Protein AF-A0AAW5UR00-F1 (afdb_monomer_lite)

Secondary structure (DSSP, 8-state):
----HHHHHHHHHHPPPEE-TT-TTS--EEEEGGGSSS-HHHHHHHHHHHHHHPEEEEETTEEEEEEEETTEEEE--S--TTT--EEEEEE-TTTTS---S---S---S-TTS-TT---EEEEEEHHHHHTS-EE--SSS-EE--EEE--TTSPP----HHHHHHHHHHHHHHHHTT-S-EEEEEEEEEE-SSTTEEEEEE-HHHHHHHHHHHHHTT----GGGGSPPPS-HHHHHHHHHHHHHHHHHHPPPP--SSHHHHHHHHHHHHHHHHHHHHHHHTEEEEEEEES-HHHHHHHHHHHHTTSSPPPHHHHHHHHHHHTTTTS-HHHHHHHHHHHHTS-HHHHHHIIIIIIHHHHHHHTT-------TTTGGGGT-B-TT--SHHHHHHHHHHHHHHHHHTSSHHHHH-PPPPP---TTSPPBTTHHHHHHHHHHHHHHHHHH---SSS-SSS-S-HHHHHHHHHSSSSHHHHHHHHHHHHHHHHHHHHHS-SS---HHHHHHHHHHHHHHHHHHHHHHHT-SS--HHHHHHHHTT--TTSTT-S-HHHHHTT-SSHHHHHHHHHHH--PPPTTT--SSGGGTSS-GGGTT-B-TTS-BS-THHHHHHTT--

Foldseek 3Di:
DDDPLVLVVVQVVQWDWAWDPPDPPATKTKDFCVGTRDDNVSLLSNQVCQQPPFDWDDDPPDTWGWDDDDQKTKTFPDDPSVPTTMIMIDGHPPVVPPPDDDDDDDDPDDPDPDPAFDKQKAKAALQCVFVQVWTHRVDDIDHLNAEAEALLDDAQQDALVNLVVVLVVLLVCLVVVPQADEPEAWFWACEPPRRYTYTPDDVNVNLSLVLLLVLLPDPPGNNVVHDDPDDPSNVPRSVRNSVSSNVVLPAQDPDDDPVSVVSRVVSNVSSVSSNCCNNPRYMHTYIYGNDPVVSLVVVLVVCVVDVHDQLVSNQSSLLQVLAPPPDSVVSNVLSVLVVVQDPVLLNCCVFLALQCLLQLLVLHQRDGDDPVPSVQLQFAGPPDDDPLSCVLVVLLVVLCVCQVDCNCVPVVPDRADSDASNDTAYGYPRSSVVSSLLSVLLVLLLDQDQPGHQQRHVPLLSVLCVPAVVDDQLSVQLVSQLSNLLSNLCRQANGSDRRDPVSNVLSVLVSLLSNLLSCLLSFQDQHDDSVSSSCQCNVVDVPRQSRHSSSNLSSPDNHSVVSSVVSVVRHAADDPVRGPYPPVVVQDDPVQLCPDDPVNRHSDSCVSCVVVVRD

Organism: NCBI:txid165179

Structure (mmCIF, N/CA/C/O backbone):
data_AF-A0AAW5UR00-F1
#
_entry.id   AF-A0AAW5UR00-F1
#
loop_
_atom_site.group_PDB
_atom_site.id
_atom_site.type_symbol
_atom_site.label_atom_id
_atom_site.label_alt_id
_atom_site.label_comp_id
_atom_site.label_asym_id
_atom_site.label_entity_id
_atom_site.label_seq_id
_atom_site.pdbx_PDB_ins_code
_atom_site.Cartn_x
_atom_site.Cartn_y
_atom_site.Cartn_z
_atom_site.occupancy
_atom_site.B_iso_or_equiv
_atom_site.auth_seq_id
_atom_site.auth_comp_id
_atom_site.auth_asym_id
_atom_site.auth_atom_id
_atom_site.pdbx_PDB_model_num
ATOM 1 N N . MET A 1 1 ? -38.682 12.380 3.810 1.00 34.84 1 MET A N 1
ATOM 2 C CA . MET A 1 1 ? -39.506 13.074 2.795 1.00 34.84 1 MET A CA 1
ATOM 3 C C . MET A 1 1 ? -39.604 12.131 1.611 1.00 34.84 1 MET A C 1
ATOM 5 O O . MET A 1 1 ? -38.595 11.931 0.955 1.00 34.84 1 MET A O 1
ATOM 9 N N . ASN A 1 2 ? -40.748 11.473 1.412 1.00 45.25 2 ASN A N 1
ATOM 10 C CA . ASN A 1 2 ? -40.927 10.515 0.317 1.00 45.25 2 ASN A CA 1
ATOM 11 C C . ASN A 1 2 ? -41.415 11.253 -0.928 1.00 45.25 2 ASN A C 1
ATOM 13 O O . ASN A 1 2 ? -42.506 11.818 -0.900 1.00 45.25 2 ASN A O 1
ATOM 17 N N . TYR A 1 3 ? -40.635 11.236 -2.004 1.00 59.75 3 TYR A N 1
ATOM 18 C CA . TYR A 1 3 ? -41.155 11.546 -3.333 1.00 59.75 3 TYR A CA 1
ATOM 19 C C . TYR A 1 3 ? -41.894 10.312 -3.880 1.00 59.75 3 TYR A C 1
ATOM 21 O O . TYR A 1 3 ? -41.638 9.190 -3.442 1.00 59.75 3 TYR A O 1
ATOM 29 N N . ASP A 1 4 ? -42.845 10.497 -4.801 1.00 76.88 4 ASP A N 1
ATOM 30 C CA . ASP A 1 4 ? -43.625 9.389 -5.379 1.00 76.88 4 ASP A CA 1
ATOM 31 C C . ASP A 1 4 ? -42.787 8.626 -6.424 1.00 76.88 4 ASP A C 1
ATOM 33 O O . ASP A 1 4 ? -42.955 8.751 -7.642 1.00 76.88 4 ASP A O 1
ATOM 37 N N . GLU A 1 5 ? -41.814 7.863 -5.925 1.00 76.62 5 GLU A N 1
ATOM 38 C CA . GLU A 1 5 ? -40.887 7.064 -6.722 1.00 76.62 5 GLU A CA 1
ATOM 39 C C . GLU A 1 5 ? -41.625 6.004 -7.553 1.00 76.62 5 GLU A C 1
ATOM 41 O O . GLU A 1 5 ? -41.270 5.750 -8.705 1.00 76.62 5 GLU A O 1
ATOM 46 N N . VAL A 1 6 ? -42.713 5.445 -7.014 1.00 78.88 6 VAL A N 1
ATOM 47 C CA . VAL A 1 6 ? -43.578 4.482 -7.712 1.00 78.88 6 VAL A CA 1
ATOM 48 C C . VAL A 1 6 ? -44.183 5.115 -8.966 1.00 78.88 6 VAL A C 1
ATOM 50 O O . VAL A 1 6 ? -44.181 4.501 -10.041 1.00 78.88 6 VAL A O 1
ATOM 53 N N . LYS A 1 7 ? -44.661 6.361 -8.869 1.00 85.44 7 LYS A N 1
ATOM 54 C CA . LYS A 1 7 ? -45.145 7.113 -10.028 1.00 85.44 7 LYS A CA 1
ATOM 55 C C . LYS A 1 7 ? -44.020 7.397 -11.018 1.00 85.44 7 LYS A C 1
ATOM 57 O O . LYS A 1 7 ? -44.217 7.142 -12.203 1.00 85.44 7 LYS A O 1
ATOM 62 N N . LEU A 1 8 ? -42.837 7.835 -10.581 1.00 87.81 8 LEU A N 1
ATOM 63 C CA . LEU A 1 8 ? -41.707 8.096 -11.488 1.00 87.81 8 LEU A CA 1
ATOM 64 C C . LEU A 1 8 ? -41.235 6.846 -12.236 1.00 87.81 8 LEU A C 1
ATOM 66 O O . LEU A 1 8 ? -41.067 6.907 -13.452 1.00 87.81 8 LEU A O 1
ATOM 70 N N . ARG A 1 9 ? -41.101 5.701 -11.556 1.00 86.94 9 ARG A N 1
ATOM 71 C CA . ARG A 1 9 ? -40.770 4.409 -12.186 1.00 86.94 9 ARG A CA 1
ATOM 72 C C . ARG A 1 9 ? -41.798 4.032 -13.254 1.00 86.94 9 ARG A C 1
ATOM 74 O O . ARG A 1 9 ? -41.433 3.627 -14.359 1.00 86.94 9 ARG A O 1
ATOM 81 N N . ARG A 1 10 ? -43.090 4.253 -12.977 1.00 88.50 10 ARG A N 1
ATOM 82 C CA . ARG A 1 10 ? -44.171 4.061 -13.958 1.00 88.50 10 ARG A CA 1
ATOM 83 C C . ARG A 1 10 ? -44.026 4.994 -15.166 1.00 88.50 10 ARG A C 1
ATOM 85 O O . ARG A 1 10 ? -44.209 4.536 -16.291 1.00 88.50 10 ARG A O 1
ATOM 92 N N . LEU A 1 11 ? -43.693 6.273 -14.964 1.00 91.38 11 LEU A N 1
ATOM 93 C CA . LEU A 1 11 ? -43.477 7.230 -16.060 1.00 91.38 11 LEU A CA 1
ATOM 94 C C . LEU A 1 11 ? -42.249 6.861 -16.904 1.00 91.38 11 LEU A C 1
ATOM 96 O O . LEU A 1 11 ? -42.327 6.853 -18.132 1.00 91.38 11 LEU A O 1
ATOM 100 N N . ILE A 1 12 ? -41.139 6.485 -16.265 1.00 92.31 12 ILE A N 1
ATOM 101 C CA . ILE A 1 12 ? -39.919 6.024 -16.943 1.00 92.31 12 ILE A CA 1
ATOM 102 C C . ILE A 1 12 ? -40.226 4.811 -17.829 1.00 92.31 12 ILE A C 1
ATOM 104 O O . ILE A 1 12 ? -39.796 4.783 -18.982 1.00 92.31 12 ILE A O 1
ATOM 108 N N . GLY A 1 13 ? -41.012 3.852 -17.327 1.00 87.56 13 GLY A N 1
ATOM 109 C CA . GLY A 1 13 ? -41.417 2.657 -18.074 1.00 87.56 13 GLY A CA 1
ATOM 110 C C . GLY A 1 13 ? -42.291 2.937 -19.303 1.00 87.56 13 GLY A C 1
ATOM 111 O O . GLY A 1 13 ? -42.265 2.159 -20.253 1.00 87.56 13 GLY A O 1
ATOM 112 N N . LYS A 1 14 ? -43.027 4.058 -19.334 1.00 89.88 14 LYS A N 1
ATOM 113 C CA . LYS A 1 14 ? -43.781 4.495 -20.527 1.00 89.88 14 LYS A CA 1
ATOM 114 C C . LYS A 1 14 ? -42.872 5.059 -21.624 1.00 89.88 14 LYS A C 1
ATOM 116 O O . LYS A 1 14 ? -43.267 5.111 -22.787 1.00 89.88 14 LYS A O 1
ATOM 121 N N . CYS A 1 15 ? -41.683 5.537 -21.267 1.00 91.38 15 CYS A N 1
ATOM 122 C CA . CYS A 1 15 ? -40.836 6.316 -22.159 1.00 91.38 15 CYS A CA 1
ATOM 123 C C . CYS A 1 15 ? -39.994 5.437 -23.092 1.00 91.38 15 CYS A C 1
ATOM 125 O O . CYS A 1 15 ? -39.283 4.536 -22.653 1.00 91.38 15 CYS A O 1
ATOM 127 N N . GLN A 1 16 ? -40.001 5.773 -24.384 1.00 91.19 16 GLN A N 1
ATOM 128 C CA . GLN A 1 16 ? -39.025 5.279 -25.357 1.00 91.19 16 GLN A CA 1
ATOM 129 C C . GLN A 1 16 ? -37.875 6.282 -25.456 1.00 91.19 16 GLN A C 1
ATOM 131 O O . GLN A 1 16 ? -38.088 7.448 -25.791 1.00 91.19 16 GLN A O 1
ATOM 136 N N . TRP A 1 17 ? -36.664 5.836 -25.138 1.00 93.31 17 TRP A N 1
ATOM 137 C CA . TRP A 1 17 ? -35.498 6.703 -24.999 1.00 93.31 17 TRP A CA 1
ATOM 138 C C . TRP A 1 17 ? -34.679 6.736 -26.284 1.00 93.31 17 TRP A C 1
ATOM 140 O O . TRP A 1 17 ? -34.424 5.706 -26.904 1.00 93.31 17 TRP A O 1
ATOM 150 N N . THR A 1 18 ? -34.275 7.935 -26.700 1.00 90.06 18 THR A N 1
ATOM 151 C CA . THR A 1 18 ? -33.493 8.138 -27.924 1.00 90.06 18 THR A CA 1
ATOM 152 C C . THR A 1 18 ? -32.030 8.357 -27.573 1.00 90.06 18 THR A C 1
ATOM 154 O O . THR A 1 18 ? -31.710 9.295 -26.850 1.00 90.06 18 THR A O 1
ATOM 157 N N . PHE A 1 19 ? -31.129 7.528 -28.102 1.00 89.38 19 PHE A N 1
ATOM 158 C CA . PHE A 1 19 ? -29.689 7.700 -27.906 1.00 89.38 19 PHE A CA 1
ATOM 159 C C . PHE A 1 19 ? -29.168 8.971 -28.599 1.00 89.38 19 PHE A C 1
ATOM 161 O O . PHE A 1 19 ? -29.404 9.186 -29.794 1.00 89.38 19 PHE A O 1
ATOM 168 N N . ALA A 1 20 ? -28.431 9.809 -27.866 1.00 82.06 20 ALA A N 1
ATOM 169 C CA . ALA A 1 20 ? -27.879 11.058 -28.378 1.00 82.06 20 ALA A CA 1
ATOM 170 C C . ALA A 1 20 ? -26.615 10.816 -29.222 1.00 82.06 20 ALA A C 1
ATOM 172 O O . ALA A 1 20 ? -25.571 10.414 -28.716 1.00 82.06 20 ALA A O 1
ATOM 173 N N . LYS A 1 21 ? -26.678 11.120 -30.526 1.00 72.44 21 LYS A N 1
ATOM 174 C CA . LYS A 1 21 ? -25.533 10.989 -31.457 1.00 72.44 21 LYS A CA 1
ATOM 175 C C . LYS A 1 21 ? -24.544 12.163 -31.407 1.00 72.44 21 LYS A C 1
ATOM 177 O O . LYS A 1 21 ? -23.492 12.104 -32.031 1.00 72.44 21 LYS A O 1
ATOM 182 N N . THR A 1 22 ? -24.896 13.242 -30.714 1.00 58.22 22 THR A N 1
ATOM 183 C CA . THR A 1 22 ? -24.203 14.539 -30.769 1.00 58.22 22 THR A CA 1
ATOM 184 C C . THR A 1 22 ? -23.056 14.685 -29.765 1.00 58.22 22 THR A C 1
ATOM 186 O O . THR A 1 22 ? -22.278 15.625 -29.897 1.00 58.22 22 THR A O 1
ATOM 189 N N . MET A 1 23 ? -22.900 13.767 -28.800 1.00 60.62 23 MET A N 1
ATOM 190 C CA . MET A 1 23 ? -21.796 13.780 -27.824 1.00 60.62 23 MET A CA 1
ATOM 191 C C . MET A 1 23 ? -21.201 12.376 -27.600 1.00 60.62 23 MET A C 1
ATOM 193 O O . MET A 1 23 ? -21.616 11.674 -26.679 1.00 60.62 23 MET A O 1
ATOM 197 N N . PRO A 1 24 ? -20.194 11.958 -28.394 1.00 58.97 24 PRO A N 1
ATOM 198 C CA . PRO A 1 24 ? -19.574 10.631 -28.273 1.00 58.97 24 PRO A CA 1
ATOM 199 C C . PRO A 1 24 ? -18.878 10.390 -26.926 1.00 58.97 24 PRO A C 1
ATOM 201 O O . PRO A 1 24 ? -18.775 9.257 -26.472 1.00 58.97 24 PRO A O 1
ATOM 204 N N . THR A 1 25 ? -18.400 11.458 -26.284 1.00 61.41 25 THR A N 1
ATOM 205 C CA . THR A 1 25 ? -17.653 11.420 -25.017 1.00 61.41 25 THR A CA 1
ATOM 206 C C . THR A 1 25 ? -18.547 11.382 -23.774 1.00 61.41 25 THR A C 1
ATOM 208 O O . THR A 1 25 ? -18.037 11.206 -22.672 1.00 61.41 25 THR A O 1
ATOM 211 N N . CYS A 1 26 ? -19.867 11.532 -23.925 1.00 67.69 26 CYS A N 1
ATOM 212 C CA . CYS A 1 26 ? -20.838 11.391 -22.842 1.00 67.69 26 CYS A CA 1
ATOM 213 C C . CYS A 1 26 ? -22.083 10.661 -23.372 1.00 67.69 26 CYS A C 1
ATOM 215 O O . CYS A 1 26 ? -23.067 11.312 -23.738 1.00 67.69 26 CYS A O 1
ATOM 217 N N . PRO A 1 27 ? -22.038 9.321 -23.485 1.00 78.50 27 PRO A N 1
ATOM 218 C CA . PRO A 1 27 ? -23.152 8.547 -24.015 1.00 78.50 27 PRO A CA 1
ATOM 219 C C . PRO A 1 27 ? -24.373 8.686 -23.099 1.00 78.50 27 PRO A C 1
ATOM 221 O O . PRO A 1 27 ? -24.345 8.291 -21.934 1.00 78.50 27 PRO A O 1
ATOM 224 N N . HIS A 1 28 ? -25.449 9.257 -23.634 1.00 89.38 28 HIS A N 1
ATOM 225 C CA . HIS A 1 28 ? -26.708 9.464 -22.926 1.00 89.38 28 HIS A CA 1
ATOM 226 C C . HIS A 1 28 ? -27.899 9.288 -23.871 1.00 89.38 28 HIS A C 1
ATOM 228 O O . HIS A 1 28 ? -27.764 9.289 -25.097 1.00 89.38 28 HIS A O 1
ATOM 234 N N . GLU A 1 29 ? -29.078 9.127 -23.287 1.00 93.69 29 GLU A N 1
ATOM 235 C CA . GLU A 1 29 ? -30.351 9.023 -23.986 1.00 93.69 29 GLU A CA 1
ATOM 236 C C . GLU A 1 29 ? -31.286 10.143 -23.528 1.00 93.69 29 GLU A C 1
ATOM 238 O O . GLU A 1 29 ? -31.097 10.716 -22.459 1.00 93.69 29 GLU A O 1
ATOM 243 N N . TYR A 1 30 ? -32.309 10.464 -24.312 1.00 94.19 30 TYR A N 1
ATOM 244 C CA . TYR A 1 30 ? -33.248 11.525 -23.965 1.00 94.19 30 TYR A CA 1
ATOM 245 C C . TYR A 1 30 ? -34.670 11.256 -24.458 1.00 94.19 30 TYR A C 1
ATOM 247 O O . TYR A 1 30 ? -34.900 10.450 -25.365 1.00 94.19 30 TYR A O 1
ATOM 255 N N . ILE A 1 31 ? -35.616 11.982 -23.866 1.00 95.56 31 ILE A N 1
ATOM 256 C CA . ILE A 1 31 ? -36.993 12.133 -24.342 1.00 95.56 31 ILE A CA 1
ATOM 257 C C . ILE A 1 31 ? -37.305 13.608 -24.589 1.00 95.56 31 ILE A C 1
ATOM 259 O O . ILE A 1 31 ? -36.739 14.489 -23.942 1.00 95.56 31 ILE A O 1
ATOM 263 N N . VAL A 1 32 ? -38.221 13.879 -25.519 1.00 93.44 32 VAL A N 1
ATOM 264 C CA . VAL A 1 32 ? -38.661 15.239 -25.866 1.00 93.44 32 VAL A CA 1
ATOM 265 C C . VAL A 1 32 ? -40.126 15.402 -25.477 1.00 93.44 32 VAL A C 1
ATOM 267 O O . VAL A 1 32 ? -40.945 14.578 -25.877 1.00 93.44 32 VAL A O 1
ATOM 270 N N . ARG A 1 33 ? -40.456 16.476 -24.752 1.00 92.56 33 ARG A N 1
ATOM 271 C CA . ARG A 1 33 ? -41.775 16.762 -24.154 1.00 92.56 33 ARG A CA 1
ATOM 272 C C . ARG A 1 33 ? -42.952 16.475 -25.089 1.00 92.56 33 ARG A C 1
ATOM 274 O O . ARG A 1 33 ? -43.820 15.686 -24.751 1.00 92.56 33 ARG A O 1
ATOM 281 N N . ASN A 1 34 ? -42.896 16.981 -26.322 1.00 89.06 34 ASN A N 1
ATOM 282 C CA . ASN A 1 34 ? -43.981 16.837 -27.307 1.00 89.06 34 ASN A CA 1
ATOM 283 C C . ASN A 1 34 ? -43.860 15.594 -28.214 1.00 89.06 34 ASN A C 1
ATOM 285 O O . ASN A 1 34 ? -44.558 15.499 -29.222 1.00 89.06 34 ASN A O 1
ATOM 289 N N . LYS A 1 35 ? -42.925 14.679 -27.932 1.00 87.88 35 LYS A N 1
ATOM 290 C CA . LYS A 1 35 ? -42.672 13.461 -28.731 1.00 87.88 35 LYS A CA 1
ATOM 291 C C . LYS A 1 35 ? -42.507 12.203 -27.873 1.00 87.88 35 LYS A C 1
ATOM 293 O O . LYS A 1 35 ? -42.064 11.176 -28.381 1.00 87.88 35 LYS A O 1
ATOM 298 N N . CYS A 1 36 ? -42.800 12.289 -26.581 1.00 90.12 36 CYS A N 1
ATOM 299 C CA . CYS A 1 36 ? -42.719 11.169 -25.653 1.00 90.12 36 CYS A CA 1
ATOM 300 C C . CYS A 1 36 ? -44.121 10.666 -25.290 1.00 90.12 36 CYS A C 1
ATOM 302 O O . CYS A 1 36 ? -45.123 11.274 -25.650 1.00 90.12 36 CYS A O 1
ATOM 304 N N . ALA A 1 37 ? -44.187 9.532 -24.594 1.00 90.12 37 ALA A N 1
ATOM 305 C CA . ALA A 1 37 ? -45.448 8.913 -24.188 1.00 90.12 37 ALA A CA 1
ATOM 306 C C . ALA A 1 37 ? -46.071 9.540 -22.923 1.00 90.12 37 ALA A C 1
ATOM 308 O O . ALA A 1 37 ? -47.095 9.050 -22.449 1.00 90.12 37 ALA A O 1
ATOM 309 N N . LEU A 1 38 ? -45.434 10.565 -22.349 1.00 92.94 38 LEU A N 1
ATOM 310 C CA . LEU A 1 38 ? -45.921 11.264 -21.161 1.00 92.94 38 LEU A CA 1
ATOM 311 C C . LEU A 1 38 ? -46.904 12.364 -21.565 1.00 92.94 38 LEU A C 1
ATOM 313 O O . LEU A 1 38 ? -46.681 13.050 -22.564 1.00 92.94 38 LEU A O 1
ATOM 317 N N . SER A 1 39 ? -47.956 12.571 -20.770 1.00 94.25 39 SER A N 1
ATOM 318 C CA . SER A 1 39 ? -48.732 13.813 -20.858 1.00 94.25 39 SER A CA 1
ATOM 319 C C . SER A 1 39 ? -47.874 15.017 -20.446 1.00 94.25 39 SER A C 1
ATOM 321 O O . SER A 1 39 ? -46.831 14.861 -19.804 1.00 94.25 39 SER A O 1
ATOM 323 N N . ASP A 1 40 ? -48.313 16.232 -20.779 1.00 91.62 40 ASP A N 1
ATOM 324 C CA . ASP A 1 40 ? -47.591 17.447 -20.381 1.00 91.62 40 ASP A CA 1
ATOM 325 C C . ASP A 1 40 ? -47.437 17.545 -18.853 1.00 91.62 40 ASP A C 1
ATOM 327 O O . ASP A 1 40 ? -46.352 17.817 -18.342 1.00 91.62 40 ASP A O 1
ATOM 331 N N . GLU A 1 41 ? -48.499 17.203 -18.122 1.00 91.94 41 GLU A N 1
ATOM 332 C CA . GLU A 1 41 ? -48.522 17.148 -16.658 1.00 91.94 41 GLU A CA 1
ATOM 333 C C . GLU A 1 41 ? -47.552 16.093 -16.101 1.00 91.94 41 GLU A C 1
ATOM 335 O O . GLU A 1 41 ? -46.847 16.346 -15.124 1.00 91.94 41 GLU A O 1
ATOM 340 N N . GLU A 1 42 ? -47.474 14.913 -16.726 1.00 93.94 42 GLU A N 1
ATOM 341 C CA . GLU A 1 42 ? -46.541 13.849 -16.337 1.00 93.94 42 GLU A CA 1
ATOM 342 C C . GLU A 1 42 ? -45.082 14.243 -16.607 1.00 93.94 42 GLU A C 1
ATOM 344 O O . GLU A 1 42 ? -44.201 13.974 -15.786 1.00 93.94 42 GLU A O 1
ATOM 349 N N . PHE A 1 43 ? -44.817 14.910 -17.733 1.00 94.81 43 PHE A N 1
ATOM 350 C CA . PHE A 1 43 ? -43.489 15.415 -18.066 1.00 94.81 43 PHE A CA 1
ATOM 351 C C . PHE A 1 43 ? -43.051 16.503 -17.079 1.00 94.81 43 PHE A C 1
ATOM 353 O O . PHE A 1 43 ? -41.942 16.445 -16.545 1.00 94.81 43 PHE A O 1
ATOM 360 N N . VAL A 1 44 ? -43.934 17.462 -16.784 1.00 92.19 44 VAL A N 1
ATOM 361 C CA . VAL A 1 44 ? -43.691 18.527 -15.800 1.00 92.19 44 VAL A CA 1
ATOM 362 C C . VAL A 1 44 ? -43.437 17.943 -14.414 1.00 92.19 44 VAL A C 1
ATOM 364 O O . VAL A 1 44 ? -42.471 18.341 -13.765 1.00 92.19 44 VAL A O 1
ATOM 367 N N . PHE A 1 45 ? -44.227 16.954 -13.990 1.00 93.06 45 PHE A N 1
ATOM 368 C CA . PHE A 1 45 ? -44.014 16.255 -12.724 1.00 93.06 45 PHE A CA 1
ATOM 369 C C . PHE A 1 45 ? -42.623 15.605 -12.650 1.00 93.06 45 PHE A C 1
ATOM 371 O O . PHE A 1 45 ? -41.950 15.687 -11.620 1.00 93.06 45 PHE A O 1
ATOM 378 N N . PHE A 1 46 ? -42.149 15.003 -13.745 1.00 92.88 46 PHE A N 1
ATOM 379 C CA . PHE A 1 46 ? -40.810 14.415 -13.800 1.00 92.88 46 PHE A CA 1
ATOM 380 C C . PHE A 1 46 ? -39.716 15.497 -13.697 1.00 92.88 46 PHE A C 1
ATOM 382 O O . PHE A 1 46 ? -38.782 15.360 -12.907 1.00 92.88 46 PHE A O 1
ATOM 389 N N . VAL A 1 47 ? -39.851 16.619 -14.412 1.00 92.88 47 VAL A N 1
ATOM 390 C CA . VAL A 1 47 ? -38.911 17.753 -14.308 1.00 92.88 47 VAL A CA 1
ATOM 391 C C . VAL A 1 47 ? -38.900 18.355 -12.897 1.00 92.88 47 VAL A C 1
ATOM 393 O O . VAL A 1 47 ? -37.830 18.659 -12.371 1.00 92.88 47 VAL A O 1
ATOM 396 N N . GLN A 1 48 ? -40.064 18.519 -12.266 1.00 90.88 48 GLN A N 1
ATOM 397 C CA . GLN A 1 48 ? -40.184 19.021 -10.893 1.00 90.88 48 GLN A CA 1
ATOM 398 C C . GLN A 1 48 ? -39.507 18.084 -9.895 1.00 90.88 48 GLN A C 1
ATOM 400 O O . GLN A 1 48 ? -38.695 18.537 -9.093 1.00 90.88 48 GLN A O 1
ATOM 405 N N . SER A 1 49 ? -39.748 16.778 -10.025 1.00 88.88 49 SER A N 1
ATOM 406 C CA . SER A 1 49 ? -39.125 15.767 -9.167 1.00 88.88 49 SER A CA 1
ATOM 407 C C . SER A 1 49 ? -37.598 15.798 -9.261 1.00 88.88 49 SER A C 1
ATOM 409 O O . SER A 1 49 ? -36.913 15.658 -8.253 1.00 88.88 49 SER A O 1
ATOM 411 N N . GLN A 1 50 ? -37.044 16.046 -10.455 1.00 89.00 50 GLN A N 1
ATOM 412 C CA . GLN A 1 50 ? -35.600 16.233 -10.610 1.00 89.00 50 GLN A CA 1
ATOM 413 C C . GLN A 1 50 ? -35.095 17.463 -9.859 1.00 89.00 50 GLN A C 1
ATOM 415 O O . GLN A 1 50 ? -34.053 17.386 -9.228 1.00 89.00 50 GLN A O 1
ATOM 420 N N . ARG A 1 51 ? -35.806 18.594 -9.908 1.00 86.50 51 ARG A N 1
ATOM 421 C CA . ARG A 1 51 ? -35.364 19.832 -9.242 1.00 86.50 51 ARG A CA 1
ATOM 422 C C . ARG A 1 51 ? -35.470 19.769 -7.727 1.00 86.50 51 ARG A C 1
ATOM 424 O O . ARG A 1 51 ? -34.634 20.358 -7.053 1.00 86.50 51 ARG A O 1
ATOM 431 N N . GLU A 1 52 ? -36.497 19.102 -7.220 1.00 84.75 52 GLU A N 1
ATOM 432 C CA . GLU A 1 52 ? -36.787 19.039 -5.790 1.00 84.75 52 GLU A CA 1
ATOM 433 C C . GLU A 1 52 ? -35.977 17.948 -5.080 1.00 84.75 52 GLU A C 1
ATOM 435 O O . GLU A 1 52 ? -35.489 18.171 -3.975 1.00 84.75 52 GLU A O 1
ATOM 440 N N . PHE A 1 53 ? -35.781 16.795 -5.730 1.00 84.50 53 PHE A N 1
ATOM 441 C CA . PHE A 1 53 ? -35.160 15.614 -5.113 1.00 84.50 53 PHE A CA 1
ATOM 442 C C . PHE A 1 53 ? -33.836 15.196 -5.760 1.00 84.50 53 PHE A C 1
ATOM 444 O O . PHE A 1 53 ? -33.194 14.253 -5.301 1.00 84.50 53 PHE A O 1
ATOM 451 N N . GLY A 1 54 ? -33.412 15.865 -6.833 1.00 84.19 54 GLY A N 1
ATOM 452 C CA . GLY A 1 54 ? -32.148 15.565 -7.494 1.00 84.19 54 GLY A CA 1
ATOM 453 C C . GLY A 1 54 ? -30.939 16.030 -6.686 1.00 84.19 54 GLY A C 1
ATOM 454 O O . GLY A 1 54 ? -30.928 17.106 -6.088 1.00 84.19 54 GLY A O 1
ATOM 455 N N . VAL A 1 55 ? -29.876 15.231 -6.720 1.00 85.44 55 VAL A N 1
ATOM 456 C CA . VAL A 1 55 ? -28.588 15.569 -6.112 1.00 85.44 55 VAL A CA 1
ATOM 457 C C . VAL A 1 55 ? -27.862 16.556 -7.033 1.00 85.44 55 VAL A C 1
ATOM 459 O O . VAL A 1 55 ? -27.686 16.256 -8.218 1.00 85.44 55 VAL A O 1
ATOM 462 N N . PRO A 1 56 ? -27.432 17.736 -6.551 1.00 84.12 56 PRO A N 1
ATOM 463 C CA . PRO A 1 56 ? -26.710 18.692 -7.381 1.00 84.12 56 PRO A CA 1
ATOM 464 C C . PRO A 1 56 ? -25.349 18.120 -7.790 1.00 84.12 56 PRO A C 1
ATOM 466 O O . PRO A 1 56 ? -24.523 17.797 -6.938 1.00 84.12 56 PRO A O 1
ATOM 469 N N . GLN A 1 57 ? -25.096 18.027 -9.096 1.00 84.81 57 GLN A N 1
ATOM 470 C CA . GLN A 1 57 ? -23.797 17.625 -9.638 1.00 84.81 57 GLN A CA 1
ATOM 471 C C . GLN A 1 57 ? -23.252 18.680 -10.595 1.00 84.81 57 GLN A C 1
ATOM 473 O O . GLN A 1 57 ? -23.994 19.297 -11.369 1.00 84.81 57 GLN A O 1
ATOM 478 N N . GLN A 1 58 ? -21.931 18.856 -10.555 1.00 78.50 58 GLN A N 1
ATOM 479 C CA . GLN A 1 58 ? -21.233 19.817 -11.394 1.00 78.50 58 GLN A CA 1
ATOM 480 C C . GLN A 1 58 ? -21.064 19.275 -12.814 1.00 78.50 58 GLN A C 1
ATOM 482 O O . GLN A 1 58 ? -20.385 18.276 -13.048 1.00 78.50 58 GLN A O 1
ATOM 487 N N . TRP A 1 59 ? -21.641 19.985 -13.777 1.00 73.62 59 TRP A N 1
ATOM 488 C CA . TRP A 1 59 ? -21.410 19.797 -15.200 1.00 73.62 59 TRP A CA 1
ATOM 489 C C . TRP A 1 59 ? -20.741 21.048 -15.778 1.00 73.62 59 TRP A C 1
ATOM 491 O O . TRP A 1 59 ? -21.364 22.097 -15.975 1.00 73.62 59 TRP A O 1
ATOM 501 N N . TRP A 1 60 ? -19.441 20.939 -16.061 1.00 74.00 60 TRP A N 1
ATOM 502 C CA . TRP A 1 60 ? -18.604 22.058 -16.506 1.00 74.00 60 TRP A CA 1
ATOM 503 C C . TRP A 1 60 ? -18.593 23.197 -15.462 1.00 74.00 60 TRP A C 1
ATOM 505 O O . TRP A 1 60 ? -18.065 23.017 -14.364 1.00 74.00 60 TRP A O 1
ATOM 515 N N . LYS A 1 61 ? -19.190 24.358 -15.759 1.00 75.50 61 LYS A N 1
ATOM 516 C CA . LYS A 1 61 ? -19.312 25.497 -14.827 1.00 75.50 61 LYS A CA 1
ATOM 517 C C . LYS A 1 61 ? -20.690 25.619 -14.158 1.00 75.50 61 LYS A C 1
ATOM 519 O O . LYS A 1 61 ? -20.922 26.595 -13.454 1.00 75.50 61 LYS A O 1
ATOM 524 N N . TYR A 1 62 ? -21.604 24.682 -14.412 1.00 76.12 62 TYR A N 1
ATOM 525 C CA . TYR A 1 62 ? -22.987 24.722 -13.932 1.00 76.12 62 TYR A CA 1
ATOM 526 C C . TYR A 1 62 ? -23.279 23.543 -13.005 1.00 76.12 62 TYR A C 1
ATOM 528 O O . TYR A 1 62 ? -22.704 22.473 -13.174 1.00 76.12 62 TYR A O 1
ATOM 536 N N . ASN A 1 63 ? -24.195 23.727 -12.055 1.00 80.69 63 ASN A N 1
ATOM 537 C CA . ASN A 1 63 ? -24.712 22.648 -11.219 1.00 80.69 63 ASN A CA 1
ATOM 538 C C . ASN A 1 63 ? -26.140 22.333 -11.654 1.00 80.69 63 ASN A C 1
ATOM 540 O O . ASN A 1 63 ? -26.996 23.217 -11.620 1.00 80.69 63 ASN A O 1
ATOM 544 N N . PHE A 1 64 ? -26.385 21.086 -12.049 1.00 85.62 64 PHE A N 1
ATOM 545 C CA . PHE A 1 64 ? -27.728 20.603 -12.360 1.00 85.62 64 PHE A CA 1
ATOM 546 C C . PHE A 1 64 ? -28.132 19.541 -11.340 1.00 85.62 64 PHE A C 1
ATOM 548 O O . PHE A 1 64 ? -27.270 18.787 -10.884 1.00 85.62 64 PHE A O 1
ATOM 555 N N . PRO A 1 65 ? -29.412 19.476 -10.953 1.00 87.44 65 PRO A N 1
ATOM 556 C CA . PRO A 1 65 ? -29.892 18.417 -10.087 1.00 87.44 65 PRO A CA 1
ATOM 557 C C . PRO A 1 65 ? -30.087 17.133 -10.908 1.00 87.44 65 PRO A C 1
ATOM 559 O O . PRO A 1 65 ? -30.776 17.135 -11.931 1.00 87.44 65 PRO A O 1
ATOM 562 N N . TYR A 1 66 ? -29.450 16.046 -10.469 1.00 90.94 66 TYR A N 1
ATOM 563 C CA . TYR A 1 66 ? -29.556 14.720 -11.075 1.00 90.94 66 TYR A CA 1
ATOM 564 C C . TYR A 1 66 ? -30.414 13.825 -10.191 1.00 90.94 66 TYR A C 1
ATOM 566 O O . TYR A 1 66 ? -30.114 13.623 -9.016 1.00 90.94 66 TYR A O 1
ATOM 574 N N . LEU A 1 67 ? -31.477 13.272 -10.760 1.00 90.31 67 LEU A N 1
ATOM 575 C CA . LEU A 1 67 ? -32.317 12.295 -10.079 1.00 90.31 67 LEU A CA 1
ATOM 576 C C . LEU A 1 67 ? -31.810 10.887 -10.381 1.00 90.31 67 LEU A C 1
ATOM 578 O O . LEU A 1 67 ? -31.527 10.587 -11.538 1.00 90.31 67 LEU A O 1
ATOM 582 N N . HIS A 1 68 ? -31.704 10.029 -9.371 1.00 89.06 68 HIS A N 1
ATOM 583 C CA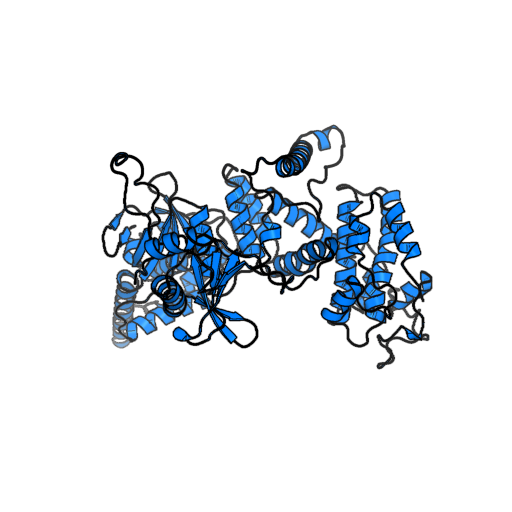 . HIS A 1 68 ? -31.137 8.685 -9.503 1.00 89.06 68 HIS A CA 1
ATOM 584 C C . HIS A 1 68 ? -32.217 7.636 -9.252 1.00 89.06 68 HIS A C 1
ATOM 586 O O . HIS A 1 68 ? -32.737 7.557 -8.145 1.00 89.06 68 HIS A O 1
ATOM 592 N N . ILE A 1 69 ? -32.574 6.858 -10.279 1.00 85.69 69 ILE A N 1
ATOM 593 C CA . ILE A 1 69 ? -33.613 5.817 -10.195 1.00 85.69 69 ILE A CA 1
ATOM 594 C C . ILE A 1 69 ? -33.176 4.611 -11.034 1.00 85.69 69 ILE A C 1
ATOM 596 O O . ILE A 1 69 ? -32.829 4.763 -12.207 1.00 85.69 69 ILE A O 1
ATOM 600 N N . ASP A 1 70 ? -33.206 3.415 -10.438 1.00 84.44 70 ASP A N 1
ATOM 601 C CA . ASP A 1 70 ? -32.963 2.122 -11.102 1.00 84.44 70 ASP A CA 1
ATOM 602 C C . ASP A 1 70 ? -31.660 2.050 -11.924 1.00 84.44 70 ASP A C 1
ATOM 604 O O . ASP A 1 70 ? -31.625 1.535 -13.041 1.00 84.44 70 ASP A O 1
ATOM 608 N N . GLY A 1 71 ? -30.563 2.583 -11.376 1.00 83.56 71 GLY A N 1
ATOM 609 C CA . GLY A 1 71 ? -29.245 2.543 -12.021 1.00 83.56 71 GLY A CA 1
ATOM 610 C C . GLY A 1 71 ? -29.055 3.545 -13.164 1.00 83.56 71 GLY A C 1
ATOM 611 O O . GLY A 1 71 ? -28.079 3.455 -13.911 1.00 83.56 71 GLY A O 1
ATOM 612 N N . TYR A 1 72 ? -29.967 4.508 -13.299 1.00 90.56 72 TYR A N 1
ATOM 613 C CA . TYR A 1 72 ? -29.870 5.620 -14.237 1.00 90.56 72 TYR A CA 1
ATOM 614 C C . TYR A 1 72 ? -29.912 6.956 -13.500 1.00 90.56 72 TYR A C 1
ATOM 616 O O . TYR A 1 72 ? -30.665 7.133 -12.541 1.00 90.56 72 TYR A O 1
ATOM 624 N N . LYS A 1 73 ? -29.141 7.920 -14.005 1.00 91.81 73 LYS A N 1
ATOM 625 C CA . LYS A 1 73 ? -29.219 9.326 -13.603 1.00 91.81 73 LYS A CA 1
ATOM 626 C C . LYS A 1 73 ? -29.992 10.119 -14.650 1.00 91.81 73 LYS A C 1
ATOM 628 O O . LYS A 1 73 ? -29.734 9.946 -15.840 1.00 91.81 73 LYS A O 1
ATOM 633 N N . TYR A 1 74 ? -30.898 10.988 -14.212 1.00 93.31 74 TYR A N 1
ATOM 634 C CA . TYR A 1 74 ? -31.801 11.788 -15.043 1.00 93.31 74 TYR A CA 1
ATOM 635 C C . TYR A 1 74 ? -31.591 13.279 -14.787 1.00 93.31 74 TYR A C 1
ATOM 637 O O . TYR A 1 74 ? -31.489 13.684 -13.631 1.00 93.31 74 TYR A O 1
ATOM 645 N N . TRP A 1 75 ? -31.551 14.103 -15.837 1.00 92.69 75 TRP A N 1
ATOM 646 C CA . TRP A 1 75 ? -31.338 15.549 -15.689 1.00 92.69 75 TRP A CA 1
ATOM 647 C C . TRP A 1 75 ? -31.954 16.386 -16.815 1.00 92.69 75 TRP A C 1
ATOM 649 O O . TRP A 1 75 ? -32.268 15.897 -17.904 1.00 92.69 75 TRP A O 1
ATOM 659 N N . THR A 1 76 ? -32.044 17.692 -16.563 1.00 92.50 76 THR A N 1
ATOM 660 C CA . THR A 1 76 ? -32.420 18.741 -17.526 1.00 92.50 76 THR A CA 1
ATOM 661 C C . THR A 1 76 ? -31.322 19.812 -17.579 1.00 92.50 76 THR A C 1
ATOM 663 O O . THR A 1 76 ? -30.478 19.883 -16.690 1.00 92.50 76 THR A O 1
ATOM 666 N N . MET A 1 77 ? -31.306 20.657 -18.616 1.00 83.00 77 MET A N 1
ATOM 667 C CA . MET A 1 77 ? -30.246 21.666 -18.830 1.00 83.00 77 MET A CA 1
ATOM 668 C C . MET A 1 77 ? -30.522 23.029 -18.156 1.00 83.00 77 MET A C 1
ATOM 670 O O . MET A 1 77 ? -29.968 24.044 -18.571 1.00 83.00 77 MET A O 1
ATOM 674 N N . GLY A 1 78 ? -31.360 23.058 -17.110 1.00 76.81 78 GLY A N 1
ATOM 675 C CA . GLY A 1 78 ? -31.553 24.226 -16.233 1.00 76.81 78 GLY A CA 1
ATOM 676 C C . GLY A 1 78 ? -32.426 25.370 -16.759 1.00 76.81 78 GLY A C 1
ATOM 677 O O . GLY A 1 78 ? -32.322 26.476 -16.237 1.00 76.81 78 GLY A O 1
ATOM 678 N N . ASP A 1 79 ? -33.283 25.128 -17.754 1.00 83.44 79 ASP A N 1
ATOM 679 C CA . ASP A 1 79 ? -34.302 26.102 -18.192 1.00 83.44 79 ASP A CA 1
ATOM 680 C C . ASP A 1 79 ? -35.422 26.263 -17.134 1.00 83.44 79 ASP A C 1
ATOM 682 O O . ASP A 1 79 ? -35.401 25.595 -16.099 1.00 83.44 79 ASP A O 1
ATOM 686 N N . THR A 1 80 ? -36.437 27.105 -17.337 1.00 87.06 80 THR A N 1
ATOM 687 C CA . THR A 1 80 ? -37.636 27.095 -16.470 1.00 87.06 80 THR A CA 1
ATOM 688 C C . THR A 1 80 ? -38.448 25.810 -16.680 1.00 87.06 80 THR A C 1
ATOM 690 O O . THR A 1 80 ? -38.235 25.085 -17.656 1.00 87.06 80 THR A O 1
ATOM 693 N N . ILE A 1 81 ? -39.342 25.454 -15.751 1.00 86.00 81 ILE A N 1
ATOM 694 C CA . ILE A 1 81 ? -40.154 24.226 -15.882 1.00 86.00 81 ILE A CA 1
ATOM 695 C C . ILE A 1 81 ? -41.009 24.306 -17.154 1.00 86.00 81 ILE A C 1
ATOM 697 O O . ILE A 1 81 ? -41.103 23.338 -17.906 1.00 86.00 81 ILE A O 1
ATOM 701 N N . GLU A 1 82 ? -41.552 25.488 -17.435 1.00 82.00 82 GLU A N 1
ATOM 702 C CA . GLU A 1 82 ? -42.406 25.779 -18.585 1.00 82.00 82 GLU A CA 1
ATOM 703 C C . GLU A 1 82 ? -41.650 25.599 -19.905 1.00 82.00 82 GLU A C 1
ATOM 705 O O . GLU A 1 82 ? -42.208 25.044 -20.849 1.00 82.00 82 GLU A O 1
ATOM 710 N N . ASN A 1 83 ? -40.371 25.983 -19.945 1.00 87.44 83 ASN A N 1
ATOM 711 C CA . ASN A 1 83 ? -39.538 25.945 -21.149 1.00 87.44 83 ASN A CA 1
ATOM 712 C C . ASN A 1 83 ? -38.712 24.658 -21.294 1.00 87.44 83 ASN A C 1
ATOM 714 O O . ASN A 1 83 ? -38.131 24.398 -22.348 1.00 87.44 83 ASN A O 1
ATOM 718 N N . THR A 1 84 ? -38.665 23.812 -20.261 1.00 92.44 84 THR A N 1
ATOM 719 C CA . THR A 1 84 ? -37.936 22.542 -20.330 1.00 92.44 84 THR A CA 1
ATOM 720 C C . THR A 1 84 ? -38.603 21.617 -21.349 1.00 92.44 84 THR A C 1
ATOM 722 O O . THR A 1 84 ? -39.761 21.224 -21.197 1.00 92.44 84 THR A O 1
ATOM 725 N N . THR A 1 85 ? -37.856 21.247 -22.392 1.00 91.81 85 THR A N 1
ATOM 726 C CA . THR A 1 85 ? -38.340 20.409 -23.504 1.00 91.81 85 THR A CA 1
ATOM 727 C C . THR A 1 85 ? -37.705 19.023 -23.556 1.00 91.81 85 THR A C 1
ATOM 729 O O . THR A 1 85 ? -38.223 18.157 -24.261 1.00 91.81 85 THR A O 1
ATOM 732 N N . ILE A 1 86 ? -36.606 18.793 -22.830 1.00 92.94 86 ILE A N 1
ATOM 733 C CA . ILE A 1 86 ? -35.824 17.553 -22.883 1.00 92.94 86 ILE A CA 1
ATOM 734 C C . ILE A 1 86 ? -35.513 17.064 -21.470 1.00 92.94 86 ILE A C 1
ATOM 736 O O . ILE A 1 86 ? -35.031 17.839 -20.646 1.00 92.94 86 ILE A O 1
ATOM 740 N N . ILE A 1 87 ? -35.730 15.769 -21.234 1.00 94.75 87 ILE A N 1
ATOM 741 C CA . ILE A 1 87 ? -35.181 15.037 -20.087 1.00 94.75 87 ILE A CA 1
ATOM 742 C C . ILE A 1 87 ? -34.133 14.066 -20.620 1.00 94.75 87 ILE A C 1
ATOM 744 O O . ILE A 1 87 ? -34.424 13.263 -21.508 1.00 94.75 87 ILE A O 1
ATOM 748 N N . ASN A 1 88 ? -32.928 14.139 -20.067 1.00 93.69 88 ASN A N 1
ATOM 749 C CA . ASN A 1 88 ? -31.820 13.252 -20.392 1.00 93.69 88 ASN A CA 1
ATOM 750 C C . ASN A 1 88 ? -31.699 12.143 -19.348 1.00 93.69 88 ASN A C 1
ATOM 752 O O . ASN A 1 88 ? -32.085 12.336 -18.194 1.00 93.69 88 ASN A O 1
ATOM 756 N N . ARG A 1 89 ? -31.114 11.011 -19.743 1.00 93.06 89 ARG A N 1
ATOM 757 C CA . ARG A 1 89 ? -30.662 9.954 -18.845 1.00 93.06 89 ARG A CA 1
ATOM 758 C C . ARG A 1 89 ? -29.344 9.335 -19.294 1.00 93.06 89 ARG A C 1
ATOM 760 O O . ARG A 1 89 ? -29.058 9.259 -20.484 1.00 93.06 89 ARG A O 1
ATOM 767 N N . ALA A 1 90 ? -28.583 8.800 -18.353 1.00 91.38 90 ALA A N 1
ATOM 768 C CA . ALA A 1 90 ? -27.419 7.961 -18.623 1.00 91.38 90 ALA A CA 1
ATOM 769 C C . ALA A 1 90 ? -27.327 6.869 -17.559 1.00 91.38 90 ALA A C 1
ATOM 771 O O . ALA A 1 90 ? -27.889 7.026 -16.472 1.00 91.38 90 ALA A O 1
ATOM 772 N N . LYS A 1 91 ? -26.620 5.775 -17.863 1.00 88.31 91 LYS A N 1
ATOM 773 C CA . LYS A 1 91 ? -26.293 4.784 -16.834 1.00 88.31 91 LYS A CA 1
ATOM 774 C C . LYS A 1 91 ? -25.483 5.461 -15.736 1.00 88.31 91 LYS A C 1
ATOM 776 O O . LYS A 1 91 ? -24.624 6.302 -16.007 1.00 88.31 91 LYS A O 1
ATOM 781 N N . ASP A 1 92 ? -25.826 5.134 -14.504 1.00 81.00 92 ASP A N 1
ATOM 782 C CA . ASP A 1 92 ? -25.157 5.661 -13.334 1.00 81.00 92 ASP A CA 1
ATOM 783 C C . ASP A 1 92 ? -24.105 4.658 -12.860 1.00 81.00 92 ASP A C 1
ATOM 785 O O . ASP A 1 92 ? -24.422 3.644 -12.232 1.00 81.00 92 ASP A O 1
ATOM 789 N N . ASP A 1 93 ? -22.842 4.942 -13.178 1.00 62.78 93 ASP A N 1
ATOM 790 C CA . ASP A 1 93 ? -21.693 4.108 -12.802 1.00 62.78 93 ASP A CA 1
ATOM 791 C C . ASP A 1 93 ? -21.481 4.059 -11.270 1.00 62.78 93 ASP A C 1
ATOM 793 O O . ASP A 1 93 ? -20.741 3.212 -10.773 1.00 62.78 93 ASP A O 1
ATOM 797 N N . ASN A 1 94 ? -22.187 4.914 -10.513 1.00 53.25 94 ASN A N 1
ATOM 798 C CA . ASN A 1 94 ? -22.189 4.978 -9.047 1.00 53.25 94 ASN A CA 1
ATOM 799 C C . ASN A 1 94 ? -23.415 4.306 -8.388 1.00 53.25 94 ASN A C 1
ATOM 801 O O . ASN A 1 94 ? -23.650 4.482 -7.191 1.00 53.25 94 ASN A O 1
ATOM 805 N N . SER A 1 95 ? -24.195 3.515 -9.129 1.00 42.81 95 SER A N 1
ATOM 806 C CA . SER A 1 95 ? -25.485 2.947 -8.687 1.00 42.81 95 SER A CA 1
ATOM 807 C C . SER A 1 95 ? -25.444 1.914 -7.541 1.00 42.81 95 SER A C 1
ATOM 809 O O . SER A 1 95 ? -26.460 1.293 -7.243 1.00 42.81 95 SER A O 1
ATOM 811 N N . GLN A 1 96 ? -24.326 1.770 -6.824 1.00 36.03 96 GLN A N 1
ATOM 812 C CA . GLN A 1 96 ? -24.276 1.029 -5.553 1.00 36.03 96 GLN A CA 1
ATOM 813 C C . GLN A 1 96 ? -24.557 1.896 -4.310 1.00 36.03 96 GLN A C 1
ATOM 815 O O . GLN A 1 96 ? -24.499 1.386 -3.196 1.00 36.03 96 GLN A O 1
ATOM 820 N N . ILE A 1 97 ? -24.866 3.190 -4.468 1.00 35.88 97 ILE A N 1
ATOM 821 C CA . ILE A 1 97 ? -24.947 4.133 -3.334 1.00 35.88 97 ILE A CA 1
ATOM 822 C C . ILE A 1 97 ? -26.386 4.436 -2.856 1.00 35.88 97 ILE A C 1
ATOM 824 O O . ILE A 1 97 ? -26.557 4.974 -1.766 1.00 35.88 97 ILE A O 1
ATOM 828 N N . HIS A 1 98 ? -27.442 3.998 -3.551 1.00 31.92 98 HIS A N 1
ATOM 829 C CA . HIS A 1 98 ? -28.825 4.160 -3.065 1.00 31.92 98 HIS A CA 1
ATOM 830 C C . HIS A 1 98 ? -29.651 2.873 -3.185 1.00 31.92 98 HIS A C 1
ATOM 832 O O . HIS A 1 98 ? -30.563 2.763 -3.995 1.00 31.92 98 HIS A O 1
ATOM 838 N N . ILE A 1 99 ? -29.329 1.897 -2.333 1.00 27.80 99 ILE A N 1
ATOM 839 C CA . ILE A 1 99 ? -30.278 0.873 -1.869 1.00 27.80 99 ILE A CA 1
ATOM 840 C C . ILE A 1 99 ? -30.264 0.926 -0.342 1.00 27.80 99 ILE A C 1
ATOM 842 O O . ILE A 1 99 ? -29.769 0.035 0.337 1.00 27.80 99 ILE A O 1
ATOM 846 N N . VAL A 1 100 ? -30.744 2.031 0.213 1.00 28.72 100 VAL A N 1
ATOM 847 C CA . VAL A 1 100 ? -31.188 2.074 1.603 1.00 28.72 100 VAL A CA 1
ATOM 848 C C . VAL A 1 100 ? -32.484 2.863 1.569 1.00 28.72 100 VAL A C 1
ATOM 850 O O . VAL A 1 100 ? -32.507 3.973 1.052 1.00 28.72 100 VAL A O 1
ATOM 853 N N . GLU A 1 101 ? -33.527 2.250 2.115 1.00 32.12 101 GLU A N 1
ATOM 854 C CA . GLU A 1 101 ? -34.911 2.721 2.225 1.00 32.12 101 GLU A CA 1
ATOM 855 C C . GLU A 1 101 ? -35.861 2.241 1.113 1.00 32.12 101 GLU A C 1
ATOM 857 O O . GLU A 1 101 ? -35.716 2.545 -0.062 1.00 32.12 101 GLU A O 1
ATOM 862 N N . GLN A 1 102 ? -36.887 1.511 1.571 1.00 28.23 102 GLN A N 1
ATOM 863 C CA . GLN A 1 102 ? -38.058 0.976 0.860 1.00 28.23 102 GLN A CA 1
ATOM 864 C C . GLN A 1 102 ? -37.955 -0.437 0.269 1.00 28.23 102 GLN A C 1
ATOM 866 O O . GLN A 1 102 ? -38.163 -0.681 -0.914 1.00 28.23 102 GLN A O 1
ATOM 871 N N . GLN A 1 103 ? -37.820 -1.415 1.166 1.00 27.28 103 GLN A N 1
ATOM 872 C CA . GLN A 1 103 ? -38.620 -2.635 1.055 1.00 27.28 103 GLN A CA 1
ATOM 873 C C . GLN A 1 103 ? -39.599 -2.692 2.228 1.00 27.28 103 GLN A C 1
ATOM 875 O O . GLN A 1 103 ? -39.232 -2.973 3.365 1.00 27.28 103 GLN A O 1
ATOM 880 N N . SER A 1 104 ? -40.857 -2.363 1.963 1.00 27.59 104 SER A N 1
ATOM 881 C CA . SER A 1 104 ? -42.009 -2.912 2.680 1.00 27.59 104 SER A CA 1
ATOM 882 C C . SER A 1 104 ? -43.262 -2.561 1.893 1.00 27.59 104 SER A C 1
ATOM 884 O O . SER A 1 104 ? -43.674 -1.408 1.860 1.00 27.59 104 SER A O 1
ATOM 886 N N . VAL A 1 105 ? -43.815 -3.563 1.211 1.00 30.38 105 VAL A N 1
ATOM 887 C CA . VAL A 1 105 ? -45.230 -3.973 1.211 1.00 30.38 105 VAL A CA 1
ATOM 888 C C . VAL A 1 105 ? -45.393 -5.014 0.092 1.00 30.38 105 VAL A C 1
ATOM 890 O O . VAL A 1 105 ? -44.861 -4.841 -0.997 1.00 30.38 105 VAL A O 1
ATOM 893 N N . GLU A 1 106 ? -46.119 -6.088 0.421 1.00 27.33 106 GLU A N 1
ATOM 894 C CA . GLU A 1 106 ? -46.473 -7.274 -0.383 1.00 27.33 106 GLU A CA 1
ATOM 895 C C . GLU A 1 106 ? -45.473 -8.442 -0.388 1.00 27.33 106 GLU A C 1
ATOM 897 O O . GLU A 1 106 ? -44.719 -8.655 -1.328 1.00 27.33 106 GLU A O 1
ATOM 902 N N . GLN A 1 107 ? -45.559 -9.292 0.643 1.00 28.61 107 GLN A N 1
ATOM 903 C CA . GLN A 1 107 ? -46.195 -10.614 0.506 1.00 28.61 107 GLN A CA 1
ATOM 904 C C . GLN A 1 107 ? -46.273 -11.311 1.875 1.00 28.61 107 GLN A C 1
ATOM 906 O O . GLN A 1 107 ? -45.286 -11.780 2.437 1.00 28.61 107 GLN A O 1
ATOM 911 N N . GLN A 1 108 ? -47.491 -11.364 2.415 1.00 33.44 108 GLN A N 1
ATOM 912 C CA . GLN A 1 108 ? -47.862 -12.242 3.519 1.00 33.44 108 GLN A CA 1
ATOM 913 C C . GLN A 1 108 ? -47.733 -13.695 3.052 1.00 33.44 108 GLN A C 1
ATOM 915 O O . GLN A 1 108 ? -48.593 -14.143 2.304 1.00 33.44 108 GLN A O 1
ATOM 920 N N . SER A 1 109 ? -46.671 -14.394 3.477 1.00 30.12 109 SER A N 1
ATOM 921 C CA . SER A 1 109 ? -46.655 -15.844 3.776 1.00 30.12 109 SER A CA 1
ATOM 922 C C . SER A 1 109 ? -45.235 -16.435 3.905 1.00 30.12 109 SER A C 1
ATOM 924 O O . SER A 1 109 ? -44.987 -17.504 3.363 1.00 30.12 109 SER A O 1
ATOM 926 N N . VAL A 1 110 ? -44.279 -15.791 4.595 1.00 29.12 110 VAL A N 1
ATOM 927 C CA . VAL A 1 110 ? -43.000 -16.432 5.010 1.00 29.12 110 VAL A CA 1
ATOM 928 C C . VAL A 1 110 ? -42.479 -15.785 6.310 1.00 29.12 110 VAL A C 1
ATOM 930 O O . VAL A 1 110 ? -41.374 -15.263 6.381 1.00 29.12 110 VAL A O 1
ATOM 933 N N . GLU A 1 111 ? -43.299 -15.738 7.359 1.00 27.88 111 GLU A N 1
ATOM 934 C CA . GLU A 1 111 ? -43.046 -14.876 8.530 1.00 27.88 111 GLU A CA 1
ATOM 935 C C . GLU A 1 111 ? -42.309 -15.549 9.707 1.00 27.88 111 GLU A C 1
ATOM 937 O O . GLU A 1 111 ? -42.317 -15.023 10.813 1.00 27.88 111 GLU A O 1
ATOM 942 N N . GLN A 1 112 ? -41.641 -16.695 9.518 1.00 28.11 112 GLN A N 1
ATOM 943 C CA . GLN A 1 112 ? -40.953 -17.375 10.637 1.00 28.11 112 GLN A CA 1
ATOM 944 C C . GLN A 1 112 ? -39.458 -17.667 10.448 1.00 28.11 112 GLN A C 1
ATOM 946 O O . GLN A 1 112 ? -38.860 -18.278 11.329 1.00 28.11 112 GLN A O 1
ATOM 951 N N . GLN A 1 113 ? -38.805 -17.193 9.375 1.00 27.70 113 GLN A N 1
ATOM 952 C CA . GLN A 1 113 ? -37.377 -17.508 9.175 1.00 27.70 113 GLN A CA 1
ATOM 953 C C . GLN A 1 113 ? -36.451 -16.360 8.732 1.00 27.70 113 GLN A C 1
ATOM 955 O O . GLN A 1 113 ? -35.242 -16.569 8.721 1.00 27.70 113 GLN A O 1
ATOM 960 N N . SER A 1 114 ? -36.943 -15.144 8.447 1.00 29.89 114 SER A N 1
ATOM 961 C CA . SER A 1 114 ? -36.103 -14.044 7.914 1.00 29.89 114 SER A CA 1
ATOM 962 C C . SER A 1 114 ? -35.707 -12.947 8.919 1.00 29.89 114 SER A C 1
ATOM 964 O O . SER A 1 114 ? -35.229 -11.888 8.519 1.00 29.89 114 SER A O 1
ATOM 966 N N . GLN A 1 115 ? -35.887 -13.151 10.225 1.00 32.31 115 GLN A N 1
ATOM 967 C CA . GLN A 1 115 ? -35.666 -12.094 11.228 1.00 32.31 115 GLN A CA 1
ATOM 968 C C . GLN A 1 115 ? -34.199 -11.941 11.689 1.00 32.31 115 GLN A C 1
ATOM 970 O O . GLN A 1 115 ? -33.927 -11.155 12.593 1.00 32.31 115 GLN A O 1
ATOM 975 N N . LYS A 1 116 ? -33.249 -12.689 11.106 1.00 39.50 116 LYS A N 1
ATOM 976 C CA . LYS A 1 116 ? -31.865 -12.802 11.614 1.00 39.50 116 LYS A CA 1
ATOM 977 C C . LYS A 1 116 ? -30.810 -11.918 10.938 1.00 39.50 116 LYS A C 1
ATOM 979 O O . LYS A 1 116 ? -29.746 -11.764 11.525 1.00 39.50 116 LYS A O 1
ATOM 984 N N . ASP A 1 117 ? -31.109 -11.293 9.801 1.00 47.09 117 ASP A N 1
ATOM 985 C CA . ASP A 1 117 ? -30.123 -10.531 9.014 1.00 47.09 117 ASP A CA 1
ATOM 986 C C . ASP A 1 117 ? -30.535 -9.067 8.846 1.00 47.09 117 ASP A C 1
ATOM 988 O O . ASP A 1 117 ? -30.841 -8.603 7.749 1.00 47.09 117 ASP A O 1
ATOM 992 N N . LYS A 1 118 ? -30.599 -8.327 9.958 1.00 58.69 118 LYS A N 1
ATOM 993 C CA . LYS A 1 118 ? -30.904 -6.893 9.933 1.00 58.69 118 LYS A CA 1
ATOM 994 C C . LYS A 1 118 ? -29.749 -6.088 10.520 1.00 58.69 118 LYS A C 1
ATOM 996 O O . LYS A 1 118 ? -29.415 -6.237 11.696 1.00 58.69 118 LYS A O 1
ATOM 1001 N N . LEU A 1 119 ? -29.187 -5.202 9.699 1.00 68.50 119 LEU A N 1
ATOM 1002 C CA . LEU A 1 119 ? -28.326 -4.111 10.143 1.00 68.50 119 LEU A CA 1
ATOM 1003 C C . LEU A 1 119 ? -29.020 -3.354 11.283 1.00 68.50 119 LEU A C 1
ATOM 1005 O O . LEU A 1 119 ? -30.151 -2.886 11.137 1.00 68.50 119 LEU A O 1
ATOM 1009 N N . THR A 1 120 ? -28.343 -3.235 12.419 1.00 81.50 120 THR A N 1
ATOM 1010 C CA . THR A 1 120 ? -28.849 -2.536 13.600 1.00 81.50 120 THR A CA 1
ATOM 1011 C C . THR A 1 120 ? -27.986 -1.311 13.867 1.00 81.50 120 THR A C 1
ATOM 1013 O O . THR A 1 120 ? -26.788 -1.428 14.119 1.00 81.50 120 THR A O 1
ATOM 1016 N N . LEU A 1 121 ? -28.597 -0.130 13.798 1.00 83.75 121 LEU A N 1
ATOM 1017 C CA . LEU A 1 121 ? -27.981 1.139 14.175 1.00 83.75 121 LEU A CA 1
ATOM 1018 C C . LEU A 1 121 ? -28.501 1.543 15.553 1.00 83.75 121 LEU A C 1
ATOM 1020 O O . LEU A 1 121 ? -29.711 1.629 15.731 1.00 83.75 121 LEU A O 1
ATOM 1024 N N . SER A 1 122 ? -27.588 1.827 16.478 1.00 87.38 122 SER A N 1
ATOM 1025 C CA . SER A 1 122 ? -27.883 2.070 17.892 1.00 87.38 122 SER A CA 1
ATOM 1026 C C . SER A 1 122 ? -27.048 3.212 18.465 1.00 87.38 122 SER A C 1
ATOM 1028 O O . SER A 1 122 ? -26.014 3.578 17.903 1.00 87.38 122 SER A O 1
ATOM 1030 N N . ILE A 1 123 ? -27.444 3.750 19.622 1.00 89.44 123 ILE A N 1
ATOM 1031 C CA . ILE A 1 123 ? -26.622 4.680 20.410 1.00 89.44 123 ILE A CA 1
ATOM 1032 C C . ILE A 1 123 ? -26.437 4.104 21.807 1.00 89.44 123 ILE A C 1
ATOM 1034 O O . ILE A 1 123 ? -27.395 3.999 22.558 1.00 89.44 123 ILE A O 1
ATOM 1038 N N . THR A 1 124 ? -25.204 3.788 22.191 1.00 92.88 124 THR A N 1
ATOM 1039 C CA . THR A 1 124 ? -24.925 3.230 23.520 1.00 92.88 124 THR A CA 1
ATOM 1040 C C . THR A 1 124 ? -23.990 4.117 24.317 1.00 92.88 124 THR A C 1
ATOM 1042 O O . THR A 1 124 ? -23.106 4.761 23.748 1.00 92.88 124 THR A O 1
ATOM 1045 N N . THR A 1 125 ? -24.144 4.118 25.638 1.00 95.06 125 THR A N 1
ATOM 1046 C CA . THR A 1 125 ? -23.170 4.750 26.530 1.00 95.06 125 THR A CA 1
ATOM 1047 C C . THR A 1 125 ? -21.942 3.856 26.709 1.00 95.06 125 THR A C 1
ATOM 1049 O O . THR A 1 125 ? -22.002 2.635 26.520 1.00 95.06 125 THR A O 1
ATOM 1052 N N . ILE A 1 126 ? -20.807 4.449 27.087 1.00 96.19 126 ILE A N 1
ATOM 1053 C CA . ILE A 1 126 ? -19.593 3.688 27.410 1.00 96.19 126 ILE A CA 1
ATOM 1054 C C . ILE A 1 126 ? -19.836 2.744 28.598 1.00 96.19 126 ILE A C 1
ATOM 1056 O O . ILE A 1 126 ? -19.346 1.614 28.575 1.00 96.19 126 ILE A O 1
ATOM 1060 N N . GLY A 1 127 ? -20.615 3.161 29.601 1.00 95.00 127 GLY A N 1
ATOM 1061 C CA . GLY A 1 127 ? -20.987 2.316 30.737 1.00 95.00 127 GLY A CA 1
ATOM 1062 C C . GLY A 1 127 ? -21.856 1.126 30.326 1.00 95.00 127 GLY A C 1
ATOM 1063 O O . GLY A 1 127 ? -21.572 -0.002 30.731 1.00 95.00 127 GLY A O 1
ATOM 1064 N N . ASP A 1 128 ? -22.862 1.346 29.473 1.00 94.25 128 ASP A N 1
ATOM 1065 C CA . ASP A 1 128 ? -23.705 0.263 28.948 1.00 94.25 128 ASP A CA 1
ATOM 1066 C C . ASP A 1 128 ? -22.869 -0.777 28.207 1.00 94.25 128 ASP A C 1
ATOM 1068 O O . ASP A 1 128 ? -23.013 -1.974 28.449 1.00 94.25 128 ASP A O 1
ATOM 1072 N N . LEU A 1 129 ? -21.947 -0.316 27.360 1.00 94.81 129 LEU A N 1
ATOM 1073 C CA . LEU A 1 129 ? -21.133 -1.181 26.518 1.00 94.81 129 LEU A CA 1
ATOM 1074 C C . LEU A 1 129 ? -20.062 -1.947 27.308 1.00 94.81 129 LEU A C 1
ATOM 1076 O O . LEU A 1 129 ? -19.952 -3.163 27.170 1.00 94.81 129 LEU A O 1
ATOM 1080 N N . LEU A 1 130 ? -19.247 -1.249 28.106 1.00 95.44 130 LEU A N 1
ATOM 1081 C CA . LEU A 1 130 ? -18.046 -1.824 28.729 1.00 95.44 130 LEU A CA 1
ATOM 1082 C C . LEU A 1 130 ? -18.281 -2.421 30.118 1.00 95.44 130 LEU A C 1
ATOM 1084 O O . LEU A 1 130 ? -17.551 -3.338 30.496 1.00 95.44 130 LEU A O 1
ATOM 1088 N N . LEU A 1 131 ? -19.251 -1.902 30.878 1.00 94.69 131 LEU A N 1
ATOM 1089 C CA . LEU A 1 131 ? -19.533 -2.360 32.244 1.00 94.69 131 LEU A CA 1
ATOM 1090 C C . LEU A 1 131 ? -20.752 -3.280 32.294 1.00 94.69 131 LEU A C 1
ATOM 1092 O O . LEU A 1 131 ? -20.736 -4.274 33.012 1.00 94.69 131 LEU A O 1
ATOM 1096 N N . ARG A 1 132 ? -21.805 -2.962 31.530 1.00 93.00 132 ARG A N 1
ATOM 1097 C CA . ARG A 1 132 ? -23.066 -3.723 31.539 1.00 93.00 132 ARG A CA 1
ATOM 1098 C C . ARG A 1 132 ? -23.192 -4.730 30.394 1.00 93.00 132 ARG A C 1
ATOM 1100 O O . ARG A 1 132 ? -24.086 -5.565 30.451 1.00 93.00 132 ARG A O 1
ATOM 1107 N N . GLN A 1 133 ? -22.299 -4.693 29.399 1.00 92.19 133 GLN A N 1
ATOM 1108 C CA . GLN A 1 133 ? -22.333 -5.564 28.212 1.00 92.19 133 GLN A CA 1
ATOM 1109 C C . GLN A 1 133 ? -23.670 -5.481 27.462 1.00 92.19 133 GLN A C 1
ATOM 1111 O O . GLN A 1 133 ? -24.279 -6.485 27.085 1.00 92.19 133 GLN A O 1
ATOM 1116 N N . THR A 1 134 ? -24.140 -4.254 27.263 1.00 90.94 134 THR A N 1
ATOM 1117 C CA . THR A 1 134 ? -25.404 -3.944 26.597 1.00 90.94 134 THR A CA 1
ATOM 1118 C C . THR A 1 134 ? -25.208 -2.880 25.523 1.00 90.94 134 THR A C 1
ATOM 1120 O O . THR A 1 134 ? -24.335 -2.020 25.637 1.00 90.94 134 THR A O 1
ATOM 1123 N N . ILE A 1 135 ? -26.030 -2.927 24.475 1.00 89.00 135 ILE A N 1
ATOM 1124 C CA . ILE A 1 135 ? -26.179 -1.829 23.514 1.00 89.00 135 ILE A CA 1
ATOM 1125 C C . ILE A 1 135 ? -27.598 -1.286 23.653 1.00 89.00 135 ILE A C 1
ATOM 1127 O O . ILE A 1 135 ? -28.575 -1.993 23.389 1.00 89.00 135 ILE A O 1
ATOM 1131 N N . SER A 1 136 ? -27.701 -0.027 24.070 1.00 78.31 136 SER A N 1
ATOM 1132 C CA . SER A 1 136 ? -28.979 0.649 24.295 1.00 78.31 136 SER A CA 1
ATOM 1133 C C . SER A 1 136 ? -29.602 1.109 22.965 1.00 78.31 136 SER A C 1
ATOM 1135 O O . SER A 1 136 ? -29.063 1.941 22.249 1.00 78.31 136 SER A O 1
ATOM 1137 N N . ASN A 1 137 ? -30.730 0.505 22.590 1.00 63.84 137 ASN A N 1
ATOM 1138 C CA . ASN A 1 137 ? -31.500 0.713 21.353 1.00 63.84 137 ASN A CA 1
ATOM 1139 C C . ASN A 1 137 ? -32.179 2.073 21.132 1.00 63.84 137 ASN A C 1
ATOM 1141 O O . ASN A 1 137 ? -33.106 2.096 20.337 1.00 63.84 137 ASN A O 1
ATOM 1145 N N . GLY A 1 138 ? -31.967 3.116 21.948 1.00 56.00 138 GLY A N 1
ATOM 1146 C CA . GLY A 1 138 ? -32.994 4.175 22.096 1.00 56.00 138 GLY A CA 1
ATOM 1147 C C . GLY A 1 138 ? -34.440 3.619 22.238 1.00 56.00 138 GLY A C 1
ATOM 1148 O O . GLY A 1 138 ? -35.399 4.296 21.878 1.00 56.00 138 GLY A O 1
ATOM 1149 N N . GLY A 1 139 ? -34.567 2.358 22.686 1.00 60.19 139 GLY A N 1
ATOM 1150 C CA . GLY A 1 139 ? -35.507 1.320 22.226 1.00 60.19 139 GLY A CA 1
ATOM 1151 C C . GLY A 1 139 ? -35.039 -0.064 22.736 1.00 60.19 139 GLY A C 1
ATOM 1152 O O . GLY A 1 139 ? -34.387 -0.112 23.777 1.00 60.19 139 GLY A O 1
ATOM 1153 N N . GLU A 1 140 ? -35.316 -1.185 22.047 1.00 61.75 140 GLU A N 1
ATOM 1154 C CA . GLU A 1 140 ? -34.948 -2.540 22.535 1.00 61.75 140 GLU A CA 1
ATOM 1155 C C . GLU A 1 140 ? -33.439 -2.707 22.821 1.00 61.75 140 GLU A C 1
ATOM 1157 O O . GLU A 1 140 ? -32.584 -2.368 21.999 1.00 61.75 140 GLU A O 1
ATOM 1162 N N . HIS A 1 141 ? -33.117 -3.252 23.999 1.00 76.06 141 HIS A N 1
ATOM 1163 C CA . HIS A 1 141 ? -31.744 -3.472 24.455 1.00 76.06 141 HIS A CA 1
ATOM 1164 C C . HIS A 1 141 ? -31.167 -4.771 23.890 1.00 76.06 141 HIS A C 1
ATOM 1166 O O . HIS A 1 141 ? -31.747 -5.846 24.057 1.00 76.06 141 HIS A O 1
ATOM 1172 N N . ILE A 1 142 ? -29.971 -4.691 23.305 1.00 84.75 142 ILE A N 1
ATOM 1173 C CA . ILE A 1 142 ? -29.172 -5.885 23.020 1.00 84.75 142 ILE A CA 1
ATOM 1174 C C . ILE A 1 142 ? -28.379 -6.200 24.286 1.00 84.75 142 ILE A C 1
ATOM 1176 O O . ILE A 1 142 ? -27.508 -5.424 24.675 1.00 84.75 142 ILE A O 1
ATOM 1180 N N . ASN A 1 143 ? -28.686 -7.329 24.921 1.00 86.25 143 ASN A N 1
ATOM 1181 C CA . ASN A 1 143 ? -27.985 -7.815 26.109 1.00 86.25 143 ASN A CA 1
ATOM 1182 C C . ASN A 1 143 ? -26.917 -8.852 25.736 1.00 86.25 143 ASN A C 1
ATOM 1184 O O . ASN A 1 143 ? -26.995 -9.466 24.672 1.00 86.25 143 ASN A O 1
ATOM 1188 N N . GLY A 1 144 ? -25.947 -9.072 26.628 1.00 84.06 144 GLY A N 1
ATOM 1189 C CA . GLY A 1 144 ? -24.920 -10.103 26.443 1.00 84.06 144 GLY A CA 1
ATOM 1190 C C . GLY A 1 144 ? -23.914 -9.765 25.341 1.00 84.06 144 GLY A C 1
ATOM 1191 O O . GLY A 1 144 ? -23.460 -10.643 24.614 1.00 84.06 144 GLY A O 1
ATOM 1192 N N . VAL A 1 145 ? -23.586 -8.484 25.177 1.00 88.44 145 VAL A N 1
ATOM 1193 C CA . VAL A 1 145 ? -22.638 -8.010 24.164 1.00 88.44 145 VAL A CA 1
ATOM 1194 C C . VAL A 1 145 ? -21.212 -8.298 24.627 1.00 88.44 145 VAL A C 1
ATOM 1196 O O . VAL A 1 145 ? -20.596 -7.488 25.322 1.00 88.44 145 VAL A O 1
ATOM 1199 N N . ASN A 1 146 ? -20.666 -9.452 24.239 1.00 90.69 146 ASN A N 1
ATOM 1200 C CA . ASN A 1 146 ? -19.259 -9.767 24.468 1.00 90.69 146 ASN A CA 1
ATOM 1201 C C . ASN A 1 146 ? -18.408 -9.257 23.299 1.00 90.69 146 ASN A C 1
ATOM 1203 O O . ASN A 1 146 ? -18.439 -9.811 22.200 1.00 90.69 146 ASN A O 1
ATOM 1207 N N . LEU A 1 147 ? -17.657 -8.183 23.530 1.00 93.44 147 LEU A N 1
ATOM 1208 C CA . LEU A 1 147 ? -16.767 -7.612 22.523 1.00 93.44 147 LEU A CA 1
ATOM 1209 C C . LEU A 1 147 ? -15.520 -8.486 22.332 1.00 93.44 147 LEU A C 1
ATOM 1211 O O . LEU A 1 147 ? -14.768 -8.709 23.283 1.00 93.44 147 LEU A O 1
ATOM 1215 N N . SER A 1 148 ? -15.253 -8.900 21.097 1.00 91.00 148 SER A N 1
ATOM 1216 C CA . SER A 1 148 ? -14.045 -9.625 20.701 1.00 91.00 148 SER A CA 1
ATOM 1217 C C . SER A 1 148 ? -13.125 -8.735 19.869 1.00 91.00 148 SER A C 1
ATOM 1219 O O . SER A 1 148 ? -13.571 -7.837 19.147 1.00 91.00 148 SER A O 1
ATOM 1221 N N . ILE A 1 149 ? -11.814 -8.968 19.994 1.00 89.88 149 ILE A N 1
ATOM 1222 C CA . ILE A 1 149 ? -10.786 -8.299 19.188 1.00 89.88 149 ILE A CA 1
ATOM 1223 C C . ILE A 1 149 ? -10.315 -9.279 18.111 1.00 89.88 149 ILE A C 1
ATOM 1225 O O . ILE A 1 149 ? -9.544 -10.189 18.417 1.00 89.88 149 ILE A O 1
ATOM 1229 N N . PRO A 1 150 ? -10.733 -9.100 16.850 1.00 82.81 150 PRO A N 1
ATOM 1230 C CA . PRO A 1 150 ? -10.327 -9.998 15.783 1.00 82.81 150 PRO A CA 1
ATOM 1231 C C . PRO A 1 150 ? -8.846 -9.846 15.454 1.00 82.81 150 PRO A C 1
ATOM 1233 O O . PRO A 1 150 ? -8.291 -8.745 15.494 1.00 82.81 150 PRO A O 1
ATOM 1236 N N . ILE A 1 151 ? -8.219 -10.937 15.021 1.00 75.12 151 ILE A N 1
ATOM 1237 C CA . ILE A 1 151 ? -6.783 -10.973 14.710 1.00 75.12 151 ILE A CA 1
ATOM 1238 C C . ILE A 1 151 ? -6.373 -10.043 13.559 1.00 75.12 151 ILE A C 1
ATOM 1240 O O . ILE A 1 151 ? -5.214 -9.648 13.445 1.00 75.12 151 ILE A O 1
ATOM 1244 N N . TYR A 1 152 ? -7.332 -9.665 12.709 1.00 72.56 152 TYR A N 1
ATOM 1245 C CA . TYR A 1 152 ? -7.109 -8.738 11.605 1.00 72.56 152 TYR A CA 1
ATOM 1246 C C . TYR A 1 152 ? -6.995 -7.273 12.039 1.00 72.56 152 TYR A C 1
ATOM 1248 O O . TYR A 1 152 ? -6.563 -6.432 11.244 1.00 72.56 152 TYR A O 1
ATOM 1256 N N . GLN A 1 153 ? -7.380 -6.942 13.274 1.00 79.88 153 GLN A N 1
ATOM 1257 C CA . GLN A 1 153 ? -7.278 -5.580 13.775 1.00 79.88 153 GLN A CA 1
ATOM 1258 C C . GLN A 1 153 ? -5.823 -5.131 13.881 1.00 79.88 153 GLN A C 1
ATOM 1260 O O . GLN A 1 153 ? -4.917 -5.901 14.185 1.00 79.88 153 GLN A O 1
ATOM 1265 N N . ARG A 1 154 ? -5.583 -3.841 13.639 1.00 79.75 154 ARG A N 1
ATOM 1266 C CA . ARG A 1 154 ? -4.247 -3.256 13.816 1.00 79.75 154 ARG A CA 1
ATOM 1267 C C . ARG A 1 154 ? -3.874 -3.174 15.306 1.00 79.75 154 ARG A C 1
ATOM 1269 O O . ARG A 1 154 ? -4.773 -3.021 16.138 1.00 79.75 154 ARG A O 1
ATOM 1276 N N . PRO A 1 155 ? -2.571 -3.145 15.654 1.00 86.69 155 PRO A N 1
ATOM 1277 C CA . PRO A 1 155 ? -2.146 -2.943 17.036 1.00 86.69 155 PRO A CA 1
ATOM 1278 C C . PRO A 1 155 ? -2.679 -1.623 17.605 1.00 86.69 155 PRO A C 1
ATOM 1280 O O . PRO A 1 155 ? -2.984 -0.684 16.865 1.00 86.69 155 PRO A O 1
ATOM 1283 N N . TYR A 1 156 ? -2.717 -1.493 18.926 1.00 92.19 156 TYR A N 1
ATOM 1284 C CA . TYR A 1 156 ? -2.999 -0.243 19.618 1.00 92.19 156 TYR A CA 1
ATOM 1285 C C . TYR A 1 156 ? -1.878 0.784 19.366 1.00 92.19 156 TYR A C 1
ATOM 1287 O O . TYR A 1 156 ? -0.786 0.708 19.931 1.00 92.19 156 TYR A O 1
ATOM 1295 N N . LYS A 1 157 ? -2.129 1.741 18.463 1.00 90.62 157 LYS A N 1
ATOM 1296 C CA . LYS A 1 157 ? -1.166 2.763 18.013 1.00 90.62 157 LYS A CA 1
ATOM 1297 C C . LYS A 1 157 ? -1.371 4.118 18.688 1.00 90.62 157 LYS A C 1
ATOM 1299 O O . LYS A 1 157 ? -0.511 4.985 18.538 1.00 90.62 157 LYS A O 1
ATOM 1304 N N . TRP A 1 158 ? -2.491 4.335 19.384 1.00 94.50 158 TRP A N 1
ATOM 1305 C CA . TRP A 1 158 ? -2.706 5.583 20.117 1.00 94.50 158 TRP A CA 1
ATOM 1306 C C . TRP A 1 158 ? -1.601 5.789 21.148 1.00 94.50 158 TRP A C 1
ATOM 1308 O O . TRP A 1 158 ? -1.291 4.912 21.949 1.00 94.50 158 TRP A O 1
ATOM 1318 N N . THR A 1 159 ? -1.003 6.973 21.117 1.00 95.88 159 THR A N 1
ATOM 1319 C CA . THR A 1 159 ? 0.034 7.383 22.067 1.00 95.88 159 THR A CA 1
ATOM 1320 C C . THR A 1 159 ? -0.595 8.058 23.281 1.00 95.88 159 THR A C 1
ATOM 1322 O O . THR A 1 159 ? -1.772 8.425 23.250 1.00 95.88 159 THR A O 1
ATOM 1325 N N . ALA A 1 160 ? 0.204 8.323 24.318 1.00 96.00 160 ALA A N 1
ATOM 1326 C CA . ALA A 1 160 ? -0.259 9.068 25.486 1.00 96.00 160 ALA A CA 1
ATOM 1327 C C . ALA A 1 160 ? -0.856 10.427 25.088 1.00 96.00 160 ALA A C 1
ATOM 1329 O O . ALA A 1 160 ? -1.860 10.832 25.651 1.00 96.00 160 ALA A O 1
ATOM 1330 N N . ARG A 1 161 ? -0.323 11.088 24.049 1.00 96.00 161 ARG A N 1
ATOM 1331 C CA . ARG A 1 161 ? -0.903 12.331 23.519 1.00 96.00 161 ARG A CA 1
ATOM 1332 C C . ARG A 1 161 ? -2.350 12.144 23.057 1.00 96.00 161 ARG A C 1
ATOM 1334 O O . ARG A 1 161 ? -3.177 12.996 23.337 1.00 96.00 161 ARG A O 1
ATOM 1341 N N . ASN A 1 162 ? -2.657 11.045 22.365 1.00 96.44 162 ASN A N 1
ATOM 1342 C CA . ASN A 1 162 ? -4.018 10.759 21.904 1.00 96.44 162 ASN A CA 1
ATOM 1343 C C . ASN A 1 162 ? -4.955 10.449 23.075 1.00 96.44 162 ASN A C 1
ATOM 1345 O O . ASN A 1 162 ? -6.064 10.967 23.116 1.00 96.44 162 ASN A O 1
ATOM 1349 N N . ALA A 1 163 ? -4.496 9.633 24.029 1.00 97.19 163 ALA A N 1
ATOM 1350 C CA . ALA A 1 163 ? -5.287 9.273 25.203 1.00 97.19 163 ALA A CA 1
ATOM 1351 C C . ALA A 1 163 ? -5.585 10.486 26.100 1.00 97.19 163 ALA A C 1
ATOM 1353 O O . ALA A 1 163 ? -6.701 10.632 26.586 1.00 97.19 163 ALA A O 1
ATOM 1354 N N . ILE A 1 164 ? -4.599 11.366 26.290 1.00 97.12 164 ILE A N 1
ATOM 1355 C CA . ILE A 1 164 ? -4.747 12.593 27.078 1.00 97.12 164 ILE A CA 1
ATOM 1356 C C . ILE A 1 164 ? -5.644 13.596 26.359 1.00 97.12 164 ILE A C 1
ATOM 1358 O O . ILE A 1 164 ? -6.509 14.162 27.007 1.00 97.12 164 ILE A O 1
ATOM 1362 N N . GLN A 1 165 ? -5.512 13.748 25.036 1.00 96.69 165 GLN A N 1
ATOM 1363 C CA . GLN A 1 165 ? -6.431 14.587 24.265 1.00 96.69 165 GLN A CA 1
ATOM 1364 C C . GLN A 1 165 ? -7.883 14.126 24.439 1.00 96.69 165 GLN A C 1
ATOM 1366 O O . GLN A 1 165 ? -8.734 14.942 24.752 1.00 96.69 165 GLN A O 1
ATOM 1371 N N . LEU A 1 166 ? -8.155 12.818 24.317 1.00 96.62 166 LEU A N 1
ATOM 1372 C CA . LEU A 1 166 ? -9.502 12.285 24.546 1.00 96.62 166 LEU A CA 1
ATOM 1373 C C . LEU A 1 166 ? -10.005 12.606 25.963 1.00 96.62 166 LEU A C 1
ATOM 1375 O O . LEU A 1 166 ? -11.160 12.979 26.131 1.00 96.62 166 LEU A O 1
ATOM 1379 N N . LEU A 1 167 ? -9.154 12.450 26.981 1.00 97.31 167 LEU A N 1
ATOM 1380 C CA . LEU A 1 167 ? -9.509 12.789 28.359 1.00 97.31 167 LEU A CA 1
ATOM 1381 C C . LEU A 1 167 ? -9.822 14.285 28.516 1.00 97.31 167 LEU A C 1
ATOM 1383 O O . LEU A 1 167 ? -10.795 14.631 29.180 1.00 97.31 167 LEU A O 1
ATOM 1387 N N . ASP A 1 168 ? -9.016 15.156 27.913 1.00 96.56 168 ASP A N 1
ATOM 1388 C CA . ASP A 1 168 ? -9.208 16.604 27.970 1.00 96.56 168 ASP A CA 1
ATOM 1389 C C . ASP A 1 168 ? -10.523 17.010 27.286 1.00 96.56 168 ASP A C 1
ATOM 1391 O O . ASP A 1 168 ? -11.295 17.760 27.881 1.00 96.56 168 ASP A O 1
ATOM 1395 N N . ASP A 1 169 ? -10.838 16.428 26.124 1.00 96.19 169 ASP A N 1
ATOM 1396 C CA . ASP A 1 169 ? -12.097 16.675 25.409 1.00 96.19 169 ASP A CA 1
ATOM 1397 C C . ASP A 1 169 ? -13.324 16.237 26.245 1.00 96.19 169 ASP A C 1
ATOM 1399 O O . ASP A 1 169 ? -14.358 16.908 26.259 1.00 96.19 169 ASP A O 1
ATOM 1403 N N . ILE A 1 170 ? -13.218 15.120 26.982 1.00 96.69 170 ILE A N 1
ATOM 1404 C CA . ILE A 1 170 ? -14.276 14.644 27.893 1.00 96.69 170 ILE A CA 1
ATOM 1405 C C . ILE A 1 170 ? -14.445 15.602 29.077 1.00 96.69 170 ILE A C 1
ATOM 1407 O O . ILE A 1 170 ? -15.572 15.926 29.452 1.00 96.69 170 ILE A O 1
ATOM 1411 N N . ILE A 1 171 ? -13.339 16.051 29.678 1.00 95.50 171 ILE A N 1
ATOM 1412 C CA . ILE A 1 171 ? -13.367 16.997 30.801 1.00 95.50 171 ILE A CA 1
ATOM 1413 C C . ILE A 1 171 ? -13.973 18.331 30.358 1.00 95.50 171 ILE A C 1
ATOM 1415 O O . ILE A 1 171 ? -14.781 18.903 31.088 1.00 95.50 171 ILE A O 1
ATOM 1419 N N . GLU A 1 172 ? -13.620 18.817 29.169 1.00 95.75 172 GLU A N 1
ATOM 1420 C CA . GLU A 1 172 ? -14.203 20.021 28.580 1.00 95.75 172 GLU A CA 1
ATOM 1421 C C . GLU A 1 172 ? -15.715 19.856 28.393 1.00 95.75 172 GLU A C 1
ATOM 1423 O O . GLU A 1 172 ? -16.484 20.655 28.926 1.00 95.75 172 GLU A O 1
ATOM 1428 N N . ALA A 1 173 ? -16.158 18.765 27.760 1.00 94.94 173 ALA A N 1
ATOM 1429 C CA . ALA A 1 173 ? -17.581 18.485 27.571 1.00 94.94 173 ALA A CA 1
ATOM 1430 C C . ALA A 1 173 ? -18.358 18.386 28.898 1.00 94.94 173 ALA A C 1
ATOM 1432 O O . ALA A 1 173 ? -19.483 18.882 29.002 1.00 94.94 173 ALA A O 1
ATOM 1433 N N . MET A 1 174 ? -17.752 17.778 29.922 1.00 95.00 174 MET A N 1
ATOM 1434 C CA . MET A 1 174 ? -18.314 17.700 31.270 1.00 95.00 174 MET A CA 1
ATOM 1435 C C . MET A 1 174 ? -18.432 19.086 31.918 1.00 95.00 174 MET A C 1
ATOM 1437 O O . MET A 1 174 ? -19.449 19.388 32.542 1.00 95.00 174 MET A O 1
ATOM 1441 N N . ASN A 1 175 ? -17.412 19.935 31.783 1.00 93.31 175 ASN A N 1
ATOM 1442 C CA . ASN A 1 175 ? -17.396 21.278 32.367 1.00 93.31 175 ASN A CA 1
ATOM 1443 C C . ASN A 1 175 ? -18.364 22.238 31.662 1.00 93.31 175 ASN A C 1
ATOM 1445 O O . ASN A 1 175 ? -18.938 23.111 32.311 1.00 93.31 175 ASN A O 1
ATOM 1449 N N . GLU A 1 176 ? -18.597 22.037 30.367 1.00 93.62 176 GLU A N 1
ATOM 1450 C CA . GLU A 1 176 ? -19.636 22.723 29.592 1.00 93.62 176 GLU A CA 1
ATOM 1451 C C . GLU A 1 176 ? -21.059 22.231 29.918 1.00 93.62 176 GLU A C 1
ATOM 1453 O O . GLU A 1 176 ? -22.027 22.767 29.384 1.00 93.62 176 GLU A O 1
ATOM 1458 N N . ASN A 1 177 ? -21.207 21.233 30.800 1.00 89.00 177 ASN A N 1
ATOM 1459 C CA . ASN A 1 177 ? -22.476 20.582 31.141 1.00 89.00 177 ASN A CA 1
ATOM 1460 C C . ASN A 1 177 ? -23.235 20.057 29.910 1.00 89.00 177 ASN A C 1
ATOM 1462 O O . ASN A 1 177 ? -24.464 20.128 29.855 1.00 89.00 177 ASN A O 1
ATOM 1466 N N . LYS A 1 178 ? -22.516 19.520 28.915 1.00 88.19 178 LYS A N 1
ATOM 1467 C CA . LYS A 1 178 ? -23.152 18.870 27.762 1.00 88.19 178 LYS A CA 1
ATOM 1468 C C . LYS A 1 178 ? -24.000 17.686 28.229 1.00 88.19 178 LYS A C 1
ATOM 1470 O O . LYS A 1 178 ? -23.540 16.858 29.014 1.00 88.19 178 LYS A O 1
ATOM 1475 N N . GLU A 1 179 ? -25.227 17.584 27.716 1.00 86.94 179 GLU A N 1
ATOM 1476 C CA . GLU A 1 179 ? -26.131 16.474 28.049 1.00 86.94 179 GLU A CA 1
ATOM 1477 C C . GLU A 1 179 ? -25.593 15.122 27.573 1.00 86.94 179 GLU A C 1
ATOM 1479 O O . GLU A 1 179 ? -25.783 14.115 28.250 1.00 86.94 179 GLU A O 1
ATOM 1484 N N . SER A 1 180 ? -24.893 15.094 26.440 1.00 89.50 180 SER A N 1
ATOM 1485 C CA . SER A 1 180 ? -24.140 13.931 25.985 1.00 89.50 180 SER A CA 1
ATOM 1486 C C . SER A 1 180 ? -22.918 14.353 25.172 1.00 89.50 180 SER A C 1
ATOM 1488 O O . SER A 1 180 ? -22.872 15.425 24.562 1.00 89.50 180 SER A O 1
ATOM 1490 N N . TYR A 1 181 ? -21.894 13.503 25.183 1.00 93.25 181 TYR A N 1
ATOM 1491 C CA . TYR A 1 181 ? -20.668 13.674 24.416 1.00 93.25 181 TYR A CA 1
ATOM 1492 C C . TYR A 1 181 ? -20.488 12.486 23.472 1.00 93.25 181 TYR A C 1
ATOM 1494 O O . TYR A 1 181 ? -20.196 11.364 23.891 1.00 93.25 181 TYR A O 1
ATOM 1502 N N . ARG A 1 182 ? -20.684 12.726 22.173 1.00 92.06 182 ARG A N 1
ATOM 1503 C CA . ARG A 1 182 ? -20.574 11.691 21.144 1.00 92.06 182 ARG A CA 1
ATOM 1504 C C . ARG A 1 182 ? -19.107 11.441 20.799 1.00 92.06 182 ARG A C 1
ATOM 1506 O O . ARG A 1 182 ? -18.483 12.235 20.105 1.00 92.06 182 ARG A O 1
ATOM 1513 N N . VAL A 1 183 ? -18.583 10.292 21.217 1.00 90.38 183 VAL A N 1
ATOM 1514 C CA . VAL A 1 183 ? -17.165 9.909 21.049 1.00 90.38 183 VAL A CA 1
ATOM 1515 C C . VAL A 1 183 ? -16.890 9.194 19.708 1.00 90.38 183 VAL A C 1
ATOM 1517 O O . VAL A 1 183 ? -15.767 8.782 19.394 1.00 90.38 183 VAL A O 1
ATOM 1520 N N . GLY A 1 184 ? -17.935 9.062 18.884 1.00 89.69 184 GLY A N 1
ATOM 1521 C CA . GLY A 1 184 ? -17.918 8.639 17.481 1.00 89.69 184 GLY A CA 1
ATOM 1522 C C . GLY A 1 184 ? -18.615 7.296 17.240 1.00 89.69 184 GLY A C 1
ATOM 1523 O O . GLY A 1 184 ? -19.535 6.944 17.972 1.00 89.69 184 GLY A O 1
ATOM 1524 N N . THR A 1 185 ? -18.217 6.569 16.190 1.00 90.69 185 THR A N 1
ATOM 1525 C CA . THR A 1 185 ? -18.841 5.286 15.803 1.00 90.69 185 THR A CA 1
ATOM 1526 C C . THR A 1 185 ? -18.044 4.058 16.255 1.00 90.69 185 THR A C 1
ATOM 1528 O O . THR A 1 185 ? -16.817 4.087 16.229 1.00 90.69 185 THR A O 1
ATOM 1531 N N . LEU A 1 186 ? -18.732 2.973 16.592 1.00 93.12 186 LEU A N 1
ATOM 1532 C CA . LEU A 1 186 ? -18.233 1.613 16.778 1.00 93.12 186 LEU A CA 1
ATOM 1533 C C . LEU A 1 186 ? -18.928 0.710 15.750 1.00 93.12 186 LEU A C 1
ATOM 1535 O O . LEU A 1 186 ? -20.154 0.707 15.671 1.00 93.12 186 LEU A O 1
ATOM 1539 N N . ILE A 1 187 ? -18.163 -0.048 14.967 1.00 91.88 187 ILE A N 1
ATOM 1540 C CA . ILE A 1 187 ? -18.722 -1.004 14.000 1.00 91.88 187 ILE A CA 1
ATOM 1541 C C . ILE A 1 187 ? -18.440 -2.409 14.515 1.00 91.88 187 ILE A C 1
ATOM 1543 O O . ILE A 1 187 ? -17.282 -2.744 14.779 1.00 91.88 187 ILE A O 1
ATOM 1547 N N . LEU A 1 188 ? -19.492 -3.211 14.654 1.00 91.94 188 LEU A N 1
ATOM 1548 C CA . LEU A 1 188 ? -19.461 -4.568 15.178 1.00 91.94 188 LEU A CA 1
ATOM 1549 C C . LEU A 1 188 ? -20.003 -5.551 14.144 1.00 91.94 188 LEU A C 1
ATOM 1551 O O . LEU A 1 188 ? -21.058 -5.338 13.546 1.00 91.94 188 LEU A O 1
ATOM 1555 N N . HIS A 1 189 ? -19.296 -6.661 13.992 1.00 89.00 189 HIS A N 1
ATOM 1556 C CA . HIS A 1 189 ? -19.783 -7.835 13.291 1.00 89.00 189 HIS A CA 1
ATOM 1557 C C . HIS A 1 189 ? -20.241 -8.869 14.321 1.00 89.00 189 HIS A C 1
ATOM 1559 O O . HIS A 1 189 ? -19.473 -9.269 15.196 1.00 89.00 189 HIS A O 1
ATOM 1565 N N . ARG A 1 190 ? -21.502 -9.293 14.245 1.00 87.56 190 ARG A N 1
ATOM 1566 C CA . ARG A 1 190 ? -22.038 -10.340 15.113 1.00 87.56 190 ARG A CA 1
ATOM 1567 C C . ARG A 1 190 ? -21.691 -11.698 14.511 1.00 87.56 190 ARG A C 1
ATOM 1569 O O . ARG A 1 190 ? -22.267 -12.084 13.497 1.00 87.56 190 ARG A O 1
ATOM 1576 N N . ALA A 1 191 ? -20.771 -12.421 15.147 1.00 70.81 191 ALA A N 1
ATOM 1577 C CA . ALA A 1 191 ? -20.401 -13.761 14.709 1.00 70.81 191 ALA A CA 1
ATOM 1578 C C . ALA A 1 191 ? -21.602 -14.723 14.794 1.00 70.81 191 ALA A C 1
ATOM 1580 O O . ALA A 1 191 ? -22.557 -14.507 15.541 1.00 70.81 191 ALA A O 1
ATOM 1581 N N . SER A 1 192 ? -21.565 -15.816 14.025 1.00 64.12 192 SER A N 1
ATOM 1582 C CA . SER A 1 192 ? -22.665 -16.794 13.985 1.00 64.12 192 SER A CA 1
ATOM 1583 C C . SER A 1 192 ? -22.913 -17.488 15.336 1.00 64.12 192 SER A C 1
ATOM 1585 O O . SER A 1 192 ? -24.013 -17.989 15.576 1.00 64.12 192 SER A O 1
ATOM 1587 N N . SER A 1 193 ? -21.919 -17.501 16.233 1.00 58.94 193 SER A N 1
ATOM 1588 C CA . SER A 1 193 ? -22.102 -17.806 17.653 1.00 58.94 193 SER A CA 1
ATOM 1589 C C . SER A 1 193 ? -22.775 -16.609 18.335 1.00 58.94 193 SER A C 1
ATOM 1591 O O . SER A 1 193 ? -22.252 -15.500 18.316 1.00 58.94 193 SER A O 1
ATOM 1593 N N . GLN A 1 194 ? -23.958 -16.823 18.920 1.00 59.75 194 GLN A N 1
ATOM 1594 C CA . GLN A 1 194 ? -24.915 -15.759 19.272 1.00 59.75 194 GLN A CA 1
ATOM 1595 C C . GLN A 1 194 ? -24.412 -14.658 20.229 1.00 59.75 194 GLN A C 1
ATOM 1597 O O . GLN A 1 194 ? -25.094 -13.631 20.325 1.00 59.75 194 GLN A O 1
ATOM 1602 N N . ASP A 1 195 ? -23.234 -14.822 20.836 1.00 71.81 195 ASP A N 1
ATOM 1603 C CA . ASP A 1 195 ? -22.750 -14.011 21.953 1.00 71.81 195 ASP A CA 1
ATOM 1604 C C . ASP A 1 195 ? -21.470 -13.204 21.663 1.00 71.81 195 ASP A C 1
ATOM 1606 O O . ASP A 1 195 ? -21.060 -12.438 22.526 1.00 71.81 195 ASP A O 1
ATOM 1610 N N . SER A 1 196 ? -20.826 -13.333 20.492 1.00 85.00 196 SER A N 1
ATOM 1611 C CA . SER A 1 196 ? -19.557 -12.631 20.195 1.00 85.00 196 SER A CA 1
ATOM 1612 C C . SER A 1 196 ? -19.721 -11.514 19.165 1.00 85.00 196 SER A C 1
ATOM 1614 O O . SER A 1 196 ? -20.274 -11.720 18.082 1.00 85.00 196 SER A O 1
ATOM 1616 N N . TYR A 1 197 ? -19.193 -10.335 19.495 1.00 91.25 197 TYR A N 1
ATOM 1617 C CA . TYR A 1 197 ? -19.244 -9.129 18.672 1.00 91.25 197 TYR A CA 1
ATOM 1618 C C . TYR A 1 197 ? -17.834 -8.668 18.314 1.00 91.25 197 TYR A C 1
ATOM 1620 O O . TYR A 1 197 ? -17.155 -7.998 19.096 1.00 91.25 197 TYR A O 1
ATOM 1628 N N . ASP A 1 198 ? -17.422 -9.003 17.099 1.00 90.44 198 ASP A N 1
ATOM 1629 C CA . ASP A 1 198 ? -16.123 -8.659 16.544 1.00 90.44 198 ASP A CA 1
ATOM 1630 C C . ASP A 1 198 ? -16.044 -7.165 16.245 1.00 90.44 198 ASP A C 1
ATOM 1632 O O . ASP A 1 198 ? -16.805 -6.628 15.436 1.00 90.44 198 ASP A O 1
ATOM 1636 N N . ILE A 1 199 ? -15.086 -6.479 16.868 1.00 91.81 199 ILE A N 1
ATOM 1637 C CA . ILE A 1 199 ? -14.838 -5.067 16.580 1.00 91.81 199 ILE A CA 1
ATOM 1638 C C . ILE A 1 199 ? -14.227 -4.941 15.179 1.00 91.81 199 ILE A C 1
ATOM 1640 O O . ILE A 1 199 ? -13.105 -5.390 14.931 1.00 91.81 199 ILE A O 1
ATOM 1644 N N . VAL A 1 200 ? -14.943 -4.277 14.270 1.00 87.38 200 VAL A N 1
ATOM 1645 C CA . VAL A 1 200 ? -14.488 -3.945 12.908 1.00 87.38 200 VAL A CA 1
ATOM 1646 C C . VAL A 1 200 ? -13.893 -2.536 12.861 1.00 87.38 200 VAL A C 1
ATOM 1648 O O . VAL A 1 200 ? -12.840 -2.338 12.257 1.00 87.38 200 VAL A O 1
ATOM 1651 N N . ASP A 1 201 ? -14.484 -1.578 13.578 1.00 88.62 201 ASP A N 1
ATOM 1652 C CA . ASP A 1 201 ? -13.924 -0.233 13.761 1.00 88.62 201 ASP A CA 1
ATOM 1653 C C . ASP A 1 201 ? -14.095 0.274 15.191 1.00 88.62 201 ASP A C 1
ATOM 1655 O O . ASP A 1 201 ? -15.043 -0.089 15.873 1.00 88.62 201 ASP A O 1
ATOM 1659 N N . GLY A 1 202 ? -13.209 1.168 15.632 1.00 91.50 202 GLY A N 1
ATOM 1660 C CA . GLY A 1 202 ? -13.306 1.825 16.938 1.00 91.50 202 GLY A CA 1
ATOM 1661 C C . GLY A 1 202 ? -12.417 1.224 18.026 1.00 91.50 202 GLY A C 1
ATOM 1662 O O . GLY A 1 202 ? -12.332 1.800 19.110 1.00 91.50 202 GLY A O 1
ATOM 1663 N N . LEU A 1 203 ? -11.663 0.157 17.731 1.00 92.62 203 LEU A N 1
ATOM 1664 C CA . LEU A 1 203 ? -10.828 -0.569 18.700 1.00 92.62 203 LEU A CA 1
ATOM 1665 C C . LEU A 1 203 ? -9.936 0.340 19.566 1.00 92.62 203 LEU A C 1
ATOM 1667 O O . LEU A 1 203 ? -9.882 0.187 20.782 1.00 92.62 203 LEU A O 1
ATOM 1671 N N . GLN A 1 204 ? -9.259 1.320 18.957 1.00 93.00 204 GLN A N 1
ATOM 1672 C CA . GLN A 1 204 ? -8.353 2.232 19.674 1.00 93.00 204 GLN A CA 1
ATOM 1673 C C . GLN A 1 204 ? -9.089 3.033 20.764 1.00 93.00 204 GLN A C 1
ATOM 1675 O O . GLN A 1 204 ? -8.570 3.214 21.864 1.00 93.00 204 GLN A O 1
ATOM 1680 N N . ARG A 1 205 ? -10.320 3.478 20.476 1.00 94.56 205 ARG A N 1
ATOM 1681 C CA . ARG A 1 205 ? -11.164 4.210 21.429 1.00 94.56 205 ARG A CA 1
ATOM 1682 C C . ARG A 1 205 ? -11.635 3.288 22.544 1.00 94.56 205 ARG A C 1
ATOM 1684 O O . ARG A 1 205 ? -11.476 3.642 23.704 1.00 94.56 205 ARG A O 1
ATOM 1691 N N . ILE A 1 206 ? -12.127 2.096 22.205 1.00 96.62 206 ILE A N 1
ATOM 1692 C CA . ILE A 1 206 ? -12.624 1.120 23.187 1.00 96.62 206 ILE A CA 1
ATOM 1693 C C . ILE A 1 206 ? -11.523 0.698 24.169 1.00 96.62 206 ILE A C 1
ATOM 1695 O O . ILE A 1 206 ? -11.756 0.692 25.379 1.00 96.62 206 ILE A O 1
ATOM 1699 N N . ILE A 1 207 ? -10.302 0.442 23.683 1.00 96.62 207 ILE A N 1
ATOM 1700 C CA . ILE A 1 207 ? -9.140 0.189 24.551 1.00 96.62 207 ILE A CA 1
ATOM 1701 C C . ILE A 1 207 ? -8.896 1.396 25.467 1.00 96.62 207 ILE A C 1
ATOM 1703 O O . ILE A 1 207 ? -8.775 1.230 26.676 1.00 96.62 207 ILE A O 1
ATOM 1707 N N . THR A 1 208 ? -8.866 2.616 24.925 1.00 97.56 208 THR A N 1
ATOM 1708 C CA . THR A 1 208 ? -8.581 3.828 25.714 1.00 97.56 208 THR A CA 1
ATOM 1709 C C . THR A 1 208 ? -9.633 4.092 26.792 1.00 97.56 208 THR A C 1
ATOM 1711 O O . THR A 1 208 ? -9.264 4.367 27.931 1.00 97.56 208 THR A O 1
ATOM 1714 N N . PHE A 1 209 ? -10.923 3.953 26.473 1.00 97.88 209 PHE A N 1
ATOM 1715 C CA . PHE A 1 209 ? -12.012 4.071 27.448 1.00 97.88 209 PHE A CA 1
ATOM 1716 C C . PHE A 1 209 ? -11.923 3.001 28.532 1.00 97.88 209 PHE A C 1
ATOM 1718 O O . PHE A 1 209 ? -12.091 3.312 29.707 1.00 97.88 209 PHE A O 1
ATOM 1725 N N . SER A 1 210 ? -11.583 1.765 28.161 1.00 97.56 210 SER A N 1
ATOM 1726 C CA . SER A 1 210 ? -11.385 0.680 29.126 1.00 97.56 210 SER A CA 1
ATOM 1727 C C . SER A 1 210 ? -10.225 0.978 30.086 1.00 97.56 210 SER A C 1
ATOM 1729 O O . SER A 1 210 ? -10.337 0.743 31.286 1.00 97.56 210 SER A O 1
ATOM 1731 N N . LEU A 1 211 ? -9.120 1.547 29.584 1.00 97.44 211 LEU A N 1
ATOM 1732 C CA . LEU A 1 211 ? -7.994 1.985 30.419 1.00 97.44 211 LEU A CA 1
ATOM 1733 C C . LEU A 1 211 ? -8.360 3.169 31.322 1.00 97.44 211 LEU A C 1
ATOM 1735 O O . LEU A 1 211 ? -7.929 3.192 32.472 1.00 97.44 211 LEU A O 1
ATOM 1739 N N . LEU A 1 212 ? -9.149 4.128 30.826 1.00 97.75 212 LEU A N 1
ATOM 1740 C CA . LEU A 1 212 ? -9.628 5.271 31.607 1.00 97.75 212 LEU A CA 1
ATOM 1741 C C . LEU A 1 212 ? -10.559 4.826 32.740 1.00 97.75 212 LEU A C 1
ATOM 1743 O O . LEU A 1 212 ? -10.331 5.201 33.885 1.00 97.75 212 LEU A O 1
ATOM 1747 N N . LEU A 1 213 ? -11.556 3.988 32.445 1.00 97.38 213 LEU A N 1
ATOM 1748 C CA . LEU A 1 213 ? -12.459 3.423 33.452 1.00 97.38 213 LEU A CA 1
ATOM 1749 C C . LEU A 1 213 ? -11.692 2.622 34.508 1.00 97.38 213 LEU A C 1
ATOM 1751 O O . LEU A 1 213 ? -11.946 2.777 35.701 1.00 97.38 213 LEU A O 1
ATOM 1755 N N . LYS A 1 214 ? -10.700 1.826 34.088 1.00 96.38 214 LYS A N 1
ATOM 1756 C CA . LYS A 1 214 ? -9.814 1.124 35.022 1.00 96.38 214 LYS A CA 1
ATOM 1757 C C . LYS A 1 214 ? -9.059 2.086 35.927 1.00 96.38 214 LYS A C 1
ATOM 1759 O O . LYS A 1 214 ? -9.020 1.881 37.135 1.00 96.38 214 LYS A O 1
ATOM 1764 N N . ALA A 1 215 ? -8.490 3.144 35.359 1.00 95.62 215 ALA A N 1
ATOM 1765 C CA . ALA A 1 215 ? -7.765 4.145 36.129 1.00 95.62 215 ALA A CA 1
ATOM 1766 C C . ALA A 1 215 ? -8.702 4.905 37.102 1.00 95.62 215 ALA A C 1
ATOM 1768 O O . ALA A 1 215 ? -8.275 5.288 38.189 1.00 95.62 215 ALA A O 1
ATOM 1769 N N . LEU A 1 216 ? -9.984 5.075 36.752 1.00 95.12 216 LEU A N 1
ATOM 1770 C CA . LEU A 1 216 ? -11.029 5.638 37.621 1.00 95.12 216 LEU A CA 1
ATOM 1771 C C . LEU A 1 216 ? -11.518 4.662 38.710 1.00 95.12 216 LEU A C 1
ATOM 1773 O O . LEU A 1 216 ? -12.281 5.063 39.583 1.00 95.12 216 LEU A O 1
ATOM 1777 N N . GLY A 1 217 ? -11.051 3.408 38.709 1.00 92.56 217 GLY A N 1
ATOM 1778 C CA . GLY A 1 217 ? -11.339 2.416 39.749 1.00 92.56 217 GLY A CA 1
ATOM 1779 C C . GLY A 1 217 ? -12.291 1.291 39.336 1.00 92.56 217 GLY A C 1
ATOM 1780 O O . GLY A 1 217 ? -12.662 0.478 40.183 1.00 92.56 217 GLY A O 1
ATOM 1781 N N . LYS A 1 218 ? -12.684 1.193 38.058 1.00 94.00 218 LYS A N 1
ATOM 1782 C CA . LYS A 1 218 ? -13.504 0.079 37.549 1.00 94.00 218 LYS A CA 1
ATOM 1783 C C . LYS A 1 218 ? -12.629 -1.120 37.199 1.00 94.00 218 LYS A C 1
ATOM 1785 O O . LYS A 1 218 ? -11.957 -1.136 36.171 1.00 94.00 218 LYS A O 1
ATOM 1790 N N . ASN A 1 219 ? -12.647 -2.140 38.050 1.00 85.88 219 ASN A N 1
ATOM 1791 C CA . ASN A 1 219 ? -11.796 -3.319 37.874 1.00 85.88 219 ASN A CA 1
ATOM 1792 C C . ASN A 1 219 ? -12.449 -4.425 37.028 1.00 85.88 219 ASN A C 1
ATOM 1794 O O . ASN A 1 219 ? -11.739 -5.170 36.353 1.00 85.88 219 ASN A O 1
ATOM 1798 N N . ASP A 1 220 ? -13.781 -4.482 36.990 1.00 88.62 220 ASP A N 1
ATOM 1799 C CA . ASP A 1 220 ? -14.549 -5.573 36.374 1.00 88.62 220 ASP A CA 1
ATOM 1800 C C . ASP A 1 220 ? -14.925 -5.288 34.909 1.00 88.62 220 ASP A C 1
ATOM 1802 O O . ASP A 1 220 ? -16.081 -5.380 34.505 1.00 88.62 220 ASP A O 1
ATOM 1806 N N . ILE A 1 221 ? -13.940 -4.917 34.087 1.00 93.94 221 ILE A N 1
ATOM 1807 C CA . ILE A 1 221 ? -14.145 -4.658 32.652 1.00 93.94 221 ILE A CA 1
ATOM 1808 C C . ILE A 1 221 ? -13.764 -5.913 31.861 1.00 93.94 221 ILE A C 1
ATOM 1810 O O . ILE A 1 221 ? -12.582 -6.163 31.616 1.00 93.94 221 ILE A O 1
ATOM 1814 N N . ALA A 1 222 ? -14.757 -6.691 31.421 1.00 92.31 222 ALA A N 1
ATOM 1815 C CA . ALA A 1 222 ? -14.534 -7.958 30.711 1.00 92.31 222 ALA A CA 1
ATOM 1816 C C . ALA A 1 222 ? -13.679 -7.801 29.440 1.00 92.31 222 ALA A C 1
ATOM 1818 O O . ALA A 1 222 ? -12.826 -8.640 29.157 1.00 92.31 222 ALA A O 1
ATOM 1819 N N . PHE A 1 223 ? -13.843 -6.690 28.713 1.00 94.19 223 PHE A N 1
ATOM 1820 C CA . PHE A 1 223 ? -13.068 -6.402 27.503 1.00 94.19 223 PHE A CA 1
ATOM 1821 C C . PHE A 1 223 ? -11.549 -6.353 27.752 1.00 94.19 223 PHE A C 1
ATOM 1823 O O . PHE A 1 223 ? -10.773 -6.708 26.871 1.00 94.19 223 PHE A O 1
ATOM 1830 N N . LEU A 1 224 ? -11.098 -5.986 28.961 1.00 92.31 224 LEU A N 1
ATOM 1831 C CA . LEU A 1 224 ? -9.669 -5.971 29.302 1.00 92.31 224 LEU A CA 1
ATOM 1832 C C . LEU A 1 224 ? -9.043 -7.372 29.408 1.00 92.31 224 LEU A C 1
ATOM 1834 O O . LEU A 1 224 ? -7.820 -7.471 29.467 1.00 92.31 224 LEU A O 1
ATOM 1838 N N . GLN A 1 225 ? -9.854 -8.435 29.430 1.00 90.94 225 GLN A N 1
ATOM 1839 C CA . GLN A 1 225 ? -9.386 -9.826 29.405 1.00 90.94 225 GLN A CA 1
ATOM 1840 C C . GLN A 1 225 ? -9.157 -10.350 27.978 1.00 90.94 225 GLN A C 1
ATOM 1842 O O . GLN A 1 225 ? -8.589 -11.430 27.805 1.00 90.94 225 GLN A O 1
ATOM 1847 N N . GLN A 1 226 ? -9.588 -9.605 26.953 1.00 90.81 226 GLN A N 1
ATOM 1848 C CA . GLN A 1 226 ? -9.359 -9.967 25.557 1.00 90.81 226 GLN A CA 1
ATOM 1849 C C . GLN A 1 226 ? -7.859 -10.001 25.259 1.00 90.81 226 GLN A C 1
ATOM 1851 O O . GLN A 1 226 ? -7.103 -9.094 25.621 1.00 90.81 226 GLN A O 1
ATOM 1856 N N . LYS A 1 227 ? -7.420 -11.056 24.572 1.00 85.69 227 LYS A N 1
ATOM 1857 C CA . LYS A 1 227 ? -6.023 -11.184 24.164 1.00 85.69 227 LYS A CA 1
ATOM 1858 C C . LYS A 1 227 ? -5.773 -10.318 22.940 1.00 85.69 227 LYS A C 1
ATOM 1860 O O . LYS A 1 227 ? -6.470 -10.411 21.937 1.00 85.69 227 LYS A O 1
ATOM 1865 N N . LEU A 1 228 ? -4.726 -9.512 23.021 1.00 84.62 228 LEU A N 1
ATOM 1866 C CA . LEU A 1 228 ? -4.119 -8.891 21.856 1.00 84.62 228 LEU A CA 1
ATOM 1867 C C . LEU A 1 228 ? -2.975 -9.779 21.385 1.00 84.62 228 LEU A C 1
ATOM 1869 O O . LEU A 1 228 ? -2.235 -10.319 22.209 1.00 84.62 228 LEU A O 1
ATOM 1873 N N . TYR A 1 229 ? -2.809 -9.907 20.072 1.00 79.31 229 TYR A N 1
ATOM 1874 C CA . TYR A 1 229 ? -1.636 -10.583 19.534 1.00 79.31 229 TYR A CA 1
ATOM 1875 C C . TYR A 1 229 ? -0.358 -9.829 19.919 1.00 79.31 229 TYR A C 1
ATOM 1877 O O . TYR A 1 229 ? -0.357 -8.603 20.123 1.00 79.31 229 TYR A O 1
ATOM 1885 N N . ASP A 1 230 ? 0.735 -10.580 20.017 1.00 78.75 230 ASP A N 1
ATOM 1886 C CA . ASP A 1 230 ? 2.010 -10.045 20.472 1.00 78.75 230 ASP A CA 1
ATOM 1887 C C . ASP A 1 230 ? 2.558 -9.003 19.485 1.00 78.75 230 ASP A C 1
ATOM 1889 O O . ASP A 1 230 ? 2.762 -9.275 18.295 1.00 78.75 230 ASP A O 1
ATOM 1893 N N . ASN A 1 231 ? 2.738 -7.780 19.984 1.00 85.25 231 ASN A N 1
ATOM 1894 C CA . ASN A 1 231 ? 3.198 -6.636 19.216 1.00 85.25 231 ASN A CA 1
ATOM 1895 C C . ASN A 1 231 ? 3.793 -5.566 20.142 1.00 85.25 231 ASN A C 1
ATOM 1897 O O . ASN A 1 231 ? 3.172 -5.171 21.132 1.00 85.25 231 ASN A O 1
ATOM 1901 N N . GLU A 1 232 ? 4.949 -5.014 19.768 1.00 86.25 232 GLU A N 1
ATOM 1902 C CA . GLU A 1 232 ? 5.656 -4.000 20.564 1.00 86.25 232 GLU A CA 1
ATOM 1903 C C . GLU A 1 232 ? 4.801 -2.761 20.863 1.00 86.25 232 GLU A C 1
ATOM 1905 O O . GLU A 1 232 ? 4.882 -2.191 21.954 1.00 86.25 232 GLU A O 1
ATOM 1910 N N . TYR A 1 233 ? 3.942 -2.351 19.921 1.00 88.12 233 TYR A N 1
ATOM 1911 C CA . TYR A 1 233 ? 3.052 -1.210 20.125 1.00 88.12 233 TYR A CA 1
ATOM 1912 C C . TYR A 1 233 ? 1.979 -1.513 21.169 1.00 88.12 233 TYR A C 1
ATOM 1914 O O . TYR A 1 233 ? 1.725 -0.656 22.010 1.00 88.12 233 TYR A O 1
ATOM 1922 N N . ASN A 1 234 ? 1.396 -2.718 21.167 1.00 90.00 234 ASN A N 1
ATOM 1923 C CA . ASN A 1 234 ? 0.427 -3.130 22.188 1.00 90.00 234 ASN A CA 1
ATOM 1924 C C . ASN A 1 234 ? 1.075 -3.073 23.577 1.00 90.00 234 ASN A C 1
ATOM 1926 O O . ASN A 1 234 ? 0.599 -2.350 24.453 1.00 90.00 234 ASN A O 1
ATOM 1930 N N . ALA A 1 235 ? 2.210 -3.759 23.744 1.00 87.69 235 ALA A N 1
ATOM 1931 C CA . ALA A 1 235 ? 2.925 -3.838 25.017 1.00 87.69 235 ALA A CA 1
ATOM 1932 C C . ALA A 1 235 ? 3.322 -2.450 25.550 1.00 87.69 235 ALA A C 1
ATOM 1934 O O . ALA A 1 235 ? 3.103 -2.127 26.722 1.00 87.69 235 ALA A O 1
ATOM 1935 N N . ARG A 1 236 ? 3.862 -1.592 24.677 1.00 92.50 236 ARG A N 1
ATOM 1936 C CA . ARG A 1 236 ? 4.325 -0.252 25.047 1.00 92.50 236 ARG A CA 1
ATOM 1937 C C . ARG A 1 236 ? 3.177 0.727 25.289 1.00 92.50 236 ARG A C 1
ATOM 1939 O O . ARG A 1 236 ? 3.177 1.426 26.303 1.00 92.50 236 ARG A O 1
ATOM 1946 N N . ASN A 1 237 ? 2.240 0.842 24.352 1.00 96.00 237 ASN A N 1
ATOM 1947 C CA . ASN A 1 237 ? 1.244 1.915 24.365 1.00 96.00 237 ASN A CA 1
ATOM 1948 C C . ASN A 1 237 ? 0.150 1.677 25.401 1.00 96.00 237 ASN A C 1
ATOM 1950 O O . ASN A 1 237 ? -0.294 2.638 26.018 1.00 96.00 237 ASN A O 1
ATOM 1954 N N . ILE A 1 238 ? -0.253 0.428 25.651 1.00 95.62 238 ILE A N 1
ATOM 1955 C CA . ILE A 1 238 ? -1.262 0.129 26.679 1.00 95.62 238 ILE A CA 1
ATOM 1956 C C . ILE A 1 238 ? -0.748 0.562 28.053 1.00 95.62 238 ILE A C 1
ATOM 1958 O O . ILE A 1 238 ? -1.399 1.349 28.739 1.00 95.62 238 ILE A O 1
ATOM 1962 N N . SER A 1 239 ? 0.463 0.125 28.416 1.00 95.00 239 SER A N 1
ATOM 1963 C CA . SER A 1 239 ? 1.098 0.478 29.690 1.00 95.00 239 SER A CA 1
ATOM 1964 C C . SER A 1 239 ? 1.339 1.986 29.818 1.00 95.00 239 SER A C 1
ATOM 1966 O O . SER A 1 239 ? 0.980 2.598 30.827 1.00 95.00 239 SER A O 1
ATOM 1968 N N . ASN A 1 240 ? 1.894 2.620 28.778 1.00 96.88 240 ASN A N 1
ATOM 1969 C CA . ASN A 1 240 ? 2.170 4.056 28.804 1.00 96.88 240 ASN A CA 1
ATOM 1970 C C . ASN A 1 240 ? 0.897 4.899 28.895 1.00 96.88 240 ASN A C 1
ATOM 1972 O O . ASN A 1 240 ? 0.878 5.867 29.654 1.00 96.88 240 ASN A O 1
ATOM 1976 N N . ASN A 1 241 ? -0.154 4.544 28.154 1.00 97.81 241 ASN A N 1
ATOM 1977 C CA . ASN A 1 241 ? -1.395 5.311 28.147 1.00 97.81 241 ASN A CA 1
ATOM 1978 C C . ASN A 1 241 ? -2.151 5.125 29.461 1.00 97.81 241 ASN A C 1
ATOM 1980 O O . ASN A 1 241 ? -2.596 6.120 30.021 1.00 97.81 241 ASN A O 1
ATOM 1984 N N . TYR A 1 242 ? -2.209 3.903 30.007 1.00 97.00 242 TYR A N 1
ATOM 1985 C CA . TYR A 1 242 ? -2.767 3.668 31.341 1.00 97.00 242 TYR A CA 1
ATOM 1986 C C . TYR A 1 242 ? -2.065 4.534 32.395 1.00 97.00 242 TYR A C 1
ATOM 1988 O O . TYR A 1 242 ? -2.717 5.309 33.084 1.00 97.00 242 TYR A O 1
ATOM 1996 N N . ARG A 1 243 ? -0.726 4.509 32.443 1.00 97.44 243 ARG A N 1
ATOM 1997 C CA . ARG A 1 243 ? 0.057 5.339 33.376 1.00 97.44 243 ARG A CA 1
ATOM 1998 C C . ARG A 1 243 ? -0.118 6.840 33.141 1.00 97.44 243 ARG A C 1
ATOM 2000 O O . ARG A 1 243 ? 0.024 7.632 34.067 1.00 97.44 243 ARG A O 1
ATOM 2007 N N . ALA A 1 244 ? -0.327 7.276 31.901 1.00 97.31 244 ALA A N 1
ATOM 2008 C CA . ALA A 1 244 ? -0.568 8.685 31.600 1.00 97.31 244 ALA A CA 1
ATOM 2009 C C . ALA A 1 244 ? -1.936 9.138 32.134 1.00 97.31 244 ALA A C 1
ATOM 2011 O O . ALA A 1 244 ? -2.014 10.180 32.784 1.00 97.31 244 ALA A O 1
ATOM 2012 N N . LEU A 1 245 ? -2.977 8.331 31.911 1.00 97.44 245 LEU A N 1
ATOM 2013 C CA . LEU A 1 245 ? -4.323 8.566 32.433 1.00 97.44 245 LEU A CA 1
ATOM 2014 C C . LEU A 1 245 ? -4.326 8.534 33.964 1.00 97.44 245 LEU A C 1
ATOM 2016 O O . LEU A 1 245 ? -4.791 9.484 34.585 1.00 97.44 245 LEU A O 1
ATOM 2020 N N . GLU A 1 246 ? -3.710 7.512 34.563 1.00 95.62 246 GLU A N 1
ATOM 2021 C CA . GLU A 1 246 ? -3.573 7.349 36.015 1.00 95.62 246 GLU A CA 1
ATOM 2022 C C . GLU A 1 246 ? -2.930 8.579 36.666 1.00 95.62 246 GLU A C 1
ATOM 2024 O O . GLU A 1 246 ? -3.450 9.094 37.648 1.00 95.62 246 GLU A O 1
ATOM 2029 N N . ARG A 1 247 ? -1.869 9.147 36.076 1.00 94.81 247 ARG A N 1
ATOM 2030 C CA . ARG A 1 247 ? -1.258 10.388 36.589 1.00 94.81 247 ARG A CA 1
ATOM 2031 C C . ARG A 1 247 ? -2.186 11.600 36.522 1.00 94.81 247 ARG A C 1
ATOM 2033 O O . ARG A 1 247 ? -2.119 12.444 37.409 1.00 94.81 247 ARG A O 1
ATOM 2040 N N . ARG A 1 248 ? -3.028 11.723 35.489 1.00 93.38 248 ARG A N 1
ATOM 2041 C CA . ARG A 1 248 ? -3.961 12.861 35.348 1.00 93.38 248 ARG A CA 1
ATOM 2042 C C . ARG A 1 248 ? -5.080 12.833 36.381 1.00 93.38 248 ARG A C 1
ATOM 2044 O O . ARG A 1 248 ? -5.536 13.893 36.808 1.00 93.38 248 ARG A O 1
ATOM 2051 N N . ILE A 1 249 ? -5.514 11.637 36.759 1.00 92.06 249 ILE A N 1
ATOM 2052 C CA . ILE A 1 249 ? -6.605 11.428 37.719 1.00 92.06 249 ILE A CA 1
ATOM 2053 C C . ILE A 1 249 ? -6.098 11.008 39.105 1.00 92.06 249 ILE A C 1
ATOM 2055 O O . ILE A 1 249 ? -6.900 10.737 39.996 1.00 92.06 249 ILE A O 1
ATOM 2059 N N . SER A 1 250 ? -4.775 10.967 39.298 1.00 89.81 250 SER A N 1
ATOM 2060 C CA . SER A 1 250 ? -4.161 10.610 40.572 1.00 89.81 250 SER A CA 1
ATOM 2061 C C . SER A 1 250 ? -4.639 11.558 41.658 1.00 89.81 250 SER A C 1
ATOM 2063 O O . SER A 1 250 ? -4.605 12.783 41.509 1.00 89.81 250 SER A O 1
ATOM 2065 N N . LYS A 1 251 ? -5.049 10.972 42.777 1.00 86.31 251 LYS A N 1
ATOM 2066 C CA . LYS A 1 251 ? -5.372 11.711 43.993 1.00 86.31 251 LYS A CA 1
ATOM 2067 C C . LYS A 1 251 ? -4.063 11.994 44.742 1.00 86.31 251 LYS A C 1
ATOM 2069 O O . LYS A 1 251 ? -3.159 11.154 44.688 1.00 86.31 251 LYS A O 1
ATOM 2074 N N . PRO A 1 252 ? -3.920 13.154 45.399 1.00 83.19 252 PRO A N 1
ATOM 2075 C CA . PRO A 1 252 ? -2.794 13.385 46.299 1.00 83.19 252 PRO A CA 1
ATOM 2076 C C . PRO A 1 252 ? -2.828 12.382 47.464 1.00 83.19 252 PRO A C 1
ATOM 2078 O O . PRO A 1 252 ? -3.874 11.808 47.762 1.00 83.19 252 PRO A O 1
ATOM 2081 N N . ASP A 1 253 ? -1.698 12.160 48.136 1.00 81.94 253 ASP A N 1
ATOM 2082 C CA . ASP A 1 253 ? -1.676 11.303 49.327 1.00 81.94 253 ASP A CA 1
ATOM 2083 C C . ASP A 1 253 ? -2.603 11.873 50.409 1.00 81.94 253 ASP A C 1
ATOM 2085 O O . ASP A 1 253 ? -2.517 13.057 50.751 1.00 81.94 253 ASP A O 1
ATOM 2089 N N . LEU A 1 254 ? -3.428 11.014 51.010 1.00 78.25 254 LEU A N 1
ATOM 2090 C CA . LEU A 1 254 ? -4.234 11.382 52.170 1.00 78.25 254 LEU A CA 1
ATOM 2091 C C . LEU A 1 254 ? -3.305 11.552 53.390 1.00 78.25 254 LEU A C 1
ATOM 2093 O O . LEU A 1 254 ? -2.982 10.585 54.078 1.00 78.25 254 LEU A O 1
ATOM 2097 N N . LYS A 1 255 ? -2.821 12.778 53.623 1.00 78.69 255 LYS A N 1
ATOM 2098 C CA . LYS A 1 255 ? -1.904 13.135 54.723 1.00 78.69 255 LYS A CA 1
ATOM 2099 C C . LYS A 1 255 ? -2.589 13.983 55.795 1.00 78.69 255 LYS A C 1
ATOM 2101 O O . LYS A 1 255 ? -3.735 14.400 55.654 1.00 78.69 255 LYS A O 1
ATOM 2106 N N . GLU A 1 256 ? -1.896 14.195 56.914 1.00 73.50 256 GLU A N 1
ATOM 2107 C CA . GLU A 1 256 ? -2.495 14.742 58.138 1.00 73.50 256 GLU A CA 1
ATOM 2108 C C . GLU A 1 256 ? -2.908 16.221 58.043 1.00 73.50 256 GLU A C 1
ATOM 2110 O O . GLU A 1 256 ? -3.872 16.607 58.713 1.00 73.50 256 GLU A O 1
ATOM 2115 N N . SER A 1 257 ? -2.246 17.032 57.205 1.00 84.62 257 SER A N 1
ATOM 2116 C CA . SER A 1 257 ? -2.527 18.473 57.113 1.00 84.62 257 SER A CA 1
ATOM 2117 C C . SER A 1 257 ? -3.898 18.777 56.490 1.00 84.62 257 SER A C 1
ATOM 2119 O O . SER A 1 257 ? -4.365 18.077 55.592 1.00 84.62 257 SER A O 1
ATOM 2121 N N . GLN A 1 258 ? -4.540 19.851 56.959 1.00 82.88 258 GLN A N 1
ATOM 2122 C CA . GLN A 1 258 ? -5.890 20.240 56.535 1.00 82.88 258 GLN A CA 1
ATOM 2123 C C . GLN A 1 258 ? -5.975 20.554 55.029 1.00 82.88 258 GLN A C 1
ATOM 2125 O O . GLN A 1 258 ? -6.864 20.042 54.355 1.00 82.88 258 GLN A O 1
ATOM 2130 N N . GLN A 1 259 ? -5.007 21.303 54.486 1.00 83.19 259 GLN A N 1
ATOM 2131 C CA . GLN A 1 259 ? -4.962 21.657 53.060 1.00 83.19 259 GLN A CA 1
ATOM 2132 C C . GLN A 1 259 ? -4.885 20.418 52.154 1.00 83.19 259 GLN A C 1
ATOM 2134 O O . GLN A 1 259 ? -5.592 20.320 51.160 1.00 83.19 259 GLN A O 1
ATOM 2139 N N . GLN A 1 260 ? -4.061 19.431 52.515 1.00 83.44 260 GLN A N 1
ATOM 2140 C CA . GLN A 1 260 ? -3.887 18.220 51.703 1.00 83.44 260 GLN A CA 1
ATOM 2141 C C . GLN A 1 260 ? -5.135 17.330 51.710 1.00 83.44 260 GLN A C 1
ATOM 2143 O O . GLN A 1 260 ? -5.436 16.682 50.708 1.00 83.44 260 GLN A O 1
ATOM 2148 N N . LYS A 1 261 ? -5.885 17.310 52.821 1.00 84.81 261 LYS A N 1
ATOM 2149 C CA . LYS A 1 261 ? -7.192 16.640 52.886 1.00 84.81 261 LYS A CA 1
ATOM 2150 C C . LYS A 1 261 ? -8.205 17.323 51.971 1.00 84.81 261 LYS A C 1
ATOM 2152 O O . LYS A 1 261 ? -8.940 16.632 51.273 1.00 84.81 261 LYS A O 1
ATOM 2157 N N . GLU A 1 262 ? -8.233 18.652 51.950 1.00 86.88 262 GLU A N 1
ATOM 2158 C CA . GLU A 1 262 ? -9.107 19.413 51.050 1.00 86.88 262 GLU A CA 1
ATOM 2159 C C . GLU A 1 262 ? -8.774 19.134 49.580 1.00 86.88 262 GLU A C 1
ATOM 2161 O O . GLU A 1 262 ? -9.668 18.753 48.822 1.00 86.88 262 GLU A O 1
ATOM 2166 N N . ASP A 1 263 ? -7.493 19.191 49.203 1.00 87.38 263 ASP A N 1
ATOM 2167 C CA . ASP A 1 263 ? -7.036 18.876 47.844 1.00 87.38 263 ASP A CA 1
ATOM 2168 C C . ASP A 1 263 ? -7.417 17.438 47.432 1.00 87.38 263 ASP A C 1
ATOM 2170 O O . ASP A 1 263 ? -7.854 17.200 46.301 1.00 87.38 263 ASP A O 1
ATOM 2174 N N . TYR A 1 264 ? -7.311 16.473 48.358 1.00 90.12 264 TYR A N 1
ATOM 2175 C CA . TYR A 1 264 ? -7.751 15.093 48.136 1.00 90.12 264 TYR A CA 1
ATOM 2176 C C . TYR A 1 264 ? -9.246 15.008 47.824 1.00 90.12 264 TYR A C 1
ATOM 2178 O O . TYR A 1 264 ? -9.622 14.426 46.806 1.00 90.12 264 TYR A O 1
ATOM 2186 N N . TYR A 1 265 ? -10.103 15.577 48.677 1.00 89.56 265 TYR A N 1
ATOM 2187 C CA . TYR A 1 265 ? -11.556 15.460 48.522 1.00 89.56 265 TYR A CA 1
ATOM 2188 C C . TYR A 1 265 ? -12.079 16.230 47.308 1.00 89.56 265 TYR A C 1
ATOM 2190 O O . TYR A 1 265 ? -13.011 15.766 46.645 1.00 89.56 265 TYR A O 1
ATOM 2198 N N . VAL A 1 266 ? -11.466 17.370 46.966 1.00 91.25 266 VAL A N 1
ATOM 2199 C CA . VAL A 1 266 ? -11.747 18.077 45.708 1.00 91.25 266 VAL A CA 1
ATOM 2200 C C . VAL A 1 266 ? -11.441 17.159 44.533 1.00 91.25 266 VAL A C 1
ATOM 2202 O O . VAL A 1 266 ? -12.315 16.929 43.692 1.00 91.25 266 VAL A O 1
ATOM 2205 N N . LYS A 1 267 ? -10.244 16.560 44.509 1.00 91.50 267 LYS A N 1
ATOM 2206 C CA . LYS A 1 267 ? -9.848 15.684 43.408 1.00 91.50 267 LYS A CA 1
ATOM 2207 C C . LYS A 1 267 ? -10.701 14.425 43.325 1.00 91.50 267 LYS A C 1
ATOM 2209 O O . LYS A 1 267 ? -11.063 13.987 42.236 1.00 91.50 267 LYS A O 1
ATOM 2214 N N . GLU A 1 268 ? -11.066 13.856 44.466 1.00 91.81 268 GLU A N 1
ATOM 2215 C CA . GLU A 1 268 ? -11.970 12.718 44.542 1.00 91.81 268 GLU A CA 1
ATOM 2216 C C . GLU A 1 268 ? -13.341 13.048 43.945 1.00 91.81 268 GLU A C 1
ATOM 2218 O O . GLU A 1 268 ? -13.863 12.269 43.146 1.00 91.81 268 GLU A O 1
ATOM 2223 N N . ARG A 1 269 ? -13.906 14.213 44.278 1.00 92.81 269 ARG A N 1
ATOM 2224 C CA . ARG A 1 269 ? -15.185 14.668 43.724 1.00 92.81 269 ARG A CA 1
ATOM 2225 C C . ARG A 1 269 ? -15.104 14.889 42.214 1.00 92.81 269 ARG A C 1
ATOM 2227 O O . ARG A 1 269 ? -16.033 14.503 41.509 1.00 92.81 269 ARG A O 1
ATOM 2234 N N . GLU A 1 270 ? -14.019 15.479 41.715 1.00 93.44 270 GLU A N 1
ATOM 2235 C CA . GLU A 1 270 ? -13.775 15.603 40.271 1.00 93.44 270 GLU A CA 1
ATOM 2236 C C . GLU A 1 270 ? -13.732 14.235 39.588 1.00 93.44 270 GLU A C 1
ATOM 2238 O O . GLU A 1 270 ? -14.384 14.045 38.565 1.00 93.44 270 GLU A O 1
ATOM 2243 N N . CYS A 1 271 ? -13.012 13.272 40.171 1.00 94.44 271 CYS A N 1
ATOM 2244 C CA . CYS A 1 271 ? -12.905 11.924 39.616 1.00 94.44 271 CYS A CA 1
ATOM 2245 C C . CYS A 1 271 ? -14.262 11.215 39.585 1.00 94.44 271 CYS A C 1
ATOM 2247 O O . CYS A 1 271 ? -14.584 10.613 38.569 1.00 94.44 271 CYS A O 1
ATOM 2249 N N . ARG A 1 272 ? -15.083 11.334 40.641 1.00 94.56 272 ARG A N 1
ATOM 2250 C CA . ARG A 1 272 ? -16.442 10.761 40.653 1.00 94.56 272 ARG A CA 1
ATOM 2251 C C . ARG A 1 272 ? -17.343 11.388 39.589 1.00 94.56 272 ARG A C 1
ATOM 2253 O O . ARG A 1 272 ? -18.076 10.674 38.918 1.00 94.56 272 ARG A O 1
ATOM 2260 N N . ARG A 1 273 ? -17.272 12.713 39.404 1.00 95.31 273 ARG A N 1
ATOM 2261 C CA . ARG A 1 273 ? -18.021 13.403 38.336 1.00 95.31 273 ARG A CA 1
ATOM 2262 C C . ARG A 1 273 ? -17.580 12.934 36.952 1.00 95.31 273 ARG A C 1
ATOM 2264 O O . ARG A 1 273 ? -18.423 12.696 36.096 1.00 95.31 273 ARG A O 1
ATOM 2271 N N . LEU A 1 274 ? -16.271 12.796 36.747 1.00 96.50 274 LEU A N 1
ATOM 2272 C CA . LEU A 1 274 ? -15.711 12.307 35.493 1.00 96.50 274 LEU A CA 1
ATOM 2273 C C . LEU A 1 274 ? -16.120 10.855 35.226 1.00 96.50 274 LEU A C 1
ATOM 2275 O O . LEU A 1 274 ? -16.513 10.539 34.112 1.00 96.50 274 LEU A O 1
ATOM 2279 N N . GLU A 1 275 ? -16.061 9.990 36.237 1.00 96.25 275 GLU A N 1
ATOM 2280 C CA . GLU A 1 275 ? -16.529 8.602 36.173 1.00 96.25 275 GLU A CA 1
ATOM 2281 C C . GLU A 1 275 ? -17.997 8.528 35.749 1.00 96.25 275 GLU A C 1
ATOM 2283 O O . GLU A 1 275 ? -18.311 7.879 34.754 1.00 96.25 275 GLU A O 1
ATOM 2288 N N . GLU A 1 276 ? -18.880 9.262 36.427 1.00 95.69 276 GLU A N 1
ATOM 2289 C CA . GLU A 1 276 ? -20.307 9.307 36.100 1.00 95.69 276 GLU A CA 1
ATOM 2290 C C . GLU A 1 276 ? -20.559 9.836 34.679 1.00 95.69 276 GLU A C 1
ATOM 2292 O O . GLU A 1 276 ? -21.404 9.306 33.950 1.00 95.69 276 GLU A O 1
ATOM 2297 N N . PHE A 1 277 ? -19.806 10.857 34.258 1.00 96.81 277 PHE A N 1
ATOM 2298 C CA . PHE A 1 277 ? -19.909 11.419 32.915 1.00 96.81 277 PHE A CA 1
ATOM 2299 C C . PHE A 1 277 ? -19.437 10.429 31.842 1.00 96.81 277 PHE A C 1
ATOM 2301 O O . PHE A 1 277 ? -20.120 10.241 30.835 1.00 96.81 277 PHE A O 1
ATOM 2308 N N . VAL A 1 278 ? -18.305 9.753 32.060 1.00 96.94 278 VAL A N 1
ATOM 2309 C CA . VAL A 1 278 ? -17.802 8.721 31.144 1.00 96.94 278 VAL A CA 1
ATOM 2310 C C . VAL A 1 278 ? -18.799 7.571 31.046 1.00 96.94 278 VAL A C 1
ATOM 2312 O O . VAL A 1 278 ? -19.107 7.139 29.942 1.00 96.94 278 VAL A O 1
ATOM 2315 N N . GLU A 1 279 ? -19.342 7.096 32.165 1.00 95.50 279 GLU A N 1
ATOM 2316 C CA . GLU A 1 279 ? -20.276 5.970 32.163 1.00 95.50 279 GLU A CA 1
ATOM 2317 C C . GLU A 1 279 ? -21.593 6.284 31.461 1.00 95.50 279 GLU A C 1
ATOM 2319 O O . GLU A 1 279 ? -22.067 5.456 30.686 1.00 95.50 279 GLU A O 1
ATOM 2324 N N . ASN A 1 280 ? -22.177 7.454 31.728 1.00 94.56 280 ASN A N 1
ATOM 2325 C CA . ASN A 1 280 ? -23.583 7.708 31.409 1.00 94.56 280 ASN A CA 1
ATOM 2326 C C . ASN A 1 280 ? -23.801 8.787 30.344 1.00 94.56 280 ASN A C 1
ATOM 2328 O O . ASN A 1 280 ? -24.912 8.913 29.838 1.00 94.56 280 ASN A O 1
ATOM 2332 N N . ARG A 1 281 ? -22.780 9.588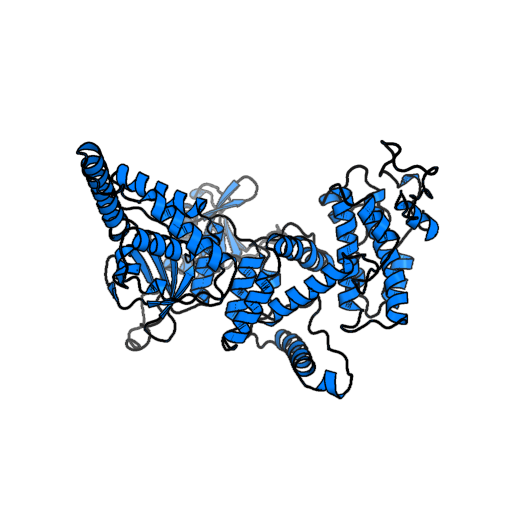 30.010 1.00 94.50 281 ARG A N 1
ATOM 2333 C CA . ARG A 1 281 ? -22.903 10.715 29.067 1.00 94.50 281 ARG A CA 1
ATOM 2334 C C . ARG A 1 281 ? -21.971 10.613 27.861 1.00 94.50 281 ARG A C 1
ATOM 2336 O O . ARG A 1 281 ? -22.228 11.272 26.857 1.00 94.50 281 ARG A O 1
ATOM 2343 N N . CYS A 1 282 ? -20.912 9.804 27.910 1.00 96.31 282 CYS A N 1
ATOM 2344 C CA . CYS A 1 282 ? -20.128 9.480 26.717 1.00 96.31 282 CYS A CA 1
ATOM 2345 C C . CYS A 1 282 ? -20.838 8.405 25.886 1.00 96.31 282 CYS A C 1
ATOM 2347 O O . CYS A 1 282 ? -21.057 7.290 26.358 1.00 96.31 282 CYS A O 1
ATOM 2349 N N . GLU A 1 283 ? -21.159 8.731 24.636 1.00 94.44 283 GLU A N 1
ATOM 2350 C CA . GLU A 1 283 ? -21.977 7.896 23.752 1.00 94.44 283 GLU A CA 1
ATOM 2351 C C . GLU A 1 283 ? -21.241 7.489 22.474 1.00 94.44 283 GLU A C 1
ATOM 2353 O O . GLU A 1 283 ? -20.471 8.267 21.906 1.00 94.44 283 GLU A O 1
ATOM 2358 N N . LEU A 1 284 ? -21.556 6.301 21.962 1.00 92.81 284 LEU A N 1
ATOM 2359 C CA . LEU A 1 284 ? -21.121 5.777 20.669 1.00 92.81 284 LEU A CA 1
ATOM 2360 C C . LEU A 1 284 ? -22.328 5.537 19.761 1.00 92.81 284 LEU A C 1
ATOM 2362 O O . LEU A 1 284 ? -23.340 5.006 20.210 1.00 92.81 284 LEU A O 1
ATOM 2366 N N . ILE A 1 285 ? -22.186 5.841 18.469 1.00 91.56 285 ILE A N 1
ATOM 2367 C CA . ILE A 1 285 ? -23.046 5.236 17.440 1.00 91.56 285 ILE A CA 1
ATOM 2368 C C . ILE A 1 285 ? -22.542 3.815 17.242 1.00 91.56 285 ILE A C 1
ATOM 2370 O O . ILE A 1 285 ? -21.380 3.643 16.892 1.00 91.56 285 ILE A O 1
ATOM 2374 N N . VAL A 1 286 ? -23.378 2.807 17.443 1.00 91.44 286 VAL A N 1
ATOM 2375 C CA . VAL A 1 286 ? -23.011 1.411 17.208 1.00 91.44 286 VAL A CA 1
ATOM 2376 C C . VAL A 1 286 ? -23.721 0.916 15.962 1.00 91.44 286 VAL A C 1
ATOM 2378 O O . VAL A 1 286 ? -24.941 1.006 15.865 1.00 91.44 286 VAL A O 1
ATOM 2381 N N . VAL A 1 287 ? -22.949 0.399 15.015 1.00 90.31 287 VAL A N 1
ATOM 2382 C CA . VAL A 1 287 ? -23.456 -0.295 13.830 1.00 90.31 287 VAL A CA 1
ATOM 2383 C C . VAL A 1 287 ? -23.181 -1.776 14.029 1.00 90.31 287 VAL A C 1
ATOM 2385 O O . VAL A 1 287 ? -22.021 -2.163 14.140 1.00 90.31 287 VAL A O 1
ATOM 2388 N N . VAL A 1 288 ? -24.225 -2.594 14.099 1.00 89.19 288 VAL A N 1
ATOM 2389 C CA . VAL A 1 288 ? -24.130 -4.051 14.237 1.00 89.19 288 VAL A CA 1
ATOM 2390 C C . VAL A 1 288 ? -24.677 -4.701 12.976 1.00 89.19 288 VAL A C 1
ATOM 2392 O O . VAL A 1 288 ? -25.796 -4.404 12.566 1.00 89.19 288 VAL A O 1
ATOM 2395 N N . THR A 1 289 ? -23.924 -5.621 12.388 1.00 87.75 289 THR A N 1
ATOM 2396 C CA . THR A 1 289 ? -24.386 -6.440 11.257 1.00 87.75 289 THR A CA 1
ATOM 2397 C C . THR A 1 289 ? -23.957 -7.895 11.427 1.00 87.75 289 THR A C 1
ATOM 2399 O O . THR A 1 289 ? -22.944 -8.178 12.071 1.00 87.75 289 THR A O 1
ATOM 2402 N N . SER A 1 290 ? -24.749 -8.821 10.884 1.00 84.56 290 SER A N 1
ATOM 2403 C CA . SER A 1 290 ? -24.400 -10.240 10.750 1.00 84.56 290 SER A CA 1
ATOM 2404 C C . SER A 1 290 ? -23.549 -10.525 9.506 1.00 84.56 290 SER A C 1
ATOM 2406 O O . SER A 1 290 ? -22.977 -11.608 9.409 1.00 84.56 290 SER A O 1
ATOM 2408 N N . ASP A 1 291 ? -23.426 -9.570 8.574 1.00 80.94 291 ASP A N 1
ATOM 2409 C CA . ASP A 1 291 ? -22.558 -9.683 7.402 1.00 80.94 291 ASP A CA 1
ATOM 2410 C C . ASP A 1 291 ? -21.262 -8.897 7.617 1.00 80.94 291 ASP A C 1
ATOM 2412 O O . ASP A 1 291 ? -21.211 -7.664 7.603 1.00 80.94 291 ASP A O 1
ATOM 2416 N N . VAL A 1 292 ? -20.166 -9.637 7.770 1.00 75.75 292 VAL A N 1
ATOM 2417 C CA . VAL A 1 292 ? -18.817 -9.075 7.857 1.00 75.75 292 VAL A CA 1
ATOM 2418 C C . VAL A 1 292 ? -18.512 -8.144 6.676 1.00 75.75 292 VAL A C 1
ATOM 2420 O O . VAL A 1 292 ? -17.899 -7.094 6.857 1.00 75.75 292 VAL A O 1
ATOM 2423 N N . SER A 1 293 ? -18.977 -8.467 5.469 1.00 72.06 293 SER A N 1
ATOM 2424 C CA . SER A 1 293 ? -18.750 -7.669 4.261 1.00 72.06 293 SER A CA 1
ATOM 2425 C C . SER A 1 293 ? -19.372 -6.284 4.384 1.00 72.06 293 SER A C 1
ATOM 2427 O O . SER A 1 293 ? -18.702 -5.297 4.072 1.00 72.06 293 SER A O 1
ATOM 2429 N N . GLU A 1 294 ? -20.606 -6.219 4.885 1.00 79.94 294 GLU A N 1
ATOM 2430 C CA . GLU A 1 294 ? -21.337 -4.983 5.159 1.00 79.94 294 GLU A CA 1
ATOM 2431 C C . GLU A 1 294 ? -20.630 -4.162 6.250 1.00 79.94 294 GLU A C 1
ATOM 2433 O O . GLU A 1 294 ? -20.397 -2.966 6.070 1.00 79.94 294 GLU A O 1
ATOM 2438 N N . ALA A 1 295 ? -20.169 -4.800 7.334 1.00 80.31 295 ALA A N 1
ATOM 2439 C CA . ALA A 1 295 ? -19.440 -4.117 8.409 1.00 80.31 295 ALA A CA 1
ATOM 2440 C C . ALA A 1 295 ? -18.198 -3.387 7.875 1.00 80.31 295 ALA A C 1
ATOM 2442 O O . ALA A 1 295 ? -17.915 -2.237 8.219 1.00 80.31 295 ALA A O 1
ATOM 2443 N N . PHE A 1 296 ? -17.460 -4.047 6.986 1.00 72.81 296 PHE A N 1
ATOM 2444 C CA . PHE A 1 296 ? -16.282 -3.462 6.366 1.00 72.81 296 PHE A CA 1
ATOM 2445 C C . PHE A 1 296 ? -16.620 -2.412 5.292 1.00 72.81 296 PHE A C 1
ATOM 2447 O O . PHE A 1 296 ? -15.847 -1.475 5.120 1.00 72.81 296 PHE A O 1
ATOM 2454 N N . GLN A 1 297 ? -17.759 -2.505 4.596 1.00 75.75 297 GLN A N 1
ATOM 2455 C CA . GLN A 1 297 ? -18.229 -1.409 3.731 1.00 75.75 297 GLN A CA 1
ATOM 2456 C C . GLN A 1 297 ? -18.533 -0.150 4.555 1.00 75.75 297 GLN A C 1
ATOM 2458 O O . GLN A 1 297 ? -18.138 0.955 4.172 1.00 75.75 297 GLN A O 1
ATOM 2463 N N . PHE A 1 298 ? -19.155 -0.308 5.729 1.00 78.81 298 PHE A N 1
ATOM 2464 C CA . PHE A 1 298 ? -19.330 0.797 6.670 1.00 78.81 298 PHE A CA 1
ATOM 2465 C C . PHE A 1 298 ? -17.984 1.370 7.115 1.00 78.81 298 PHE A C 1
ATOM 2467 O O . PHE A 1 298 ? -17.817 2.589 7.090 1.00 78.81 298 PHE A O 1
ATOM 2474 N N . PHE A 1 299 ? -17.010 0.520 7.449 1.00 78.06 299 PHE A N 1
ATOM 2475 C CA . PHE A 1 299 ? -15.652 0.956 7.785 1.00 78.06 299 PHE A CA 1
ATOM 2476 C C . PHE A 1 299 ? -15.013 1.783 6.661 1.00 78.06 299 PHE A C 1
ATOM 2478 O O . PHE A 1 299 ? -14.548 2.894 6.924 1.00 78.06 299 PHE A O 1
ATOM 2485 N N . ASP A 1 300 ? -15.037 1.293 5.420 1.00 70.38 300 ASP A N 1
ATOM 2486 C CA . ASP A 1 300 ? -14.475 1.998 4.263 1.00 70.38 300 ASP A CA 1
ATOM 2487 C C . ASP A 1 300 ? -15.158 3.376 4.089 1.00 70.38 300 ASP A C 1
ATOM 2489 O O . ASP A 1 300 ? -14.490 4.407 4.000 1.00 70.38 300 ASP A O 1
ATOM 2493 N N . SER A 1 301 ? -16.496 3.431 4.169 1.00 74.00 301 SER A N 1
ATOM 2494 C CA . SER A 1 301 ? -17.268 4.681 4.021 1.00 74.00 301 SER A CA 1
ATOM 2495 C C . SER A 1 301 ? -17.074 5.696 5.160 1.00 74.00 301 SER A C 1
ATOM 2497 O O . SER A 1 301 ? -17.200 6.908 4.955 1.00 74.00 301 SER A O 1
ATOM 2499 N N . GLN A 1 302 ? -16.794 5.237 6.386 1.00 71.38 302 GLN A N 1
ATOM 2500 C CA . GLN A 1 302 ? -16.524 6.130 7.514 1.00 71.38 302 GLN A CA 1
ATOM 2501 C C . GLN A 1 302 ? -15.126 6.735 7.433 1.00 71.38 302 GLN A C 1
ATOM 2503 O O . GLN A 1 302 ? -14.967 7.931 7.690 1.00 71.38 302 GLN A O 1
ATOM 2508 N N . ASN A 1 303 ? -14.127 5.945 7.033 1.00 65.62 303 ASN A N 1
ATOM 2509 C CA . ASN A 1 303 ? -12.756 6.436 6.910 1.00 65.62 303 ASN A CA 1
ATOM 2510 C C . ASN A 1 303 ? -12.595 7.462 5.780 1.00 65.62 303 ASN A C 1
ATOM 2512 O O . ASN A 1 303 ? -11.818 8.400 5.952 1.00 65.62 303 ASN A O 1
ATOM 2516 N N . ALA A 1 304 ? -13.411 7.383 4.723 1.00 56.41 304 ALA A N 1
ATOM 2517 C CA . ALA A 1 304 ? -13.439 8.369 3.639 1.00 56.41 304 ALA A CA 1
ATOM 2518 C C . ALA A 1 304 ? -13.770 9.810 4.101 1.00 56.41 304 ALA A C 1
ATOM 2520 O O . ALA A 1 304 ? -13.420 10.779 3.430 1.00 56.41 304 ALA A O 1
ATOM 2521 N N . ARG A 1 305 ? -14.445 9.981 5.253 1.00 56.50 305 ARG A N 1
ATOM 2522 C CA . ARG A 1 305 ? -14.801 11.298 5.827 1.00 56.50 305 ARG A CA 1
ATOM 2523 C C . ARG A 1 305 ? -13.813 11.804 6.886 1.00 56.50 305 ARG A C 1
ATOM 2525 O O . ARG A 1 305 ? -13.865 12.977 7.248 1.00 56.50 305 ARG A O 1
ATOM 2532 N N . GLY A 1 306 ? -12.965 10.925 7.422 1.00 58.25 306 GLY A N 1
ATOM 2533 C CA . GLY A 1 306 ? -12.039 11.212 8.521 1.00 58.25 306 GLY A CA 1
ATOM 2534 C C . GLY A 1 306 ? -10.597 11.444 8.062 1.00 58.25 306 GLY A C 1
ATOM 2535 O O . GLY A 1 306 ? -10.327 11.825 6.926 1.00 58.25 306 GLY A O 1
ATOM 2536 N N . LYS A 1 307 ? -9.627 11.196 8.955 1.00 57.44 307 LYS A N 1
ATOM 2537 C CA . LYS A 1 307 ? -8.219 11.090 8.547 1.00 57.44 307 LYS A CA 1
ATOM 2538 C C . LYS A 1 307 ? -8.074 9.835 7.685 1.00 57.44 307 LYS A C 1
ATOM 2540 O O . LYS A 1 307 ? -8.083 8.739 8.242 1.00 57.44 307 LYS A O 1
ATOM 2545 N N . ALA A 1 308 ? -7.916 10.026 6.375 1.00 63.25 308 ALA A N 1
ATOM 2546 C CA . ALA A 1 308 ? -7.790 8.941 5.410 1.00 63.25 308 ALA A CA 1
ATOM 2547 C C . ALA A 1 308 ? -6.745 7.912 5.865 1.00 63.25 308 ALA A C 1
ATOM 2549 O O . ALA A 1 308 ? -5.623 8.263 6.263 1.00 63.25 308 ALA A O 1
ATOM 2550 N N . LEU A 1 309 ? -7.142 6.642 5.838 1.00 71.56 309 LEU A N 1
ATOM 2551 C CA . LEU A 1 309 ? -6.214 5.535 6.003 1.00 71.56 309 LEU A CA 1
ATOM 2552 C C . LEU A 1 309 ? -5.321 5.449 4.768 1.00 71.56 309 LEU A C 1
ATOM 2554 O O . LEU A 1 309 ? -5.670 5.931 3.689 1.00 71.56 309 LEU A O 1
ATOM 2558 N N . TYR A 1 310 ? -4.155 4.827 4.914 1.00 79.69 310 TYR A N 1
ATOM 2559 C CA . TYR A 1 310 ? -3.372 4.536 3.727 1.00 79.69 310 TYR A CA 1
ATOM 2560 C C . TYR A 1 310 ? -4.097 3.481 2.872 1.00 79.69 310 TYR A C 1
ATOM 2562 O O . TYR A 1 310 ? -4.670 2.542 3.431 1.00 79.69 310 TYR A O 1
ATOM 2570 N N . PRO A 1 311 ? -4.020 3.568 1.530 1.00 84.69 311 PRO A N 1
ATOM 2571 C CA . PRO A 1 311 ? -4.569 2.571 0.609 1.00 84.69 311 PRO A CA 1
ATOM 2572 C C . PRO A 1 311 ? -4.281 1.114 0.998 1.00 84.69 311 PRO A C 1
ATOM 2574 O O . PRO A 1 311 ? -5.160 0.257 0.930 1.00 84.69 311 PRO A O 1
ATOM 2577 N N . HIS A 1 312 ? -3.059 0.828 1.458 1.00 87.69 312 HIS A N 1
ATOM 2578 C CA . HIS A 1 312 ? -2.650 -0.522 1.846 1.00 87.69 312 HIS A CA 1
ATOM 2579 C C . HIS A 1 312 ? -3.322 -1.021 3.134 1.00 87.69 312 HIS A C 1
ATOM 2581 O O . HIS A 1 312 ? -3.480 -2.227 3.288 1.00 87.69 312 HIS A O 1
ATOM 2587 N N . ASP A 1 313 ? -3.759 -0.138 4.038 1.00 81.69 313 ASP A N 1
ATOM 2588 C CA . ASP A 1 313 ? -4.497 -0.540 5.244 1.00 81.69 313 ASP A CA 1
ATOM 2589 C C . ASP A 1 313 ? -5.919 -1.007 4.883 1.00 81.69 313 ASP A C 1
ATOM 2591 O O . ASP A 1 313 ? -6.404 -2.001 5.430 1.00 81.69 313 ASP A O 1
ATOM 2595 N N . LEU A 1 314 ? -6.562 -0.340 3.916 1.00 81.94 314 LEU A N 1
ATOM 2596 C CA . LEU A 1 314 ? -7.861 -0.757 3.371 1.00 81.94 314 LEU A CA 1
ATOM 2597 C C . LEU A 1 314 ? -7.745 -2.100 2.638 1.00 81.94 314 LEU A C 1
ATOM 2599 O O . LEU A 1 314 ? -8.576 -2.993 2.814 1.00 81.94 314 LEU A O 1
ATOM 2603 N N . LEU A 1 315 ? -6.672 -2.278 1.858 1.00 89.62 315 LEU A N 1
ATOM 2604 C CA . LEU A 1 315 ? -6.384 -3.547 1.190 1.00 89.62 315 LEU A CA 1
ATOM 2605 C C . LEU A 1 315 ? -6.125 -4.669 2.199 1.00 89.62 315 LEU A C 1
ATOM 2607 O O . LEU A 1 315 ? -6.720 -5.735 2.074 1.00 89.62 315 LEU A O 1
ATOM 2611 N N . LYS A 1 316 ? -5.328 -4.432 3.247 1.00 88.62 316 LYS A N 1
ATOM 2612 C CA . LYS A 1 316 ? -5.104 -5.413 4.320 1.00 88.62 316 LYS A CA 1
ATOM 2613 C C . LYS A 1 316 ? -6.430 -5.932 4.887 1.00 88.62 316 LYS A C 1
ATOM 2615 O O . LYS A 1 316 ? -6.629 -7.143 4.958 1.00 88.62 316 LYS A O 1
ATOM 2620 N N . ALA A 1 317 ? -7.338 -5.029 5.261 1.00 79.94 317 ALA A N 1
ATOM 2621 C CA . ALA A 1 317 ? -8.651 -5.397 5.788 1.00 79.94 317 ALA A CA 1
ATOM 2622 C C . ALA A 1 317 ? -9.485 -6.182 4.760 1.00 79.94 317 ALA A C 1
ATOM 2624 O O . ALA A 1 317 ? -10.092 -7.199 5.094 1.00 79.94 317 ALA A O 1
ATOM 2625 N N . TYR A 1 318 ? -9.476 -5.752 3.493 1.00 84.75 318 TYR A N 1
ATOM 2626 C CA . TYR A 1 318 ? -10.140 -6.466 2.404 1.00 84.75 318 TYR A CA 1
ATOM 2627 C C . TYR A 1 318 ? -9.628 -7.903 2.249 1.00 84.75 318 TYR A C 1
ATOM 2629 O O . TYR A 1 318 ? -10.426 -8.834 2.249 1.00 84.75 318 TYR A O 1
ATOM 2637 N N . HIS A 1 319 ? -8.313 -8.107 2.177 1.00 91.56 319 HIS A N 1
ATOM 2638 C CA . HIS A 1 319 ? -7.751 -9.438 1.966 1.00 91.56 319 HIS A CA 1
ATOM 2639 C C . HIS A 1 319 ? -7.897 -10.340 3.197 1.00 91.56 319 HIS A C 1
ATOM 2641 O O . HIS A 1 319 ? -8.093 -11.537 3.032 1.00 91.56 319 HIS A O 1
ATOM 2647 N N . LEU A 1 320 ? -7.914 -9.804 4.420 1.00 85.69 320 LEU A N 1
ATOM 2648 C CA . LEU A 1 320 ? -8.196 -10.618 5.612 1.00 85.69 320 LEU A CA 1
ATOM 2649 C C . LEU A 1 320 ? -9.626 -11.184 5.614 1.00 85.69 320 LEU A C 1
ATOM 2651 O O . LEU A 1 320 ? -9.817 -12.314 6.058 1.00 85.69 320 LEU A O 1
ATOM 2655 N N . ARG A 1 321 ? -10.614 -10.477 5.041 1.00 78.94 321 ARG A N 1
ATOM 2656 C CA . ARG A 1 321 ? -11.973 -11.027 4.839 1.00 78.94 321 ARG A CA 1
ATOM 2657 C C . ARG A 1 321 ? -11.991 -12.248 3.924 1.00 78.94 321 ARG A C 1
ATOM 2659 O O . ARG A 1 321 ? -12.791 -13.156 4.109 1.00 78.94 321 ARG A O 1
ATOM 2666 N N . GLU A 1 322 ? -11.119 -12.279 2.927 1.00 87.06 322 GLU A N 1
ATOM 2667 C CA . GLU A 1 322 ? -11.082 -13.359 1.935 1.00 87.06 322 GLU A CA 1
ATOM 2668 C C . GLU A 1 322 ? -10.365 -14.618 2.464 1.00 87.06 322 GLU A C 1
ATOM 2670 O O . GLU A 1 322 ? -10.328 -15.643 1.786 1.00 87.06 322 GLU A O 1
ATOM 2675 N N . MET A 1 323 ? -9.840 -14.565 3.695 1.00 86.88 323 MET A N 1
ATOM 2676 C CA . MET A 1 323 ? -9.130 -15.650 4.385 1.00 86.88 323 MET A CA 1
ATOM 2677 C C . MET A 1 323 ? -10.017 -16.461 5.346 1.00 86.88 323 MET A C 1
ATOM 2679 O O . MET A 1 323 ? -9.501 -17.187 6.194 1.00 86.88 323 MET A O 1
ATOM 2683 N N . ILE A 1 324 ? -11.347 -16.369 5.229 1.00 78.50 324 ILE A N 1
ATOM 2684 C CA . ILE A 1 324 ? -12.273 -17.179 6.039 1.00 78.50 324 ILE A CA 1
ATOM 2685 C C . ILE A 1 324 ? -11.968 -18.673 5.852 1.00 78.50 324 ILE A C 1
ATOM 2687 O O . ILE A 1 324 ? -11.968 -19.182 4.728 1.00 78.50 324 ILE A O 1
ATOM 2691 N N . GLY A 1 325 ? -11.762 -19.371 6.971 1.00 78.31 325 GLY A N 1
ATOM 2692 C CA . GLY A 1 325 ? -11.433 -20.798 7.010 1.00 78.31 325 GLY A CA 1
ATOM 2693 C C . GLY A 1 325 ? -9.934 -21.113 7.031 1.00 78.31 325 GLY A C 1
ATOM 2694 O O . GLY A 1 325 ? -9.585 -22.287 7.050 1.00 78.31 325 GLY A O 1
ATOM 2695 N N . ILE A 1 326 ? -9.058 -20.102 7.035 1.00 83.69 326 ILE A N 1
ATOM 2696 C CA . ILE A 1 326 ? -7.633 -20.278 7.351 1.00 83.69 326 ILE A CA 1
ATOM 2697 C C . ILE A 1 326 ? -7.460 -20.337 8.875 1.00 83.69 326 ILE A C 1
ATOM 2699 O O . ILE A 1 326 ? -8.094 -19.574 9.603 1.00 83.69 326 ILE A O 1
ATOM 2703 N N . GLU A 1 327 ? -6.584 -21.226 9.346 1.00 85.31 327 GLU A N 1
ATOM 2704 C CA . GLU A 1 327 ? -6.247 -21.391 10.765 1.00 85.31 327 GLU A CA 1
ATOM 2705 C C . GLU A 1 327 ? -5.763 -20.077 11.401 1.00 85.31 327 GLU A C 1
ATOM 2707 O O . GLU A 1 327 ? -4.897 -19.391 10.850 1.00 85.31 327 GLU A O 1
ATOM 2712 N N . GLU A 1 328 ? -6.256 -19.746 12.599 1.00 77.94 328 GLU A N 1
ATOM 2713 C CA . GLU A 1 328 ? -5.954 -18.470 13.274 1.00 77.94 328 GLU A CA 1
ATOM 2714 C C . GLU A 1 328 ? -4.445 -18.221 13.426 1.00 77.94 328 GLU A C 1
ATOM 2716 O O . GLU A 1 328 ? -3.963 -17.121 13.155 1.00 77.94 328 GLU A O 1
ATOM 2721 N N . ASN A 1 329 ? -3.675 -19.260 13.765 1.00 82.75 329 ASN A N 1
ATOM 2722 C CA . ASN A 1 329 ? -2.215 -19.181 13.900 1.00 82.75 329 ASN A CA 1
ATOM 2723 C C . ASN A 1 329 ? -1.510 -18.800 12.585 1.00 82.75 329 ASN A C 1
ATOM 2725 O O . ASN A 1 329 ? -0.444 -18.177 12.592 1.00 82.75 329 ASN A O 1
ATOM 2729 N N . GLU A 1 330 ? -2.065 -19.202 11.440 1.00 87.25 330 GLU A N 1
ATOM 2730 C CA . GLU A 1 330 ? -1.536 -18.835 10.127 1.00 87.25 330 GLU A CA 1
ATOM 2731 C C . GLU A 1 330 ? -1.898 -17.389 9.776 1.00 87.25 330 GLU A C 1
ATOM 2733 O O . GLU A 1 330 ? -1.024 -16.638 9.333 1.00 87.25 330 GLU A O 1
ATOM 2738 N N . VAL A 1 331 ? -3.135 -16.966 10.060 1.00 85.62 331 VAL A N 1
ATOM 2739 C CA . VAL A 1 331 ? -3.547 -15.561 9.915 1.00 85.62 331 VAL A CA 1
ATOM 2740 C C . VAL A 1 331 ? -2.666 -14.650 10.776 1.00 85.62 331 VAL A C 1
ATOM 2742 O O . VAL A 1 331 ? -2.180 -13.630 10.282 1.00 85.62 331 VAL A O 1
ATOM 2745 N N . GLU A 1 332 ? -2.366 -15.037 12.022 1.00 82.88 332 GLU A N 1
ATOM 2746 C CA . GLU A 1 332 ? -1.474 -14.280 12.910 1.00 82.88 332 GLU A CA 1
ATOM 2747 C C . GLU A 1 332 ? -0.085 -14.097 12.294 1.00 82.88 332 GLU A C 1
ATOM 2749 O O . GLU A 1 332 ? 0.472 -12.997 12.299 1.00 82.88 332 GLU A O 1
ATOM 2754 N N . ARG A 1 333 ? 0.480 -15.174 11.736 1.00 87.38 333 ARG A N 1
ATOM 2755 C CA . ARG A 1 333 ? 1.802 -15.160 11.101 1.00 87.38 333 ARG A CA 1
ATOM 2756 C C . ARG A 1 333 ? 1.835 -14.210 9.906 1.00 87.38 333 ARG A C 1
ATOM 2758 O O . ARG A 1 333 ? 2.799 -13.459 9.752 1.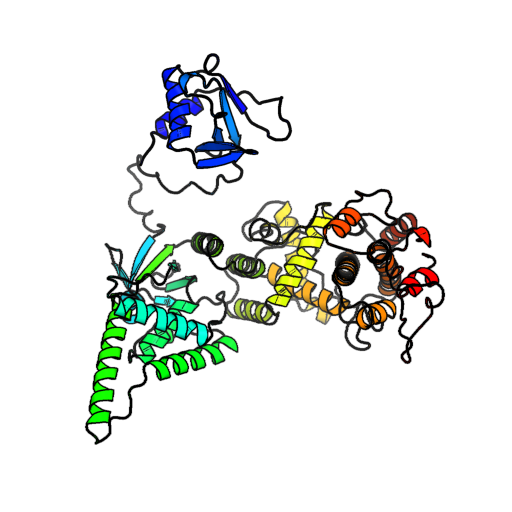00 87.38 333 ARG A O 1
ATOM 2765 N N . ILE A 1 334 ? 0.783 -14.223 9.089 1.00 90.44 334 ILE A N 1
ATOM 2766 C CA . ILE A 1 334 ? 0.627 -13.341 7.927 1.00 90.44 334 ILE A CA 1
ATOM 2767 C C . ILE A 1 334 ? 0.530 -11.879 8.374 1.00 90.44 334 ILE A C 1
ATOM 2769 O O . ILE A 1 334 ? 1.268 -11.029 7.871 1.00 90.44 334 ILE A O 1
ATOM 2773 N N . VAL A 1 335 ? -0.311 -11.588 9.372 1.00 86.81 335 VAL A N 1
ATOM 2774 C CA . VAL A 1 335 ? -0.463 -10.236 9.928 1.00 86.81 335 VAL A CA 1
ATOM 2775 C C . VAL A 1 335 ? 0.848 -9.742 10.541 1.00 86.81 335 VAL A C 1
ATOM 2777 O O . VAL A 1 335 ? 1.244 -8.607 10.281 1.00 86.81 335 VAL A O 1
ATOM 2780 N N . LYS A 1 336 ? 1.569 -10.581 11.295 1.00 85.06 336 LYS A N 1
ATOM 2781 C CA . LYS A 1 336 ? 2.893 -10.234 11.837 1.00 85.06 336 LYS A CA 1
ATOM 2782 C C . LYS A 1 336 ? 3.892 -9.910 10.728 1.00 85.06 336 LYS A C 1
ATOM 2784 O O . LYS A 1 336 ? 4.592 -8.909 10.838 1.00 85.06 336 LYS A O 1
ATOM 2789 N N . GLY A 1 337 ? 3.934 -10.707 9.659 1.00 88.00 337 GLY A N 1
ATOM 2790 C CA . GLY A 1 337 ? 4.799 -10.451 8.504 1.00 88.00 337 GLY A CA 1
ATOM 2791 C C . GLY A 1 337 ? 4.484 -9.127 7.802 1.00 88.00 337 GLY A C 1
ATOM 2792 O O . GLY A 1 337 ? 5.398 -8.383 7.460 1.00 88.00 337 GLY A O 1
ATOM 2793 N N . TRP A 1 338 ? 3.202 -8.790 7.651 1.00 90.44 338 TRP A N 1
ATOM 2794 C CA . TRP A 1 338 ? 2.777 -7.496 7.111 1.00 90.44 338 TRP A CA 1
ATOM 2795 C C . TRP A 1 338 ? 3.233 -6.321 7.989 1.00 90.44 338 TRP A C 1
ATOM 2797 O O . TRP A 1 338 ? 3.777 -5.342 7.487 1.00 90.44 338 TRP A O 1
ATOM 2807 N N . GLU A 1 339 ? 3.055 -6.428 9.310 1.00 86.50 339 GLU A N 1
ATOM 2808 C CA . GLU A 1 339 ? 3.404 -5.366 10.267 1.00 86.50 339 GLU A CA 1
ATOM 2809 C C . GLU A 1 339 ? 4.920 -5.167 10.458 1.00 86.50 339 GLU A C 1
ATOM 2811 O O . GLU A 1 339 ? 5.327 -4.161 11.043 1.00 86.50 339 GLU A O 1
ATOM 2816 N N . GLN A 1 340 ? 5.762 -6.089 9.973 1.00 88.62 340 GLN A N 1
ATOM 2817 C CA . GLN A 1 340 ? 7.219 -5.900 9.928 1.00 88.62 340 GLN A CA 1
ATOM 2818 C C . GLN A 1 340 ? 7.637 -4.853 8.886 1.00 88.62 340 GLN A C 1
ATOM 2820 O O . GLN A 1 340 ? 8.696 -4.237 9.026 1.00 88.62 340 GLN A O 1
ATOM 2825 N N . ILE A 1 341 ? 6.821 -4.630 7.851 1.00 90.12 341 ILE A N 1
ATOM 2826 C CA . ILE A 1 341 ? 7.067 -3.586 6.858 1.00 90.12 341 ILE A CA 1
ATOM 2827 C C . ILE A 1 341 ? 6.521 -2.265 7.406 1.00 90.12 341 ILE A C 1
ATOM 2829 O O . ILE A 1 341 ? 5.383 -2.174 7.869 1.00 90.12 341 ILE A O 1
ATOM 2833 N N . SER A 1 342 ? 7.336 -1.209 7.368 1.00 89.69 342 SER A N 1
ATOM 2834 C CA . SER A 1 342 ? 6.908 0.098 7.864 1.00 89.69 342 SER A CA 1
ATOM 2835 C C . SER A 1 342 ? 5.756 0.662 7.027 1.00 89.69 342 SER A C 1
ATOM 2837 O O . SER A 1 342 ? 5.691 0.476 5.815 1.00 89.69 342 SER A O 1
ATOM 2839 N N . GLN A 1 343 ? 4.867 1.425 7.666 1.00 86.06 343 GLN A N 1
ATOM 2840 C CA . GLN A 1 343 ? 3.724 2.065 7.002 1.00 86.06 343 GLN A CA 1
ATOM 2841 C C . GLN A 1 343 ? 4.144 2.977 5.839 1.00 86.06 343 GLN A C 1
ATOM 2843 O O . GLN A 1 343 ? 3.511 2.972 4.788 1.00 86.06 343 GLN A O 1
ATOM 2848 N N . SER A 1 344 ? 5.244 3.722 5.993 1.00 89.38 344 SER A N 1
ATOM 2849 C CA . SER A 1 344 ? 5.808 4.526 4.905 1.00 89.38 344 SER A CA 1
ATOM 2850 C C . SER A 1 344 ? 6.431 3.668 3.804 1.00 89.38 344 SER A C 1
ATOM 2852 O O . SER A 1 344 ? 6.349 4.045 2.640 1.00 89.38 344 SER A O 1
ATOM 2854 N N . GLY A 1 345 ? 7.025 2.522 4.152 1.00 93.31 345 GLY A N 1
ATOM 2855 C CA . GLY A 1 345 ? 7.546 1.554 3.188 1.00 93.31 345 GLY A CA 1
ATOM 2856 C C . GLY A 1 345 ? 6.438 0.929 2.344 1.00 93.31 345 GLY A C 1
ATOM 2857 O O . GLY A 1 345 ? 6.558 0.901 1.125 1.00 93.31 345 GLY A O 1
ATOM 2858 N N . LEU A 1 346 ? 5.332 0.507 2.967 1.00 93.94 346 LEU A N 1
ATOM 2859 C CA . LEU A 1 346 ? 4.152 0.003 2.256 1.00 93.94 346 LEU A CA 1
ATOM 2860 C C . LEU A 1 346 ? 3.520 1.082 1.369 1.00 93.94 346 LEU A C 1
ATOM 2862 O O . LEU A 1 346 ? 3.219 0.807 0.211 1.00 93.94 346 LEU A O 1
ATOM 2866 N N . ALA A 1 347 ? 3.376 2.312 1.870 1.00 92.19 347 ALA A N 1
ATOM 2867 C CA . ALA A 1 347 ? 2.816 3.413 1.088 1.00 92.19 347 ALA A CA 1
ATOM 2868 C C . ALA A 1 347 ? 3.670 3.736 -0.153 1.00 92.19 347 ALA A C 1
ATOM 2870 O O . ALA A 1 347 ? 3.127 3.892 -1.248 1.00 92.19 347 ALA A O 1
ATOM 2871 N N . ASP A 1 348 ? 4.998 3.798 0.004 1.00 93.94 348 ASP A N 1
ATOM 2872 C CA . ASP A 1 348 ? 5.931 3.987 -1.112 1.00 93.94 348 ASP A CA 1
ATOM 2873 C C . ASP A 1 348 ? 5.845 2.814 -2.096 1.00 93.94 348 ASP A C 1
ATOM 2875 O O . ASP A 1 348 ? 5.689 3.017 -3.296 1.00 93.94 348 ASP A O 1
ATOM 2879 N N . PHE A 1 349 ? 5.853 1.581 -1.589 1.00 96.62 349 PHE A N 1
ATOM 2880 C CA . PHE A 1 349 ? 5.810 0.372 -2.402 1.00 96.62 349 PHE A CA 1
ATOM 2881 C C . PHE A 1 349 ? 4.531 0.252 -3.242 1.00 96.62 349 PHE A C 1
ATOM 2883 O O . PHE A 1 349 ? 4.601 0.112 -4.465 1.00 96.62 349 PHE A O 1
ATOM 2890 N N . PHE A 1 350 ? 3.358 0.362 -2.617 1.00 96.44 350 PHE A N 1
ATOM 2891 C CA . PHE A 1 350 ? 2.084 0.283 -3.328 1.00 96.44 350 PHE A CA 1
ATOM 2892 C C . PHE A 1 350 ? 1.888 1.470 -4.273 1.00 96.44 350 PHE A C 1
ATOM 2894 O O . PHE A 1 350 ? 1.509 1.272 -5.425 1.00 96.44 350 PHE A O 1
ATOM 2901 N N . GLY A 1 351 ? 2.162 2.693 -3.811 1.00 94.88 351 GLY A N 1
ATOM 2902 C CA . GLY A 1 351 ? 1.875 3.909 -4.570 1.00 94.88 351 GLY A CA 1
ATOM 2903 C C . GLY A 1 351 ? 2.874 4.202 -5.689 1.00 94.88 351 GLY A C 1
ATOM 2904 O O . GLY A 1 351 ? 2.464 4.536 -6.799 1.00 94.88 351 GLY A O 1
ATOM 2905 N N . ASN A 1 352 ? 4.179 4.094 -5.421 1.00 94.62 352 ASN A N 1
ATOM 2906 C CA . ASN A 1 352 ? 5.221 4.480 -6.376 1.00 94.62 352 ASN A CA 1
ATOM 2907 C C . ASN A 1 352 ? 5.752 3.323 -7.223 1.00 94.62 352 ASN A C 1
ATOM 2909 O O . ASN A 1 352 ? 6.235 3.590 -8.320 1.00 94.62 352 ASN A O 1
ATOM 2913 N N . TYR A 1 353 ? 5.640 2.072 -6.772 1.00 96.44 353 TYR A N 1
ATOM 2914 C CA . TYR A 1 353 ? 6.130 0.924 -7.539 1.00 96.44 353 TYR A CA 1
ATOM 2915 C C . TYR A 1 353 ? 4.972 0.139 -8.146 1.00 96.44 353 TYR A C 1
ATOM 2917 O O . TYR A 1 353 ? 4.767 0.202 -9.356 1.00 96.44 353 TYR A O 1
ATOM 2925 N N . LEU A 1 354 ? 4.170 -0.544 -7.326 1.00 96.88 354 LEU A N 1
ATOM 2926 C CA . LEU A 1 354 ? 3.158 -1.473 -7.836 1.00 96.88 354 LEU A CA 1
ATOM 2927 C C . LEU A 1 354 ? 2.077 -0.783 -8.677 1.00 96.88 354 LEU A C 1
ATOM 2929 O O . LEU A 1 354 ? 1.806 -1.211 -9.798 1.00 96.88 354 LEU A O 1
ATOM 2933 N N . TYR A 1 355 ? 1.473 0.290 -8.158 1.00 96.56 355 TYR A N 1
ATOM 2934 C CA . TYR A 1 355 ? 0.407 1.020 -8.853 1.00 96.56 355 TYR A CA 1
ATOM 2935 C C . TYR A 1 355 ? 0.897 1.587 -10.185 1.00 96.56 355 TYR A C 1
ATOM 2937 O O . TYR A 1 355 ? 0.250 1.419 -11.217 1.00 96.56 355 TYR A O 1
ATOM 2945 N N . ARG A 1 356 ? 2.083 2.206 -10.185 1.00 96.50 356 ARG A N 1
ATOM 2946 C CA . ARG A 1 356 ? 2.643 2.811 -11.396 1.00 96.50 356 ARG A CA 1
ATOM 2947 C C . ARG A 1 356 ? 2.974 1.771 -12.457 1.00 96.50 356 ARG A C 1
ATOM 2949 O O . ARG A 1 356 ? 2.628 1.988 -13.611 1.00 96.50 356 ARG A O 1
ATOM 2956 N N . ILE A 1 357 ? 3.574 0.641 -12.073 1.00 97.62 357 ILE A N 1
ATOM 2957 C CA . ILE A 1 357 ? 3.840 -0.467 -13.001 1.00 97.62 357 ILE A CA 1
ATOM 2958 C C . ILE A 1 357 ? 2.529 -0.956 -13.628 1.00 97.62 357 ILE A C 1
ATOM 2960 O O . ILE A 1 357 ? 2.445 -1.031 -14.853 1.00 97.62 357 ILE A O 1
ATOM 2964 N N . LYS A 1 358 ? 1.488 -1.215 -12.821 1.00 95.88 358 LYS A N 1
ATOM 2965 C CA . LYS A 1 358 ? 0.184 -1.683 -13.325 1.00 95.88 358 LYS A CA 1
ATOM 2966 C C . LYS A 1 358 ? -0.460 -0.700 -14.308 1.00 95.88 358 LYS A C 1
ATOM 2968 O O . LYS A 1 358 ? -0.977 -1.125 -15.339 1.00 95.88 358 LYS A O 1
ATOM 2973 N N . GLU A 1 359 ? -0.405 0.602 -14.043 1.00 96.62 359 GLU A N 1
ATOM 2974 C CA . GLU A 1 359 ? -0.923 1.613 -14.976 1.00 96.62 359 GLU A CA 1
ATOM 2975 C C . GLU A 1 359 ? -0.071 1.711 -16.251 1.00 96.62 359 GLU A C 1
ATOM 2977 O O . GLU A 1 359 ? -0.594 1.698 -17.369 1.00 96.62 359 GLU A O 1
ATOM 2982 N N . TRP A 1 360 ? 1.255 1.756 -16.116 1.00 97.44 360 TRP A N 1
ATOM 2983 C CA . TRP A 1 360 ? 2.149 1.961 -17.253 1.00 97.44 360 TRP A CA 1
ATOM 2984 C C . TRP A 1 360 ? 2.208 0.764 -18.203 1.00 97.44 360 TRP A C 1
ATOM 2986 O O . TRP A 1 360 ? 2.268 0.978 -19.415 1.00 97.44 360 TRP A O 1
ATOM 2996 N N . VAL A 1 361 ? 2.112 -0.471 -17.698 1.00 97.00 361 VAL A N 1
ATOM 2997 C CA . VAL A 1 361 ? 1.972 -1.680 -18.534 1.00 97.00 361 VAL A CA 1
ATOM 2998 C C . VAL A 1 361 ? 0.724 -1.592 -19.418 1.00 97.00 361 VAL A C 1
ATOM 3000 O O . VAL A 1 361 ? 0.785 -1.889 -20.613 1.00 97.00 361 VAL A O 1
ATOM 3003 N N . ASN A 1 362 ? -0.383 -1.086 -18.867 1.00 95.06 362 ASN A N 1
ATOM 3004 C CA . ASN A 1 362 ? -1.632 -0.876 -19.601 1.00 95.06 362 ASN A CA 1
ATOM 3005 C C . ASN A 1 362 ? -1.603 0.351 -20.531 1.00 95.06 362 ASN A C 1
ATOM 3007 O O . ASN A 1 362 ? -2.516 0.545 -21.332 1.00 95.06 362 ASN A O 1
ATOM 3011 N N . GLY A 1 363 ? -0.534 1.153 -20.495 1.00 95.31 363 GLY A N 1
ATOM 3012 C CA . GLY A 1 363 ? -0.410 2.371 -21.295 1.00 95.31 363 GLY A CA 1
ATOM 3013 C C . GLY A 1 363 ? -1.178 3.566 -20.729 1.00 95.31 363 GLY A C 1
ATOM 3014 O O . GLY A 1 363 ? -1.460 4.506 -21.467 1.00 95.31 363 GLY A O 1
ATOM 3015 N N . ASN A 1 364 ? -1.497 3.541 -19.437 1.00 95.62 364 ASN A N 1
ATOM 3016 C CA . ASN A 1 364 ? -2.220 4.598 -18.745 1.00 95.62 364 ASN A CA 1
ATOM 3017 C C . ASN A 1 364 ? -1.273 5.510 -17.962 1.00 95.62 364 ASN A C 1
ATOM 3019 O O . ASN A 1 364 ? -0.191 5.111 -17.524 1.00 95.62 364 ASN A O 1
ATOM 3023 N N . ARG A 1 365 ? -1.706 6.748 -17.712 1.00 95.06 365 ARG A N 1
ATOM 3024 C CA . ARG A 1 365 ? -1.006 7.655 -16.795 1.00 95.06 365 ARG A CA 1
ATOM 3025 C C . ARG A 1 365 ? -1.259 7.238 -15.347 1.00 95.06 365 ARG A C 1
ATOM 3027 O O . ARG A 1 365 ? -2.394 7.208 -14.900 1.00 95.06 365 ARG A O 1
ATOM 3034 N N . ALA A 1 366 ? -0.183 7.037 -14.590 1.00 93.75 366 ALA A N 1
ATOM 3035 C CA . ALA A 1 366 ? -0.259 6.758 -13.157 1.00 93.75 366 ALA A CA 1
ATOM 3036 C C . ALA A 1 366 ? -0.326 8.039 -12.299 1.00 93.75 366 ALA A C 1
ATOM 3038 O O . ALA A 1 366 ? 0.686 8.726 -12.126 1.00 93.75 366 ALA A O 1
ATOM 3039 N N . GLU A 1 367 ? -1.488 8.376 -11.746 1.00 89.56 367 GLU A N 1
ATOM 3040 C CA . GLU A 1 367 ? -1.627 9.517 -10.826 1.00 89.56 367 GLU A CA 1
ATOM 3041 C C . GLU A 1 367 ? -1.127 9.182 -9.404 1.00 89.56 367 GLU A C 1
ATOM 3043 O O . GLU A 1 367 ? 0.042 8.823 -9.212 1.00 89.56 367 GLU A O 1
ATOM 3048 N N . VAL A 1 368 ? -1.993 9.309 -8.400 1.00 91.69 368 VAL A N 1
ATOM 3049 C CA . VAL A 1 368 ? -1.753 8.910 -7.011 1.00 91.69 368 VAL A CA 1
ATOM 3050 C C . VAL A 1 368 ? -2.650 7.714 -6.703 1.00 91.69 368 VAL A C 1
ATOM 3052 O O . VAL A 1 368 ? -3.798 7.680 -7.140 1.00 91.69 368 VAL A O 1
ATOM 3055 N N . LEU A 1 369 ? -2.121 6.733 -5.972 1.00 91.38 369 LEU A N 1
ATOM 3056 C CA . LEU A 1 369 ? -2.925 5.637 -5.437 1.00 91.38 369 LEU A CA 1
ATOM 3057 C C . LEU A 1 369 ? -3.785 6.171 -4.284 1.00 91.38 369 LEU A C 1
ATOM 3059 O O . LEU A 1 369 ? -3.248 6.660 -3.289 1.00 91.38 369 LEU A O 1
ATOM 3063 N N . ASP A 1 370 ? -5.100 6.068 -4.420 1.00 84.75 370 ASP A N 1
ATOM 3064 C CA . ASP A 1 370 ? -6.089 6.477 -3.431 1.00 84.75 370 ASP A CA 1
ATOM 3065 C C . ASP A 1 370 ? -7.303 5.531 -3.433 1.00 84.75 370 ASP A C 1
ATOM 3067 O O . ASP A 1 370 ? -7.369 4.555 -4.182 1.00 84.75 370 ASP A O 1
ATOM 3071 N N . GLU A 1 371 ? -8.283 5.799 -2.573 1.00 80.12 371 GLU A N 1
ATOM 3072 C CA . GLU A 1 371 ? -9.475 4.958 -2.390 1.00 80.12 371 GLU A CA 1
ATOM 3073 C C . GLU A 1 371 ? -10.286 4.727 -3.679 1.00 80.12 371 GLU A C 1
ATOM 3075 O O . GLU A 1 371 ? -10.992 3.724 -3.791 1.00 80.12 371 GLU A O 1
ATOM 3080 N N . ARG A 1 372 ? -10.167 5.606 -4.683 1.00 81.38 372 ARG A N 1
ATOM 3081 C CA . ARG A 1 372 ? -10.903 5.499 -5.951 1.00 81.38 372 ARG A CA 1
ATOM 3082 C C . ARG A 1 372 ? -10.295 4.441 -6.869 1.00 81.38 372 ARG A C 1
ATOM 3084 O O . ARG A 1 372 ? -11.018 3.798 -7.630 1.00 81.38 372 ARG A O 1
ATOM 3091 N N . ASN A 1 373 ? -8.984 4.212 -6.783 1.00 87.94 373 ASN A N 1
ATOM 3092 C CA . ASN A 1 373 ? -8.262 3.280 -7.655 1.00 87.94 373 ASN A CA 1
ATOM 3093 C C . ASN A 1 373 ? -7.660 2.059 -6.930 1.00 87.94 373 ASN A C 1
ATOM 3095 O O . ASN A 1 373 ? -7.179 1.152 -7.606 1.00 87.94 373 ASN A O 1
ATOM 3099 N N . ILE A 1 374 ? -7.788 1.926 -5.598 1.00 89.31 374 ILE A N 1
ATOM 3100 C CA . ILE A 1 374 ? -7.327 0.721 -4.866 1.00 89.31 374 ILE A CA 1
ATOM 3101 C C . ILE A 1 374 ? -7.966 -0.594 -5.334 1.00 89.31 374 ILE A C 1
ATOM 3103 O O . ILE A 1 374 ? -7.423 -1.667 -5.076 1.00 89.31 374 ILE A O 1
ATOM 3107 N N . HIS A 1 375 ? -9.122 -0.545 -6.003 1.00 87.00 375 HIS A N 1
ATOM 3108 C CA . HIS A 1 375 ? -9.858 -1.736 -6.428 1.00 87.00 375 HIS A CA 1
ATOM 3109 C C . HIS A 1 375 ? -9.034 -2.663 -7.340 1.00 87.00 375 HIS A C 1
ATOM 3111 O O . HIS A 1 375 ? -9.263 -3.870 -7.329 1.00 87.00 375 HIS A O 1
ATOM 3117 N N . MET A 1 376 ? -8.023 -2.143 -8.046 1.00 90.19 376 MET A N 1
ATOM 3118 C CA . MET A 1 376 ? -7.113 -2.956 -8.866 1.00 90.19 376 MET A CA 1
ATOM 3119 C C . MET A 1 376 ? -6.283 -3.970 -8.066 1.00 90.19 376 MET A C 1
ATOM 3121 O O . MET A 1 376 ? -5.791 -4.946 -8.630 1.00 90.19 376 MET A O 1
ATOM 3125 N N . PHE A 1 377 ? -6.120 -3.748 -6.760 1.00 94.50 377 PHE A N 1
ATOM 3126 C CA . PHE A 1 377 ? -5.389 -4.647 -5.871 1.00 94.50 377 PHE A CA 1
ATOM 3127 C C . PHE A 1 377 ? -6.302 -5.650 -5.155 1.00 94.50 377 PHE A C 1
ATOM 3129 O O . PHE A 1 377 ? -5.789 -6.615 -4.605 1.00 94.50 377 PHE A O 1
ATOM 3136 N N . LYS A 1 378 ? -7.634 -5.479 -5.210 1.00 92.06 378 LYS A N 1
ATOM 3137 C CA . LYS A 1 378 ? -8.604 -6.407 -4.596 1.00 92.06 378 LYS A CA 1
ATOM 3138 C C . LYS A 1 378 ? -8.611 -7.777 -5.283 1.00 92.06 378 LYS A C 1
ATOM 3140 O O . LYS A 1 378 ? -8.708 -8.802 -4.615 1.00 92.06 378 LYS A O 1
ATOM 3145 N N . GLY A 1 379 ? -8.437 -7.800 -6.605 1.00 92.88 379 GLY A N 1
ATOM 3146 C CA . GLY A 1 379 ? -8.176 -9.031 -7.346 1.00 92.88 379 GLY A CA 1
ATOM 3147 C C . GLY A 1 379 ? -9.362 -10.002 -7.462 1.00 92.88 379 GLY A C 1
ATOM 3148 O O . GLY A 1 379 ? -10.527 -9.615 -7.411 1.00 92.88 379 GLY A O 1
ATOM 3149 N N . ILE A 1 380 ? -9.054 -11.282 -7.679 1.00 95.94 380 ILE A N 1
ATOM 3150 C CA . ILE A 1 380 ? -10.005 -12.381 -7.870 1.00 95.94 380 ILE A CA 1
ATOM 3151 C C . ILE A 1 380 ? -10.422 -12.935 -6.502 1.00 95.94 380 ILE A C 1
ATOM 3153 O O . ILE A 1 380 ? -9.606 -13.525 -5.795 1.00 95.94 380 ILE A O 1
ATOM 3157 N N . THR A 1 381 ? -11.705 -12.816 -6.159 1.00 93.19 381 THR A N 1
ATOM 3158 C CA . THR A 1 381 ? -12.258 -13.296 -4.879 1.00 93.19 381 THR A CA 1
ATOM 3159 C C . THR A 1 381 ? -12.266 -14.816 -4.763 1.00 93.19 381 THR A C 1
ATOM 3161 O O . THR A 1 381 ? -12.299 -15.539 -5.768 1.00 93.19 381 THR A O 1
ATOM 3164 N N . ARG A 1 382 ? -12.349 -15.337 -3.533 1.00 87.06 382 ARG A N 1
ATOM 3165 C CA . ARG A 1 382 ? -12.467 -16.780 -3.260 1.00 87.06 382 ARG A CA 1
ATOM 3166 C C . ARG A 1 382 ? -13.671 -17.407 -3.968 1.00 87.06 382 ARG A C 1
ATOM 3168 O O . ARG A 1 382 ? -13.559 -18.499 -4.525 1.00 87.06 382 ARG A O 1
ATOM 3175 N N . SER A 1 383 ? -14.793 -16.692 -4.017 1.00 88.75 383 SER A N 1
ATOM 3176 C CA . SER A 1 383 ? -16.056 -17.157 -4.601 1.00 88.75 383 SER A CA 1
ATOM 3177 C C . SER A 1 383 ? -16.113 -17.101 -6.131 1.00 88.75 383 SER A C 1
ATOM 3179 O O . SER A 1 383 ? -16.983 -17.748 -6.709 1.00 88.75 383 SER A O 1
ATOM 3181 N N . ALA A 1 384 ? -15.203 -16.389 -6.807 1.00 93.12 384 ALA A N 1
ATOM 3182 C CA . ALA A 1 384 ? -15.209 -16.278 -8.266 1.00 93.12 384 ALA A CA 1
ATOM 3183 C C . ALA A 1 384 ? -14.988 -17.640 -8.960 1.00 93.12 384 ALA A C 1
ATOM 3185 O O . ALA A 1 384 ? -13.992 -18.320 -8.701 1.00 93.12 384 ALA A O 1
ATOM 3186 N N . ARG A 1 385 ? -15.899 -18.025 -9.866 1.00 94.75 385 ARG A N 1
ATOM 3187 C CA . ARG A 1 385 ? -15.881 -19.321 -10.586 1.00 94.75 385 ARG A CA 1
ATOM 3188 C C . ARG A 1 385 ? -15.749 -19.196 -12.106 1.00 94.75 385 ARG A C 1
ATOM 3190 O O . ARG A 1 385 ? -15.944 -20.176 -12.813 1.00 94.75 385 ARG A O 1
ATOM 3197 N N . THR A 1 386 ? -15.472 -18.001 -12.624 1.00 97.06 386 THR A N 1
ATOM 3198 C CA . THR A 1 386 ? -15.325 -17.796 -14.072 1.00 97.06 386 THR A CA 1
ATOM 3199 C C . THR A 1 386 ? -14.092 -18.537 -14.603 1.00 97.06 386 THR A C 1
ATOM 3201 O O . THR A 1 386 ? -13.138 -18.721 -13.844 1.00 97.06 386 THR A O 1
ATOM 3204 N N . PRO A 1 387 ? -14.043 -18.908 -15.897 1.00 97.69 387 PRO A N 1
ATOM 3205 C CA . PRO A 1 387 ? -12.846 -19.512 -16.488 1.00 97.69 387 PRO A CA 1
ATOM 3206 C C . PRO A 1 387 ? -11.586 -18.654 -16.299 1.00 97.69 387 PRO A C 1
ATOM 3208 O O . PRO A 1 387 ? -10.525 -19.173 -15.969 1.00 97.69 387 PRO A O 1
ATOM 3211 N N . TYR A 1 388 ? -11.729 -17.326 -16.403 1.00 95.94 388 TYR A N 1
ATOM 3212 C CA . TYR A 1 388 ? -10.668 -16.365 -16.088 1.00 95.94 388 TYR A CA 1
ATOM 3213 C C . TYR A 1 388 ? -10.159 -16.525 -14.648 1.00 95.94 388 TYR A C 1
ATOM 3215 O O . TYR A 1 388 ? -8.962 -16.668 -14.422 1.00 95.94 388 TYR A O 1
ATOM 3223 N N . ALA A 1 389 ? -11.065 -16.560 -13.665 1.00 96.31 389 ALA A N 1
ATOM 3224 C CA . ALA A 1 389 ? -10.694 -16.744 -12.266 1.00 96.31 389 ALA A CA 1
ATOM 3225 C C . ALA A 1 389 ? -10.044 -18.112 -12.018 1.00 96.31 389 ALA A C 1
ATOM 3227 O O . ALA A 1 389 ? -9.061 -18.203 -11.286 1.00 96.31 389 ALA A O 1
ATOM 3228 N N . GLN A 1 390 ? -10.584 -19.170 -12.626 1.00 96.50 390 GLN A N 1
ATOM 3229 C CA . GLN A 1 390 ? -10.070 -20.531 -12.492 1.00 96.50 390 GLN A CA 1
ATOM 3230 C C . GLN A 1 390 ? -8.652 -20.669 -13.047 1.00 96.50 390 GLN A C 1
ATOM 3232 O O . GLN A 1 390 ? -7.853 -21.358 -12.423 1.00 96.50 390 GLN A O 1
ATOM 3237 N N . PHE A 1 391 ? -8.319 -19.997 -14.153 1.00 96.31 391 PHE A N 1
ATOM 3238 C CA . PHE A 1 391 ? -6.972 -20.015 -14.729 1.00 96.31 391 PHE A CA 1
ATOM 3239 C C . PHE A 1 391 ? -5.920 -19.537 -13.719 1.00 96.31 391 PHE A C 1
ATOM 3241 O O . PHE A 1 391 ? -5.028 -20.298 -13.344 1.00 96.31 391 PHE A O 1
ATOM 3248 N N . TYR A 1 392 ? -6.077 -18.316 -13.199 1.00 96.06 392 TYR A N 1
ATOM 3249 C CA . TYR A 1 392 ? -5.117 -17.749 -12.248 1.00 96.06 392 TYR A CA 1
ATOM 3250 C C . TYR A 1 392 ? -5.126 -18.483 -10.905 1.00 96.06 392 TYR A C 1
ATOM 3252 O O . TYR A 1 392 ? -4.062 -18.755 -10.353 1.00 96.06 392 TYR A O 1
ATOM 3260 N N . LYS A 1 393 ? -6.305 -18.880 -10.403 1.00 95.12 393 LYS A N 1
ATOM 3261 C CA . LYS A 1 393 ? -6.400 -19.698 -9.183 1.00 95.12 393 LYS A CA 1
ATOM 3262 C C . LYS A 1 393 ? -5.665 -21.022 -9.322 1.00 95.12 393 LYS A C 1
ATOM 3264 O O . LYS A 1 393 ? -4.956 -21.402 -8.403 1.00 95.12 393 LYS A O 1
ATOM 3269 N N . SER A 1 394 ? -5.806 -21.703 -10.456 1.00 94.94 394 SER A N 1
ATOM 3270 C CA . SER A 1 394 ? -5.144 -22.989 -10.687 1.00 94.94 394 SER A CA 1
ATOM 3271 C C . SER A 1 394 ? -3.628 -22.829 -10.758 1.00 94.94 394 SER A C 1
ATOM 3273 O O . SER A 1 394 ? -2.918 -23.632 -10.161 1.00 94.94 394 SER A O 1
ATOM 3275 N N . ALA A 1 395 ? -3.137 -21.778 -11.426 1.00 93.75 395 ALA A N 1
ATOM 3276 C CA . ALA A 1 395 ? -1.709 -21.472 -11.489 1.00 93.75 395 ALA A CA 1
ATOM 3277 C C . ALA A 1 395 ? -1.118 -21.237 -10.089 1.00 93.75 395 ALA A C 1
ATOM 3279 O O . ALA A 1 395 ? -0.140 -21.885 -9.718 1.00 93.75 395 ALA A O 1
ATOM 3280 N N . TYR A 1 396 ? -1.762 -20.388 -9.282 1.00 94.81 396 TYR A N 1
ATOM 3281 C CA . TYR A 1 396 ? -1.338 -20.153 -7.903 1.00 94.81 396 TYR A CA 1
ATOM 3282 C C . TYR A 1 396 ? -1.433 -21.420 -7.046 1.00 94.81 396 TYR A C 1
ATOM 3284 O O . TYR A 1 396 ? -0.472 -21.758 -6.368 1.00 94.81 396 TYR A O 1
ATOM 3292 N N . CYS A 1 397 ? -2.550 -22.156 -7.094 1.00 93.56 397 CYS A N 1
ATOM 3293 C CA . CYS A 1 397 ? -2.718 -23.386 -6.315 1.00 93.56 397 CYS A CA 1
ATOM 3294 C C . CYS A 1 397 ? -1.659 -24.435 -6.661 1.00 93.56 397 CYS A C 1
ATOM 3296 O O . CYS A 1 397 ? -1.185 -25.134 -5.772 1.00 93.56 397 CYS A O 1
ATOM 3298 N N . TYR A 1 398 ? -1.279 -24.551 -7.935 1.00 94.50 398 TYR A N 1
ATOM 3299 C CA . TYR A 1 398 ? -0.205 -25.446 -8.343 1.00 94.50 398 TYR A CA 1
ATOM 3300 C C . TYR A 1 398 ? 1.147 -24.998 -7.775 1.00 94.50 398 TYR A C 1
ATOM 3302 O O . TYR A 1 398 ? 1.859 -25.817 -7.195 1.00 94.50 398 TYR A O 1
ATOM 3310 N N . ALA A 1 399 ? 1.480 -23.708 -7.890 1.00 92.94 399 ALA A N 1
ATOM 3311 C CA . ALA A 1 399 ? 2.711 -23.161 -7.326 1.00 92.94 399 ALA A CA 1
ATOM 3312 C C . ALA A 1 399 ? 2.766 -23.342 -5.798 1.00 92.94 399 ALA A C 1
ATOM 3314 O O . ALA A 1 399 ? 3.761 -23.844 -5.283 1.00 92.94 399 ALA A O 1
ATOM 3315 N N . ASP A 1 400 ? 1.684 -23.020 -5.082 1.00 92.44 400 ASP A N 1
ATOM 3316 C CA . ASP A 1 400 ? 1.572 -23.199 -3.630 1.00 92.44 400 ASP A CA 1
ATOM 3317 C C . ASP A 1 400 ? 1.689 -24.674 -3.226 1.00 92.44 400 ASP A C 1
ATOM 3319 O O . ASP A 1 400 ? 2.456 -25.008 -2.326 1.00 92.44 400 ASP A O 1
ATOM 3323 N N . MET A 1 401 ? 1.016 -25.583 -3.940 1.00 93.31 401 MET A N 1
ATOM 3324 C CA . MET A 1 401 ? 1.117 -27.024 -3.691 1.00 93.31 401 MET A CA 1
ATOM 3325 C C . MET A 1 401 ? 2.558 -27.523 -3.839 1.00 93.31 401 MET A C 1
ATOM 3327 O O . MET A 1 401 ? 3.027 -28.281 -2.992 1.00 93.31 401 MET A O 1
ATOM 3331 N N . VAL A 1 402 ? 3.269 -27.108 -4.892 1.00 91.56 402 VAL A N 1
ATOM 3332 C CA . VAL A 1 402 ? 4.670 -27.499 -5.096 1.00 91.56 402 VAL A CA 1
ATOM 3333 C C . VAL A 1 402 ? 5.549 -26.901 -4.001 1.00 91.56 402 VAL A C 1
ATOM 3335 O O . VAL A 1 402 ? 6.255 -27.651 -3.326 1.00 91.56 402 VAL A O 1
ATOM 3338 N N . ASN A 1 403 ? 5.463 -25.590 -3.776 1.00 90.94 403 ASN A N 1
ATOM 3339 C CA . ASN A 1 403 ? 6.316 -24.853 -2.840 1.00 90.94 403 ASN A CA 1
ATOM 3340 C C . ASN A 1 403 ? 6.109 -25.269 -1.377 1.00 90.94 403 ASN A C 1
ATOM 3342 O O . ASN A 1 403 ? 7.057 -25.249 -0.594 1.00 90.94 403 ASN A O 1
ATOM 3346 N N . SER A 1 404 ? 4.889 -25.666 -1.012 1.00 90.00 404 SER A N 1
ATOM 3347 C CA . SER A 1 404 ? 4.534 -26.119 0.338 1.00 90.00 404 SER A CA 1
ATOM 3348 C C . SER A 1 404 ? 4.750 -27.624 0.550 1.00 90.00 404 SER A C 1
ATOM 3350 O O . SER A 1 404 ? 4.575 -28.123 1.663 1.00 90.00 404 SER A O 1
ATOM 3352 N N . SER A 1 405 ? 5.123 -28.372 -0.492 1.00 91.38 405 SER A N 1
ATOM 3353 C CA . SER A 1 405 ? 5.403 -29.808 -0.397 1.00 91.38 405 SER A CA 1
ATOM 3354 C C . SER A 1 405 ? 6.875 -30.103 -0.087 1.00 91.38 405 SER A C 1
ATOM 3356 O O . SER A 1 405 ? 7.744 -29.236 -0.135 1.00 91.38 405 SER A O 1
ATOM 3358 N N . ALA A 1 406 ? 7.192 -31.377 0.153 1.00 90.94 406 ALA A N 1
ATOM 3359 C CA . ALA A 1 406 ? 8.578 -31.835 0.227 1.00 90.94 406 ALA A CA 1
ATOM 3360 C C . ALA A 1 406 ? 9.286 -31.851 -1.144 1.00 90.94 406 ALA A C 1
ATOM 3362 O O . ALA A 1 406 ? 10.483 -32.124 -1.201 1.00 90.94 406 ALA A O 1
ATOM 3363 N N . MET A 1 407 ? 8.575 -31.595 -2.251 1.00 89.44 407 MET A N 1
ATOM 3364 C CA . MET A 1 407 ? 9.105 -31.775 -3.602 1.00 89.44 407 MET A CA 1
ATOM 3365 C C . MET A 1 407 ? 10.337 -30.905 -3.884 1.00 89.44 407 MET A C 1
ATOM 3367 O O . MET A 1 407 ? 11.338 -31.496 -4.302 1.00 89.44 407 MET A O 1
ATOM 3371 N N . PRO A 1 408 ? 10.355 -29.581 -3.615 1.00 87.62 408 PRO A N 1
ATOM 3372 C CA . PRO A 1 408 ? 11.550 -28.768 -3.834 1.00 87.62 408 PRO A CA 1
ATOM 3373 C C . PRO A 1 408 ? 12.762 -29.289 -3.054 1.00 87.62 408 PRO A C 1
ATOM 3375 O O . PRO A 1 408 ? 13.853 -29.437 -3.598 1.00 87.62 408 PRO A O 1
ATOM 3378 N N . PHE A 1 409 ? 12.544 -29.674 -1.793 1.00 86.44 409 PHE A N 1
ATOM 3379 C CA . PHE A 1 409 ? 13.593 -30.187 -0.915 1.00 86.44 409 PHE A CA 1
ATOM 3380 C C . PHE A 1 409 ? 14.146 -31.547 -1.369 1.00 86.44 409 PHE A C 1
ATOM 3382 O O . PHE A 1 409 ? 15.357 -31.723 -1.448 1.00 86.44 409 PHE A O 1
ATOM 3389 N N . VAL A 1 410 ? 13.273 -32.511 -1.679 1.00 89.62 410 VAL A N 1
ATOM 3390 C CA . VAL A 1 410 ? 13.674 -33.893 -2.003 1.00 89.62 410 VAL A CA 1
ATOM 3391 C C . VAL A 1 410 ? 14.284 -33.996 -3.397 1.00 89.62 410 VAL A C 1
ATOM 3393 O O . VAL A 1 410 ? 15.247 -34.731 -3.596 1.00 89.62 410 VAL A O 1
ATOM 3396 N N . SER A 1 411 ? 13.718 -33.287 -4.372 1.00 87.50 411 SER A N 1
ATOM 3397 C CA . SER A 1 411 ? 14.168 -33.369 -5.767 1.00 87.50 411 SER A CA 1
ATOM 3398 C C . SER A 1 411 ? 15.251 -32.349 -6.121 1.00 87.50 411 SER A C 1
ATOM 3400 O O . SER A 1 411 ? 15.805 -32.411 -7.215 1.00 87.50 411 SER A O 1
ATOM 3402 N N . GLY A 1 412 ? 15.518 -31.378 -5.240 1.00 81.25 412 GLY A N 1
ATOM 3403 C CA . GLY A 1 412 ? 16.317 -30.198 -5.570 1.00 81.25 412 GLY A CA 1
ATOM 3404 C C . GLY A 1 412 ? 15.647 -29.284 -6.605 1.00 81.25 412 GLY A C 1
ATOM 3405 O O . GLY A 1 412 ? 16.293 -28.364 -7.111 1.00 81.25 412 GLY A O 1
ATOM 3406 N N . THR A 1 413 ? 14.374 -29.533 -6.946 1.00 80.31 413 THR A N 1
ATOM 3407 C CA . THR A 1 413 ? 13.605 -28.655 -7.830 1.00 80.31 413 THR A CA 1
ATOM 3408 C C . THR A 1 413 ? 13.403 -27.317 -7.141 1.00 80.31 413 THR A C 1
ATOM 3410 O O . THR A 1 413 ? 13.262 -27.217 -5.925 1.00 80.31 413 THR A O 1
ATOM 3413 N N . ARG A 1 414 ? 13.421 -26.259 -7.935 1.00 80.00 414 ARG A N 1
ATOM 3414 C CA . ARG A 1 414 ? 13.358 -24.894 -7.441 1.00 80.00 414 ARG A CA 1
ATOM 3415 C C . ARG A 1 414 ? 11.908 -24.496 -7.142 1.00 80.00 414 ARG A C 1
ATOM 3417 O O . ARG A 1 414 ? 10.988 -25.066 -7.729 1.00 80.00 414 ARG A O 1
ATOM 3424 N N . ASN A 1 415 ? 11.710 -23.525 -6.247 1.00 85.31 415 ASN A N 1
ATOM 3425 C CA . ASN A 1 415 ? 10.376 -22.971 -6.007 1.00 85.31 415 ASN A CA 1
ATOM 3426 C C . ASN A 1 415 ? 9.810 -22.369 -7.297 1.00 85.31 415 ASN A C 1
ATOM 3428 O O . ASN A 1 415 ? 10.545 -21.833 -8.128 1.00 85.31 415 ASN A O 1
ATOM 3432 N N . ILE A 1 416 ? 8.496 -22.463 -7.447 1.00 87.81 416 ILE A N 1
ATOM 3433 C CA . ILE A 1 416 ? 7.754 -21.928 -8.582 1.00 87.81 416 ILE A CA 1
ATOM 3434 C C . ILE A 1 416 ? 7.240 -20.540 -8.206 1.00 87.81 416 ILE A C 1
ATOM 3436 O O . ILE A 1 416 ? 6.600 -20.389 -7.163 1.00 87.81 416 ILE A O 1
ATOM 3440 N N . ASN A 1 417 ? 7.487 -19.539 -9.055 1.00 87.69 417 ASN A N 1
ATOM 3441 C CA . ASN A 1 417 ? 6.885 -18.221 -8.871 1.00 87.69 417 ASN A CA 1
ATOM 3442 C C . ASN A 1 417 ? 5.356 -18.336 -9.018 1.00 87.69 417 ASN A C 1
ATOM 3444 O O . ASN A 1 417 ? 4.849 -18.860 -10.012 1.00 87.69 417 ASN A O 1
ATOM 3448 N N . ALA A 1 418 ? 4.627 -17.863 -8.011 1.00 90.50 418 ALA A N 1
ATOM 3449 C CA . ALA A 1 418 ? 3.169 -17.907 -7.962 1.00 90.50 418 ALA A CA 1
ATOM 3450 C C . ALA A 1 418 ? 2.508 -16.615 -8.482 1.00 90.50 418 ALA A C 1
ATOM 3452 O O . ALA A 1 418 ? 1.277 -16.514 -8.483 1.00 90.50 418 ALA A O 1
ATOM 3453 N N . PHE A 1 419 ? 3.303 -15.620 -8.888 1.00 92.88 419 PHE A N 1
ATOM 3454 C CA . PHE A 1 419 ? 2.854 -14.259 -9.156 1.00 92.88 419 PHE A CA 1
ATOM 3455 C C . PHE A 1 419 ? 3.419 -13.696 -10.466 1.00 92.88 419 PHE A C 1
ATOM 3457 O O . PHE A 1 419 ? 4.482 -14.096 -10.927 1.00 92.88 419 PHE A O 1
ATOM 3464 N N . GLN A 1 420 ? 2.692 -12.742 -11.049 1.00 92.62 420 GLN A N 1
ATOM 3465 C CA . GLN A 1 420 ? 3.197 -11.818 -12.069 1.00 92.62 420 GLN A CA 1
ATOM 3466 C C . GLN A 1 420 ? 2.649 -10.417 -11.774 1.00 92.62 420 GLN A C 1
ATOM 3468 O O . GLN A 1 420 ? 1.491 -10.282 -11.359 1.00 92.62 420 GLN A O 1
ATOM 3473 N N . LEU A 1 421 ? 3.448 -9.363 -11.968 1.00 94.00 421 LEU A N 1
ATOM 3474 C CA . LEU A 1 421 ? 3.073 -7.989 -11.598 1.00 94.00 421 LEU A CA 1
ATOM 3475 C C . LEU A 1 421 ? 1.886 -7.457 -12.410 1.00 94.00 421 LEU A C 1
ATOM 3477 O O . LEU A 1 421 ? 1.086 -6.666 -11.898 1.00 94.00 421 LEU A O 1
ATOM 3481 N N . ASP A 1 422 ? 1.755 -7.871 -13.668 1.00 90.75 422 ASP A N 1
ATOM 3482 C CA . ASP A 1 422 ? 0.663 -7.490 -14.569 1.00 90.75 422 ASP A CA 1
ATOM 3483 C C . ASP A 1 422 ? -0.550 -8.436 -14.491 1.00 90.75 422 ASP A C 1
ATOM 3485 O O . ASP A 1 422 ? -1.628 -8.094 -14.983 1.00 90.75 422 ASP A O 1
ATOM 3489 N N . ALA A 1 423 ? -0.431 -9.563 -13.784 1.00 92.25 423 ALA A N 1
ATOM 3490 C CA . ALA A 1 423 ? -1.535 -10.481 -13.532 1.00 92.25 423 ALA A CA 1
ATOM 3491 C C . ALA A 1 423 ? -2.506 -9.964 -12.443 1.00 92.25 423 ALA A C 1
ATOM 3493 O O . ALA A 1 423 ? -2.146 -9.146 -11.577 1.00 92.25 423 ALA A O 1
ATOM 3494 N N . PRO A 1 424 ? -3.773 -10.428 -12.460 1.00 92.75 424 PRO A N 1
ATOM 3495 C CA . PRO A 1 424 ? -4.693 -10.213 -11.353 1.00 92.75 424 PRO A CA 1
ATOM 3496 C C . PRO A 1 424 ? -4.195 -10.926 -10.092 1.00 92.75 424 PRO A C 1
ATOM 3498 O O . PRO A 1 424 ? -3.739 -12.066 -10.128 1.00 92.75 424 PRO A O 1
ATOM 3501 N N . ILE A 1 425 ? -4.346 -10.264 -8.949 1.00 93.94 425 ILE A N 1
ATOM 3502 C CA . ILE A 1 425 ? -4.011 -10.843 -7.645 1.00 93.94 425 ILE A CA 1
ATOM 3503 C C . ILE A 1 425 ? -5.158 -11.759 -7.208 1.00 93.94 425 ILE A C 1
ATOM 3505 O O . ILE A 1 425 ? -6.316 -11.469 -7.495 1.00 93.94 425 ILE A O 1
ATOM 3509 N N . ILE A 1 426 ? -4.877 -12.853 -6.504 1.00 95.62 426 ILE A N 1
ATOM 3510 C CA . ILE A 1 426 ? -5.927 -13.636 -5.839 1.00 95.62 426 ILE A CA 1
ATOM 3511 C C . ILE A 1 426 ? -6.161 -13.043 -4.452 1.00 95.62 426 ILE A C 1
ATOM 3513 O O . ILE A 1 426 ? -5.222 -12.814 -3.687 1.00 95.62 426 ILE A O 1
ATOM 3517 N N . ALA A 1 427 ? -7.420 -12.769 -4.128 1.00 95.62 427 ALA A N 1
ATOM 3518 C CA . ALA A 1 427 ? -7.768 -12.176 -2.853 1.00 95.62 427 ALA A CA 1
ATOM 3519 C C . ALA A 1 427 ? -7.505 -13.152 -1.689 1.00 95.62 427 ALA A C 1
ATOM 3521 O O . ALA A 1 427 ? -7.534 -14.369 -1.868 1.00 95.62 427 ALA A O 1
ATOM 3522 N N . GLY A 1 428 ? -7.241 -12.631 -0.487 1.00 93.88 428 GLY A N 1
ATOM 3523 C CA . GLY A 1 428 ? -6.864 -13.454 0.665 1.00 93.88 428 GLY A CA 1
ATOM 3524 C C . GLY A 1 428 ? -5.360 -13.529 0.931 1.00 93.88 428 GLY A C 1
ATOM 3525 O O . GLY A 1 428 ? -4.614 -12.594 0.641 1.00 93.88 428 GLY A O 1
ATOM 3526 N N . LYS A 1 429 ? -4.918 -14.678 1.459 1.00 93.94 429 LYS A N 1
ATOM 3527 C CA . LYS A 1 429 ? -3.508 -15.023 1.715 1.00 93.94 429 LYS A CA 1
ATOM 3528 C C . LYS A 1 429 ? -2.564 -14.695 0.538 1.00 93.94 429 LYS A C 1
ATOM 3530 O O . LYS A 1 429 ? -1.526 -14.087 0.808 1.00 93.94 429 LYS A O 1
ATOM 3535 N N . PRO A 1 430 ? -2.914 -14.972 -0.739 1.00 95.38 430 PRO A N 1
ATOM 3536 C CA . PRO A 1 430 ? -2.005 -14.732 -1.861 1.00 95.38 430 PRO A CA 1
ATOM 3537 C C . PRO A 1 430 ? -1.600 -13.262 -2.019 1.00 95.38 430 PRO A C 1
ATOM 3539 O O . PRO A 1 430 ? -0.485 -12.978 -2.435 1.00 95.38 430 PRO A O 1
ATOM 3542 N N . PHE A 1 431 ? -2.456 -12.306 -1.644 1.00 96.62 431 PHE A N 1
ATOM 3543 C CA . PHE A 1 431 ? -2.116 -10.879 -1.677 1.00 96.62 431 PHE A CA 1
ATOM 3544 C C . PHE A 1 431 ? -0.993 -10.509 -0.699 1.00 96.62 431 PHE A C 1
ATOM 3546 O O . PHE A 1 431 ? -0.119 -9.697 -1.018 1.00 96.62 431 PHE A O 1
ATOM 3553 N N . PHE A 1 432 ? -0.997 -11.098 0.497 1.00 95.50 432 PHE A N 1
ATOM 3554 C CA . PHE A 1 432 ? 0.047 -10.860 1.493 1.00 95.50 432 PHE A CA 1
ATOM 3555 C C . PHE A 1 432 ? 1.383 -11.446 1.043 1.00 95.50 432 PHE A C 1
ATOM 3557 O O . PHE A 1 432 ? 2.427 -10.812 1.202 1.00 95.50 432 PHE A O 1
ATOM 3564 N N . GLU A 1 433 ? 1.341 -12.632 0.442 1.00 94.62 433 GLU A N 1
ATOM 3565 C CA . GLU A 1 433 ? 2.512 -13.294 -0.127 1.00 94.62 433 GLU A CA 1
ATOM 3566 C C . GLU A 1 433 ? 3.060 -12.533 -1.331 1.00 94.62 433 GLU A C 1
ATOM 3568 O O . GLU A 1 433 ? 4.251 -12.238 -1.346 1.00 94.62 433 GLU A O 1
ATOM 3573 N N . TYR A 1 434 ? 2.191 -12.110 -2.254 1.00 95.75 434 TYR A N 1
ATOM 3574 C CA . TYR A 1 434 ? 2.517 -11.218 -3.369 1.00 95.75 434 TYR A CA 1
ATOM 3575 C C . TYR A 1 434 ? 3.233 -9.960 -2.865 1.00 95.75 434 TYR A C 1
ATOM 3577 O O . TYR A 1 434 ? 4.309 -9.602 -3.342 1.00 95.75 434 TYR A O 1
ATOM 3585 N N . THR A 1 435 ? 2.665 -9.303 -1.848 1.00 95.94 435 THR A N 1
ATOM 3586 C CA . THR A 1 435 ? 3.236 -8.073 -1.283 1.00 95.94 435 THR A CA 1
ATOM 3587 C C . THR A 1 435 ? 4.621 -8.334 -0.706 1.00 95.94 435 THR A C 1
ATOM 3589 O O . THR A 1 435 ? 5.560 -7.602 -1.008 1.00 95.94 435 THR A O 1
ATOM 3592 N N . LYS A 1 436 ? 4.768 -9.388 0.103 1.00 94.75 436 LYS A N 1
ATOM 3593 C CA . LYS A 1 436 ? 6.047 -9.758 0.716 1.00 94.75 436 LYS A CA 1
ATOM 3594 C C . LYS A 1 436 ? 7.098 -10.111 -0.338 1.00 94.75 436 LYS A C 1
ATOM 3596 O O . LYS A 1 436 ? 8.236 -9.666 -0.215 1.00 94.75 436 LYS A O 1
ATOM 3601 N N . HIS A 1 437 ? 6.714 -10.887 -1.347 1.00 93.12 437 HIS A N 1
ATOM 3602 C CA . HIS A 1 437 ? 7.576 -11.346 -2.430 1.00 93.12 437 HIS A CA 1
ATOM 3603 C C . HIS A 1 437 ? 8.158 -10.159 -3.212 1.00 93.12 437 HIS A C 1
ATOM 3605 O O . HIS A 1 437 ? 9.370 -9.947 -3.202 1.00 93.12 437 HIS A O 1
ATOM 3611 N N . TYR A 1 438 ? 7.312 -9.296 -3.779 1.00 95.56 438 TYR A N 1
ATOM 3612 C CA . TYR A 1 438 ? 7.801 -8.163 -4.570 1.00 95.56 438 TYR A CA 1
ATOM 3613 C C . TYR A 1 438 ? 8.442 -7.058 -3.727 1.00 95.56 438 TYR A C 1
ATOM 3615 O O . TYR A 1 438 ? 9.326 -6.358 -4.218 1.00 95.56 438 TYR A O 1
ATOM 3623 N N . TYR A 1 439 ? 8.056 -6.904 -2.455 1.00 95.44 439 TYR A N 1
ATOM 3624 C CA . TYR A 1 439 ? 8.761 -5.994 -1.551 1.00 95.44 439 TYR A CA 1
ATOM 3625 C C . TYR A 1 439 ? 10.190 -6.482 -1.283 1.00 95.44 439 TYR A C 1
ATOM 3627 O O . TYR A 1 439 ? 11.114 -5.671 -1.242 1.00 95.44 439 TYR A O 1
ATOM 3635 N N . ALA A 1 440 ? 10.391 -7.797 -1.130 1.00 92.12 440 ALA A N 1
ATOM 3636 C CA . ALA A 1 440 ? 11.716 -8.385 -0.963 1.00 92.12 440 ALA A CA 1
ATOM 3637 C C . ALA A 1 440 ? 12.573 -8.221 -2.225 1.00 92.12 440 ALA A C 1
ATOM 3639 O O . ALA A 1 440 ? 13.702 -7.750 -2.110 1.00 92.12 440 ALA A O 1
ATOM 3640 N N . ILE A 1 441 ? 12.023 -8.503 -3.413 1.00 92.56 441 ILE A N 1
ATOM 3641 C CA . ILE A 1 441 ? 12.728 -8.288 -4.689 1.00 92.56 441 ILE A CA 1
ATOM 3642 C C . ILE A 1 441 ? 13.095 -6.815 -4.868 1.00 92.56 441 ILE A C 1
ATOM 3644 O O . ILE A 1 441 ? 14.227 -6.491 -5.213 1.00 92.56 441 ILE A O 1
ATOM 3648 N N . LEU A 1 442 ? 12.169 -5.891 -4.603 1.00 94.50 442 LEU A N 1
ATOM 3649 C CA . LEU A 1 442 ? 12.473 -4.470 -4.725 1.00 94.50 442 LEU A CA 1
ATOM 3650 C C . LEU A 1 442 ? 13.545 -4.026 -3.723 1.00 94.50 442 LEU A C 1
ATOM 3652 O O . LEU A 1 442 ? 14.392 -3.198 -4.055 1.00 94.50 442 LEU A O 1
ATOM 3656 N N . LYS A 1 443 ? 13.501 -4.545 -2.491 1.00 92.00 443 LYS A N 1
ATOM 3657 C CA . LYS A 1 443 ? 14.529 -4.270 -1.487 1.00 92.00 443 LYS A CA 1
ATOM 3658 C C . LYS A 1 443 ? 15.899 -4.743 -1.977 1.00 92.00 443 LYS A C 1
ATOM 3660 O O . LYS A 1 443 ? 16.847 -3.986 -1.832 1.00 92.00 443 LYS A O 1
ATOM 3665 N N . ASP A 1 444 ? 15.965 -5.928 -2.581 1.00 89.94 444 ASP A N 1
ATOM 3666 C CA . ASP A 1 444 ? 17.170 -6.502 -3.187 1.00 89.94 444 ASP A CA 1
ATOM 3667 C C . ASP A 1 444 ? 17.703 -5.636 -4.342 1.00 89.94 444 ASP A C 1
ATOM 3669 O O . ASP A 1 444 ? 18.839 -5.185 -4.298 1.00 89.94 444 ASP A O 1
ATOM 3673 N N . ILE A 1 445 ? 16.852 -5.262 -5.306 1.00 91.12 445 ILE A N 1
ATOM 3674 C CA . ILE A 1 445 ? 17.215 -4.376 -6.433 1.00 91.12 445 ILE A CA 1
ATOM 3675 C C . ILE A 1 445 ? 17.764 -3.021 -5.955 1.00 91.12 445 ILE A C 1
ATOM 3677 O O . ILE A 1 445 ? 18.618 -2.408 -6.602 1.00 91.12 445 ILE A O 1
ATOM 3681 N N . ARG A 1 446 ? 17.241 -2.507 -4.838 1.00 90.75 446 ARG A N 1
ATOM 3682 C CA . ARG A 1 446 ? 17.646 -1.215 -4.269 1.00 90.75 446 ARG A CA 1
ATOM 3683 C C . ARG A 1 446 ? 18.859 -1.310 -3.349 1.00 90.75 446 ARG A C 1
ATOM 3685 O O . ARG A 1 446 ? 19.385 -0.261 -2.972 1.00 90.75 446 ARG A O 1
ATOM 3692 N N . ASP A 1 447 ? 19.280 -2.512 -2.980 1.00 87.44 447 ASP A N 1
ATOM 3693 C CA . ASP A 1 447 ? 20.425 -2.745 -2.118 1.00 87.44 447 ASP A CA 1
ATOM 3694 C C . ASP A 1 447 ? 21.643 -3.135 -2.948 1.00 87.44 447 ASP A C 1
ATOM 3696 O O . ASP A 1 447 ? 21.836 -4.287 -3.305 1.00 87.44 447 ASP A O 1
ATOM 3700 N N . ASN A 1 448 ? 22.487 -2.148 -3.240 1.00 86.81 448 ASN A N 1
ATOM 3701 C CA . ASN A 1 448 ? 23.700 -2.344 -4.026 1.00 86.81 448 ASN A CA 1
ATOM 3702 C C . ASN A 1 448 ? 24.929 -2.646 -3.156 1.00 86.81 448 ASN A C 1
ATOM 3704 O O . ASN A 1 448 ? 26.052 -2.223 -3.466 1.00 86.81 448 ASN A O 1
ATOM 3708 N N . SER A 1 449 ? 24.724 -3.292 -2.009 1.00 83.12 449 SER A N 1
ATOM 3709 C CA . SER A 1 449 ? 25.840 -3.761 -1.202 1.00 83.12 449 SER A CA 1
ATOM 3710 C C . SER A 1 449 ? 26.636 -4.833 -1.963 1.00 83.12 449 SER A C 1
ATOM 3712 O O . SER A 1 449 ? 26.144 -5.472 -2.888 1.00 83.12 449 SER A O 1
ATOM 3714 N N . LYS A 1 450 ? 27.899 -5.027 -1.579 1.00 72.44 450 LYS A N 1
ATOM 3715 C CA . LYS A 1 450 ? 28.789 -5.994 -2.239 1.00 72.44 450 LYS A CA 1
ATOM 3716 C C . LYS A 1 450 ? 28.495 -7.457 -1.865 1.00 72.44 450 LYS A C 1
ATOM 3718 O O . LYS A 1 450 ? 28.904 -8.384 -2.559 1.00 72.44 450 LYS A O 1
ATOM 3723 N N . TYR A 1 451 ? 27.864 -7.682 -0.714 1.00 70.56 451 TYR A N 1
ATOM 3724 C CA . TYR A 1 451 ? 27.733 -9.018 -0.114 1.00 70.56 451 TYR A CA 1
ATOM 3725 C C . TYR A 1 451 ? 26.289 -9.387 0.247 1.00 70.56 451 TYR A C 1
ATOM 3727 O O . TYR A 1 451 ? 26.028 -10.535 0.596 1.00 70.56 451 TYR A O 1
ATOM 3735 N N . GLU A 1 452 ? 25.364 -8.436 0.154 1.00 67.06 452 GLU A N 1
ATOM 3736 C CA . GLU A 1 452 ? 23.924 -8.608 0.339 1.00 67.06 452 GLU A CA 1
ATOM 3737 C C . GLU A 1 452 ? 23.225 -8.175 -0.953 1.00 67.06 452 GLU A C 1
ATOM 3739 O O . GLU A 1 452 ? 23.639 -7.201 -1.579 1.00 67.06 452 GLU A O 1
ATOM 3744 N N . GLY A 1 453 ? 22.173 -8.890 -1.342 1.00 65.69 453 GLY A N 1
ATOM 3745 C CA . GLY A 1 453 ? 21.471 -8.638 -2.598 1.00 65.69 453 GLY A CA 1
ATOM 3746 C C . GLY A 1 453 ? 21.922 -9.564 -3.731 1.00 65.69 453 GLY A C 1
ATOM 3747 O O . GLY A 1 453 ? 23.105 -9.900 -3.853 1.00 65.69 453 GLY A O 1
ATOM 3748 N N . PHE A 1 454 ? 20.965 -10.011 -4.540 1.00 74.25 454 PHE A N 1
ATOM 3749 C CA . PHE A 1 454 ? 21.180 -10.938 -5.645 1.00 74.25 454 PHE A CA 1
ATOM 3750 C C . PHE A 1 454 ? 21.267 -10.222 -6.999 1.00 74.25 454 PHE A C 1
ATOM 3752 O O . PHE A 1 454 ? 22.188 -10.486 -7.768 1.00 74.25 454 PHE A O 1
ATOM 3759 N N . TYR A 1 455 ? 20.314 -9.340 -7.311 1.00 84.38 455 TYR A N 1
ATOM 3760 C CA . TYR A 1 455 ? 20.172 -8.794 -8.663 1.00 84.38 455 TYR A CA 1
ATOM 3761 C C . TYR A 1 455 ? 21.171 -7.672 -8.937 1.00 84.38 455 TYR A C 1
ATOM 3763 O O . TYR A 1 455 ? 21.937 -7.722 -9.897 1.00 84.38 455 TYR A O 1
ATOM 3771 N N . ILE A 1 456 ? 21.173 -6.644 -8.093 1.00 85.56 456 ILE A N 1
ATOM 3772 C CA . ILE A 1 456 ? 22.047 -5.482 -8.235 1.00 85.56 456 ILE A CA 1
ATOM 3773 C C . ILE A 1 456 ? 23.073 -5.539 -7.111 1.00 85.56 456 ILE A C 1
ATOM 3775 O O . ILE A 1 456 ? 22.785 -5.140 -5.993 1.00 85.56 456 ILE A O 1
ATOM 3779 N N . ASN A 1 457 ? 24.270 -6.037 -7.411 1.00 86.00 457 ASN A N 1
ATOM 3780 C CA . ASN A 1 457 ? 25.338 -6.191 -6.429 1.00 86.00 457 ASN A CA 1
ATOM 3781 C C . ASN A 1 457 ? 26.631 -5.557 -6.950 1.00 86.00 457 ASN A C 1
ATOM 3783 O O . ASN A 1 457 ? 27.051 -5.803 -8.081 1.00 86.00 457 ASN A O 1
ATOM 3787 N N . ASP A 1 458 ? 27.240 -4.704 -6.124 1.00 89.12 458 ASP A N 1
ATOM 3788 C CA . ASP A 1 458 ? 28.487 -3.987 -6.406 1.00 89.12 458 ASP A CA 1
ATOM 3789 C C . ASP A 1 458 ? 28.485 -3.179 -7.727 1.00 89.12 458 ASP A C 1
ATOM 3791 O O . ASP A 1 458 ? 29.536 -2.738 -8.202 1.00 89.12 458 ASP A O 1
ATOM 3795 N N . ASN A 1 459 ? 27.303 -2.919 -8.298 1.00 93.25 459 ASN A N 1
ATOM 3796 C CA . ASN A 1 459 ? 27.125 -2.354 -9.628 1.00 93.25 459 ASN A CA 1
ATOM 3797 C C . ASN A 1 459 ? 27.563 -0.884 -9.657 1.00 93.25 459 ASN A C 1
ATOM 3799 O O . ASN A 1 459 ? 27.061 -0.046 -8.901 1.00 93.25 459 ASN A O 1
ATOM 3803 N N . ILE A 1 460 ? 28.493 -0.553 -10.554 1.00 94.88 460 ILE A N 1
ATOM 3804 C CA . ILE A 1 460 ? 29.138 0.765 -10.589 1.00 94.88 460 ILE A CA 1
ATOM 3805 C C . ILE A 1 460 ? 28.193 1.907 -10.994 1.00 94.88 460 ILE A C 1
ATOM 3807 O O . ILE A 1 460 ? 28.331 3.027 -10.487 1.00 94.88 460 ILE A O 1
ATOM 3811 N N . ILE A 1 461 ? 27.200 1.624 -11.846 1.00 95.94 461 ILE A N 1
ATOM 3812 C CA . ILE A 1 461 ? 26.160 2.592 -12.213 1.00 95.94 461 ILE A CA 1
ATOM 3813 C C . ILE A 1 461 ? 25.382 2.936 -10.950 1.00 95.94 461 ILE A C 1
ATOM 3815 O O . ILE A 1 461 ? 25.332 4.094 -10.538 1.00 95.94 461 ILE A O 1
ATOM 3819 N N . VAL A 1 462 ? 24.853 1.922 -10.269 1.00 95.25 462 VAL A N 1
ATOM 3820 C CA . VAL A 1 462 ? 24.010 2.110 -9.086 1.00 95.25 462 VAL A CA 1
ATOM 3821 C C . VAL A 1 462 ? 24.788 2.750 -7.928 1.00 95.25 462 VAL A C 1
ATOM 3823 O O . VAL A 1 462 ? 24.279 3.689 -7.315 1.00 95.25 462 VAL A O 1
ATOM 3826 N N . LYS A 1 463 ? 26.061 2.380 -7.707 1.00 94.81 463 LYS A N 1
ATOM 3827 C CA . LYS A 1 463 ? 26.956 3.046 -6.732 1.00 94.81 463 LYS A CA 1
ATOM 3828 C C . LYS A 1 463 ? 27.062 4.545 -6.997 1.00 94.81 463 LYS A C 1
ATOM 3830 O O . LYS A 1 463 ? 26.956 5.354 -6.075 1.00 94.81 463 LYS A O 1
ATOM 3835 N N . THR A 1 464 ? 27.253 4.915 -8.262 1.00 94.81 464 THR A N 1
ATOM 3836 C CA . THR A 1 464 ? 27.344 6.316 -8.689 1.00 94.81 464 THR A CA 1
ATOM 3837 C C . THR A 1 464 ? 26.041 7.061 -8.412 1.00 94.81 464 THR A C 1
ATOM 3839 O O . THR A 1 464 ? 26.053 8.172 -7.868 1.00 94.81 464 THR A O 1
ATOM 3842 N N . LEU A 1 465 ? 24.902 6.438 -8.729 1.00 94.94 465 LEU A N 1
ATOM 3843 C CA . LEU A 1 465 ? 23.584 7.023 -8.498 1.00 94.94 465 LEU A CA 1
ATOM 3844 C C . LEU A 1 465 ? 23.301 7.232 -7.006 1.00 94.94 465 LEU A C 1
ATOM 3846 O O . LEU A 1 465 ? 22.880 8.322 -6.611 1.00 94.94 465 LEU A O 1
ATOM 3850 N N . ASP A 1 466 ? 23.600 6.242 -6.169 1.00 93.75 466 ASP A N 1
ATOM 3851 C CA . ASP A 1 466 ? 23.372 6.310 -4.724 1.00 93.75 466 ASP A CA 1
ATOM 3852 C C . ASP A 1 466 ? 24.284 7.318 -4.020 1.00 93.75 466 ASP A C 1
ATOM 3854 O O . ASP A 1 466 ? 23.867 7.964 -3.051 1.00 93.75 466 ASP A O 1
ATOM 3858 N N . ARG A 1 467 ? 25.511 7.498 -4.520 1.00 93.56 467 ARG A N 1
ATOM 3859 C CA . ARG A 1 467 ? 26.484 8.427 -3.939 1.00 93.56 467 ARG A CA 1
ATOM 3860 C C . ARG A 1 467 ? 26.222 9.877 -4.342 1.00 93.56 467 ARG A C 1
ATOM 3862 O O . ARG A 1 467 ? 26.174 10.751 -3.476 1.00 93.56 467 ARG A O 1
ATOM 3869 N N . TYR A 1 468 ? 26.010 10.144 -5.631 1.00 91.50 468 TYR A N 1
ATOM 3870 C CA . TYR A 1 468 ? 25.992 11.516 -6.160 1.00 91.50 468 TYR A CA 1
ATOM 3871 C C . TYR A 1 468 ? 24.620 12.011 -6.620 1.00 91.50 468 TYR A C 1
ATOM 3873 O O . TYR A 1 468 ? 24.389 13.226 -6.663 1.00 91.50 468 TYR A O 1
ATOM 3881 N N . PHE A 1 469 ? 23.687 11.100 -6.904 1.00 91.31 469 PHE A N 1
ATOM 3882 C CA . PHE A 1 469 ? 22.382 11.413 -7.493 1.00 91.31 469 PHE A CA 1
ATOM 3883 C C . PHE A 1 469 ? 21.199 10.957 -6.625 1.00 91.31 469 PHE A C 1
ATOM 3885 O O . PHE A 1 469 ? 20.062 10.996 -7.068 1.00 91.31 469 PHE A O 1
ATOM 3892 N N . LYS A 1 470 ? 21.406 10.627 -5.347 1.00 91.00 470 LYS A N 1
ATOM 3893 C CA . LYS A 1 470 ? 20.320 10.206 -4.438 1.00 91.00 470 LYS A CA 1
ATOM 3894 C C . LYS A 1 470 ? 19.328 11.314 -4.062 1.00 91.00 470 LYS A C 1
ATOM 3896 O O . LYS A 1 470 ? 18.195 11.036 -3.681 1.00 91.00 470 LYS A O 1
ATOM 3901 N N . LYS A 1 471 ? 19.751 12.582 -4.113 1.00 91.25 471 LYS A N 1
ATOM 3902 C CA . LYS A 1 471 ? 18.942 13.739 -3.685 1.00 91.25 471 LYS A CA 1
ATOM 3903 C C . LYS A 1 471 ? 18.339 14.482 -4.875 1.00 91.25 471 LYS A C 1
ATOM 3905 O O . LYS A 1 471 ? 18.971 14.601 -5.921 1.00 91.25 471 LYS A O 1
ATOM 3910 N N . GLY A 1 472 ? 17.171 15.085 -4.654 1.00 92.00 472 GLY A N 1
ATOM 3911 C CA . GLY A 1 472 ? 16.476 15.939 -5.619 1.00 92.00 472 GLY A CA 1
ATOM 3912 C C . GLY A 1 472 ? 15.357 15.210 -6.362 1.00 92.00 472 GLY A C 1
ATOM 3913 O O . GLY A 1 472 ? 15.498 14.047 -6.725 1.00 92.00 472 GLY A O 1
ATOM 3914 N N . VAL A 1 473 ? 14.252 15.922 -6.602 1.00 93.62 473 VAL A N 1
ATOM 3915 C CA . VAL A 1 473 ? 13.018 15.367 -7.192 1.00 93.62 473 VAL A CA 1
ATOM 3916 C C . VAL A 1 473 ? 13.291 14.691 -8.536 1.00 93.62 473 VAL A C 1
ATOM 3918 O O . VAL A 1 473 ? 12.908 13.544 -8.731 1.00 93.62 473 VAL A O 1
ATOM 3921 N N . GLY A 1 474 ? 14.019 15.365 -9.432 1.00 95.19 474 GLY A N 1
ATOM 3922 C CA . GLY A 1 474 ? 14.339 14.823 -10.752 1.00 95.19 474 GLY A CA 1
ATOM 3923 C C . GLY A 1 474 ? 15.149 13.529 -10.700 1.00 95.19 474 GLY A C 1
ATOM 3924 O O . GLY A 1 474 ? 14.831 12.578 -11.408 1.00 95.19 474 GLY A O 1
ATOM 3925 N N . ASN A 1 475 ? 16.161 13.457 -9.833 1.00 95.06 475 ASN A N 1
ATOM 3926 C CA . ASN A 1 475 ? 16.936 12.227 -9.693 1.00 95.06 475 ASN A CA 1
ATOM 3927 C C . ASN A 1 475 ? 16.101 11.100 -9.071 1.00 95.06 475 ASN A C 1
ATOM 3929 O O . ASN A 1 475 ? 16.203 9.965 -9.517 1.00 95.06 475 ASN A O 1
ATOM 3933 N N . GLY A 1 476 ? 15.246 11.415 -8.090 1.00 96.50 476 GLY A N 1
ATOM 3934 C CA . GLY A 1 476 ? 14.330 10.441 -7.495 1.00 96.50 476 GLY A CA 1
ATOM 3935 C C . GLY A 1 476 ? 13.358 9.846 -8.517 1.00 96.50 476 GLY A C 1
ATOM 3936 O O . GLY A 1 476 ? 13.153 8.640 -8.528 1.00 96.50 476 GLY A O 1
ATOM 3937 N N . ILE A 1 477 ? 12.823 10.670 -9.425 1.00 97.69 477 ILE A N 1
ATOM 3938 C CA . ILE A 1 477 ? 11.957 10.212 -10.523 1.00 97.69 477 ILE A CA 1
ATOM 3939 C C . ILE A 1 477 ? 12.721 9.286 -11.477 1.00 97.69 477 ILE A C 1
ATOM 3941 O O . ILE A 1 477 ? 12.230 8.210 -11.801 1.00 97.69 477 ILE A O 1
ATOM 3945 N N . ALA A 1 478 ? 13.922 9.678 -11.913 1.00 98.06 478 ALA A N 1
ATOM 3946 C CA . ALA A 1 478 ? 14.732 8.855 -12.813 1.00 98.06 478 ALA A CA 1
ATOM 3947 C C . ALA A 1 478 ? 15.129 7.520 -12.166 1.00 98.06 478 ALA A C 1
ATOM 3949 O O . ALA A 1 478 ? 15.008 6.469 -12.793 1.00 98.06 478 ALA A O 1
ATOM 3950 N N . ARG A 1 479 ? 15.521 7.552 -10.886 1.00 97.56 479 ARG A N 1
ATOM 3951 C CA . ARG A 1 479 ? 15.837 6.348 -10.114 1.00 97.56 479 ARG A CA 1
ATOM 3952 C C . ARG A 1 479 ? 14.626 5.425 -9.982 1.00 97.56 479 ARG A C 1
ATOM 3954 O O . ARG A 1 479 ? 14.771 4.226 -10.164 1.00 97.56 479 ARG A O 1
ATOM 3961 N N . LEU A 1 480 ? 13.436 5.973 -9.743 1.00 97.81 480 LEU A N 1
ATOM 3962 C CA . LEU A 1 480 ? 12.208 5.185 -9.669 1.00 97.81 480 LEU A CA 1
ATOM 3963 C C . LEU A 1 480 ? 11.857 4.523 -11.011 1.00 97.81 480 LEU A C 1
ATOM 3965 O O . LEU A 1 480 ? 11.471 3.357 -11.028 1.00 97.81 480 LEU A O 1
ATOM 3969 N N . LEU A 1 481 ? 11.984 5.240 -12.133 1.00 98.62 481 LEU A N 1
ATOM 3970 C CA . LEU A 1 481 ? 11.759 4.668 -13.468 1.00 98.62 481 LEU A CA 1
ATOM 3971 C C . LEU A 1 481 ? 12.728 3.510 -13.741 1.00 98.62 481 LEU A C 1
ATOM 3973 O O . LEU A 1 481 ? 12.305 2.455 -14.209 1.00 98.62 481 LEU A O 1
ATOM 3977 N N . PHE A 1 482 ? 14.001 3.686 -13.378 1.00 98.62 482 PHE A N 1
ATOM 3978 C CA . PHE A 1 482 ? 15.000 2.624 -13.428 1.00 98.62 482 PHE A CA 1
ATOM 3979 C C . PHE A 1 482 ? 14.578 1.421 -12.567 1.00 98.62 482 PHE A C 1
ATOM 3981 O O . PHE A 1 482 ? 14.346 0.346 -13.116 1.00 98.62 482 PHE A O 1
ATOM 3988 N N . ASP A 1 483 ? 14.365 1.609 -11.261 1.00 98.00 483 ASP A N 1
ATOM 3989 C CA . ASP A 1 483 ? 14.043 0.522 -10.324 1.00 98.00 483 ASP A CA 1
ATOM 3990 C C . ASP A 1 483 ? 12.760 -0.234 -10.720 1.00 98.00 483 ASP A C 1
ATOM 3992 O O . ASP A 1 483 ? 12.711 -1.458 -10.650 1.00 98.00 483 ASP A O 1
ATOM 3996 N N . THR A 1 484 ? 11.719 0.472 -11.176 1.00 98.19 484 THR A N 1
ATOM 3997 C CA . THR A 1 484 ? 10.453 -0.154 -11.605 1.00 98.19 484 THR A CA 1
ATOM 3998 C C . THR A 1 484 ? 10.586 -0.935 -12.912 1.00 98.19 484 THR A C 1
ATOM 4000 O O . THR A 1 484 ? 9.935 -1.967 -13.063 1.00 98.19 484 THR A O 1
ATOM 4003 N N . SER A 1 485 ? 11.422 -0.481 -13.852 1.00 98.44 485 SER A N 1
ATOM 4004 C CA . SER A 1 485 ? 11.704 -1.236 -15.081 1.00 98.44 485 SER A CA 1
ATOM 4005 C C . SER A 1 485 ? 12.521 -2.501 -14.800 1.00 98.44 485 SER A C 1
ATOM 4007 O O . SER A 1 485 ? 12.217 -3.555 -15.354 1.00 98.44 485 SER A O 1
ATOM 4009 N N . VAL A 1 486 ? 13.488 -2.422 -13.878 1.00 97.94 486 VAL A N 1
ATOM 4010 C CA . VAL A 1 486 ? 14.269 -3.571 -13.395 1.00 97.94 486 VAL A CA 1
ATOM 4011 C C . VAL A 1 486 ? 13.373 -4.562 -12.661 1.00 97.94 486 VAL A C 1
ATOM 4013 O O . VAL A 1 486 ? 13.414 -5.748 -12.967 1.00 97.94 486 VAL A O 1
ATOM 4016 N N . LEU A 1 487 ? 12.498 -4.087 -11.771 1.00 97.56 487 LEU A N 1
ATOM 4017 C CA . LEU A 1 487 ? 11.539 -4.936 -11.064 1.00 97.56 487 LEU A CA 1
ATOM 4018 C C . LEU A 1 487 ? 10.618 -5.698 -12.031 1.00 97.56 487 LEU A C 1
ATOM 4020 O O . LEU A 1 487 ? 10.402 -6.891 -11.843 1.00 97.56 487 LEU A O 1
ATOM 4024 N N . LEU A 1 488 ? 10.114 -5.037 -13.080 1.00 97.81 488 LEU A N 1
ATOM 4025 C CA . LEU A 1 488 ? 9.260 -5.683 -14.081 1.00 97.81 488 LEU A CA 1
ATOM 4026 C C . LEU A 1 488 ? 10.026 -6.678 -14.968 1.00 97.81 488 LEU A C 1
ATOM 4028 O O . LEU A 1 488 ? 9.465 -7.695 -15.365 1.00 97.81 488 LEU A O 1
ATOM 4032 N N . TYR A 1 489 ? 11.298 -6.413 -15.279 1.00 97.44 489 TYR A N 1
ATOM 4033 C CA . TYR A 1 489 ? 12.139 -7.390 -15.973 1.00 97.44 489 TYR A CA 1
ATOM 4034 C C . TYR A 1 489 ? 12.358 -8.637 -15.112 1.00 97.44 489 TYR A C 1
ATOM 4036 O O . TYR A 1 489 ? 12.183 -9.751 -15.602 1.00 97.44 489 TYR A O 1
ATOM 4044 N N . VAL A 1 490 ? 12.715 -8.445 -13.836 1.00 94.75 490 VAL A N 1
ATOM 4045 C CA . VAL A 1 490 ? 12.952 -9.542 -12.888 1.00 94.75 490 VAL A CA 1
ATOM 4046 C C . VAL A 1 490 ? 11.706 -10.408 -12.752 1.00 94.75 490 VAL A C 1
ATOM 4048 O O . VAL A 1 490 ? 11.795 -11.616 -12.930 1.00 94.75 490 VAL A O 1
ATOM 4051 N N . ASP A 1 491 ? 10.547 -9.788 -12.528 1.00 94.00 491 ASP A N 1
ATOM 4052 C CA . ASP A 1 491 ? 9.252 -10.474 -12.458 1.00 94.00 491 ASP A CA 1
ATOM 4053 C C . ASP A 1 491 ? 8.983 -11.376 -13.669 1.00 94.00 491 ASP A C 1
ATOM 4055 O O . ASP A 1 491 ? 8.486 -12.495 -13.539 1.00 94.00 491 ASP A O 1
ATOM 4059 N N . ARG A 1 492 ? 9.313 -10.883 -14.863 1.00 93.00 492 ARG A N 1
ATOM 4060 C CA . ARG A 1 492 ? 8.927 -11.538 -16.108 1.00 93.00 492 ARG A CA 1
ATOM 4061 C C . ARG A 1 492 ? 9.897 -12.620 -16.559 1.00 93.00 492 ARG A C 1
ATOM 4063 O O . ARG A 1 492 ? 9.469 -13.592 -17.179 1.00 93.00 492 ARG A O 1
ATOM 4070 N N . PHE A 1 493 ? 11.188 -12.429 -16.310 1.00 93.19 493 PHE A N 1
ATOM 4071 C CA . PHE A 1 493 ? 12.225 -13.224 -16.961 1.00 93.19 493 PHE A CA 1
ATOM 4072 C C . PHE A 1 493 ? 13.201 -13.902 -16.013 1.00 93.19 493 PHE A C 1
ATOM 4074 O O . PHE A 1 493 ? 13.871 -14.844 -16.432 1.00 93.19 493 PHE A O 1
ATOM 4081 N N . CYS A 1 494 ? 13.313 -13.445 -14.766 1.00 89.25 494 CYS A N 1
ATOM 4082 C CA . CYS A 1 494 ? 14.218 -14.074 -13.820 1.00 89.25 494 CYS A CA 1
ATOM 4083 C C . CYS A 1 494 ? 13.498 -15.213 -13.082 1.00 89.25 494 CYS A C 1
ATOM 4085 O O . CYS A 1 494 ? 12.368 -15.039 -12.622 1.00 89.25 494 CYS A O 1
ATOM 4087 N N . PRO A 1 495 ? 14.127 -16.391 -12.947 1.00 79.38 495 PRO A N 1
ATOM 4088 C CA . PRO A 1 495 ? 13.557 -17.469 -12.149 1.00 79.38 495 PRO A CA 1
ATOM 4089 C C . PRO A 1 495 ? 13.457 -17.077 -10.662 1.00 79.38 495 PRO A C 1
ATOM 4091 O O . PRO A 1 495 ? 14.309 -16.359 -10.149 1.00 79.38 495 PRO A O 1
ATOM 4094 N N . GLU A 1 496 ? 12.457 -17.622 -9.952 1.00 73.75 496 GLU A N 1
ATOM 4095 C CA . GLU A 1 496 ? 12.236 -17.416 -8.496 1.00 73.75 496 GLU A CA 1
ATOM 4096 C C . GLU A 1 496 ? 13.489 -17.719 -7.657 1.00 73.75 496 GLU A C 1
ATOM 4098 O O . GLU A 1 496 ? 13.781 -17.141 -6.616 1.00 73.75 496 GLU A O 1
ATOM 4103 N N . SER A 1 497 ? 14.228 -18.702 -8.130 1.00 68.62 497 SER A N 1
ATOM 4104 C CA . SER A 1 497 ? 15.487 -19.190 -7.595 1.00 68.62 497 SER A CA 1
ATOM 4105 C C . SER A 1 497 ? 16.684 -18.613 -8.336 1.00 68.62 497 SER A C 1
ATOM 4107 O O . SER A 1 497 ? 16.541 -18.354 -9.523 1.00 68.62 497 SER A O 1
ATOM 4109 N N . TYR A 1 498 ? 17.872 -18.626 -7.725 1.00 69.81 498 TYR A N 1
ATOM 4110 C CA . TYR A 1 498 ? 19.154 -18.202 -8.313 1.00 69.81 498 TYR A CA 1
ATOM 4111 C C . TYR A 1 498 ? 19.224 -18.257 -9.857 1.00 69.81 498 TYR A C 1
ATOM 4113 O O . TYR A 1 498 ? 19.359 -19.352 -10.429 1.00 69.81 498 TYR A O 1
ATOM 4121 N N . PRO A 1 499 ? 19.126 -17.091 -10.522 1.00 78.62 499 PRO A N 1
ATOM 4122 C CA . PRO A 1 499 ? 19.424 -16.926 -11.936 1.00 78.62 499 PRO A CA 1
ATOM 4123 C C . PRO A 1 499 ? 20.728 -17.610 -12.339 1.00 78.62 499 PRO A C 1
ATOM 4125 O O . PRO A 1 499 ? 21.722 -17.605 -11.607 1.00 78.62 499 PRO A O 1
ATOM 4128 N N . THR A 1 500 ? 20.698 -18.261 -13.496 1.00 84.31 500 THR A N 1
ATOM 4129 C CA . THR A 1 500 ? 21.892 -18.841 -14.103 1.00 84.31 500 THR A CA 1
ATOM 4130 C C . THR A 1 500 ? 22.848 -17.734 -14.544 1.00 84.31 500 THR A C 1
ATOM 4132 O O . THR A 1 500 ? 22.498 -16.554 -14.588 1.00 84.31 500 THR A O 1
ATOM 4135 N N . LYS A 1 501 ? 24.079 -18.106 -14.902 1.00 86.62 501 LYS A N 1
ATOM 4136 C CA . LYS A 1 501 ? 25.037 -17.141 -15.448 1.00 86.62 501 LYS A CA 1
ATOM 4137 C C . LYS A 1 501 ? 24.500 -16.466 -16.720 1.00 86.62 501 LYS A C 1
ATOM 4139 O O . LYS A 1 501 ? 24.671 -15.266 -16.880 1.00 86.62 501 LYS A O 1
ATOM 4144 N N . GLU A 1 502 ? 23.821 -17.225 -17.577 1.00 88.69 502 GLU A N 1
ATOM 4145 C CA . GLU A 1 502 ? 23.206 -16.711 -18.807 1.00 88.69 502 GLU A CA 1
ATOM 4146 C C . GLU A 1 502 ? 22.079 -15.715 -18.498 1.00 88.69 502 GLU A C 1
ATOM 4148 O O . GLU A 1 502 ? 22.026 -14.639 -19.094 1.00 88.69 502 GLU A O 1
ATOM 4153 N N . ASP A 1 503 ? 21.232 -16.018 -17.507 1.00 89.12 503 ASP A N 1
ATOM 4154 C CA . ASP A 1 503 ? 20.185 -15.096 -17.047 1.00 89.12 503 ASP A CA 1
ATOM 4155 C C . ASP A 1 503 ? 20.789 -13.773 -16.549 1.00 89.12 503 ASP A C 1
ATOM 4157 O O . ASP A 1 503 ? 20.273 -12.697 -16.859 1.00 89.12 503 ASP A O 1
ATOM 4161 N N . MET A 1 504 ? 21.901 -13.850 -15.808 1.00 90.00 504 MET A N 1
ATOM 4162 C CA . MET A 1 504 ? 22.606 -12.675 -15.291 1.00 90.00 504 MET A CA 1
ATOM 4163 C C . MET A 1 504 ? 23.264 -11.850 -16.398 1.00 90.00 504 MET A C 1
ATOM 4165 O O . MET A 1 504 ? 23.166 -10.629 -16.370 1.00 90.00 504 MET A O 1
ATOM 4169 N N . GLU A 1 505 ? 23.867 -12.479 -17.407 1.00 92.94 505 GLU A N 1
ATOM 4170 C CA . GLU A 1 505 ? 24.465 -11.766 -18.546 1.00 92.94 505 GLU A CA 1
ATOM 4171 C C . GLU A 1 505 ? 23.407 -10.983 -19.351 1.00 92.94 505 GLU A C 1
ATOM 4173 O O . GLU A 1 505 ? 23.654 -9.852 -19.783 1.00 92.94 505 GLU A O 1
ATOM 4178 N N . LEU A 1 506 ? 22.205 -11.546 -19.528 1.00 95.88 506 LEU A N 1
ATOM 4179 C CA . LEU A 1 506 ? 21.078 -10.860 -20.175 1.00 95.88 506 LEU A CA 1
ATOM 4180 C C . LEU A 1 506 ? 20.504 -9.749 -19.285 1.00 95.88 506 LEU A C 1
ATOM 4182 O O . LEU A 1 506 ? 20.198 -8.655 -19.766 1.00 95.88 506 LEU A O 1
ATOM 4186 N N . PHE A 1 507 ? 20.392 -10.011 -17.982 1.00 95.31 507 PHE A N 1
ATOM 4187 C CA . PHE A 1 507 ? 19.943 -9.030 -16.999 1.00 95.31 507 PHE A CA 1
ATOM 4188 C C . PHE A 1 507 ? 20.879 -7.817 -16.925 1.00 95.31 507 PHE A C 1
ATOM 4190 O O . PHE A 1 507 ? 20.408 -6.683 -16.955 1.00 95.31 507 PHE A O 1
ATOM 4197 N N . GLU A 1 508 ? 22.197 -8.021 -16.897 1.00 94.25 508 GLU A N 1
ATOM 4198 C CA . GLU A 1 508 ? 23.188 -6.940 -16.868 1.00 94.25 508 GLU A CA 1
ATOM 4199 C C . GLU A 1 508 ? 23.103 -6.045 -18.112 1.00 94.25 508 GLU A C 1
ATOM 4201 O O . GLU A 1 508 ? 23.154 -4.815 -18.000 1.00 94.25 508 GLU A O 1
ATOM 4206 N N . GLN A 1 509 ? 22.891 -6.634 -19.294 1.00 96.44 509 GLN A N 1
ATOM 4207 C CA . GLN A 1 509 ? 22.630 -5.869 -20.518 1.00 96.44 509 GLN A CA 1
ATOM 4208 C C . GLN A 1 509 ? 21.343 -5.047 -20.403 1.00 96.44 509 GLN A C 1
ATOM 4210 O O . GLN A 1 509 ? 21.322 -3.861 -20.746 1.00 96.44 509 GLN A O 1
ATOM 4215 N N . PHE A 1 510 ? 20.276 -5.643 -19.866 1.00 98.19 510 PHE A N 1
ATOM 4216 C CA . PHE A 1 510 ? 19.028 -4.926 -19.635 1.00 98.19 510 PHE A CA 1
ATOM 4217 C C . PHE A 1 510 ? 19.202 -3.779 -18.632 1.00 98.19 510 PHE A C 1
ATOM 4219 O O . PHE A 1 510 ? 18.669 -2.697 -18.865 1.00 98.19 510 PHE A O 1
ATOM 4226 N N . VAL A 1 511 ? 19.978 -3.959 -17.559 1.00 97.88 511 VAL A N 1
ATOM 4227 C CA . VAL A 1 511 ? 20.268 -2.907 -16.569 1.00 97.88 511 VAL A CA 1
ATOM 4228 C C . VAL A 1 511 ? 20.879 -1.675 -17.238 1.00 97.88 511 VAL A C 1
ATOM 4230 O O . VAL A 1 511 ? 20.478 -0.552 -16.926 1.00 97.88 511 VAL A O 1
ATOM 4233 N N . VAL A 1 512 ? 21.787 -1.857 -18.202 1.00 98.31 512 VAL A N 1
ATOM 4234 C CA . VAL A 1 512 ? 22.345 -0.742 -18.986 1.00 98.31 512 VAL A CA 1
ATOM 4235 C C . VAL A 1 512 ? 21.254 -0.046 -19.803 1.00 98.31 512 VAL A C 1
ATOM 4237 O O . VAL A 1 512 ? 21.155 1.180 -19.763 1.00 98.31 512 VAL A O 1
ATOM 4240 N N . TYR A 1 513 ? 20.397 -0.789 -20.503 1.00 98.69 513 TYR A N 1
ATOM 4241 C CA . TYR A 1 513 ? 19.309 -0.213 -21.306 1.00 98.69 513 TYR A CA 1
ATOM 4242 C C . TYR A 1 513 ? 18.245 0.496 -20.461 1.00 98.69 513 TYR A C 1
ATOM 4244 O O . TYR A 1 513 ? 17.817 1.600 -20.805 1.00 98.69 513 TYR A O 1
ATOM 4252 N N . ALA A 1 514 ? 17.862 -0.090 -19.328 1.00 98.75 514 ALA A N 1
ATOM 4253 C CA . ALA A 1 514 ? 16.973 0.510 -18.344 1.00 98.75 514 ALA A CA 1
ATOM 4254 C C . ALA A 1 514 ? 17.555 1.819 -17.798 1.00 98.75 514 ALA A C 1
ATOM 4256 O O . ALA A 1 514 ? 16.852 2.831 -17.716 1.00 98.75 514 ALA A O 1
ATOM 4257 N N . PHE A 1 515 ? 18.853 1.825 -17.477 1.00 98.69 515 PHE A N 1
ATOM 4258 C CA . PHE A 1 515 ? 19.565 3.022 -17.045 1.00 98.69 515 PHE A CA 1
ATOM 4259 C C . PHE A 1 515 ? 19.575 4.096 -18.138 1.00 98.69 515 PHE A C 1
ATOM 4261 O O . PHE A 1 515 ? 19.160 5.225 -17.873 1.00 98.69 515 PHE A O 1
ATOM 4268 N N . VAL A 1 516 ? 19.987 3.756 -19.365 1.00 98.69 516 VAL A N 1
ATOM 4269 C CA . VAL A 1 516 ? 20.040 4.696 -20.496 1.00 98.69 516 VAL A CA 1
ATOM 4270 C C . VAL A 1 516 ? 18.661 5.291 -20.756 1.00 98.69 516 VAL A C 1
ATOM 4272 O O . VAL A 1 516 ? 18.541 6.507 -20.890 1.00 98.69 516 VAL A O 1
ATOM 4275 N N . TRP A 1 517 ? 17.602 4.481 -20.756 1.00 98.75 517 TRP A N 1
ATOM 4276 C CA . TRP A 1 517 ? 16.229 4.957 -20.915 1.00 98.75 517 TRP A CA 1
ATOM 4277 C C . TRP A 1 517 ? 15.817 5.930 -19.798 1.00 98.75 517 TRP A C 1
ATOM 4279 O O . TRP A 1 517 ? 15.469 7.083 -20.071 1.00 98.75 517 TRP A O 1
ATOM 4289 N N . ALA A 1 518 ? 15.913 5.511 -18.533 1.00 98.50 518 ALA A N 1
ATOM 4290 C CA . ALA A 1 518 ? 15.451 6.305 -17.395 1.00 98.50 518 ALA A CA 1
ATOM 4291 C C . ALA A 1 518 ? 16.273 7.592 -17.196 1.00 98.50 518 ALA A C 1
ATOM 4293 O O . ALA A 1 518 ? 15.728 8.650 -16.869 1.00 98.50 518 ALA A O 1
ATOM 4294 N N . TYR A 1 519 ? 17.585 7.539 -17.431 1.00 97.94 519 TYR A N 1
ATOM 4295 C CA . TYR A 1 519 ? 18.463 8.701 -17.305 1.00 97.94 519 TYR A CA 1
ATOM 4296 C C . TYR A 1 519 ? 18.523 9.556 -18.576 1.00 97.94 519 TYR A C 1
ATOM 4298 O O . TYR A 1 519 ? 18.925 10.713 -18.480 1.00 97.94 519 TYR A O 1
ATOM 4306 N N . SER A 1 520 ? 18.015 9.086 -19.725 1.00 97.81 520 SER A N 1
ATOM 4307 C CA . SER A 1 520 ? 17.771 9.959 -20.884 1.00 97.81 520 SER A CA 1
ATOM 4308 C C . SER A 1 520 ? 16.723 11.01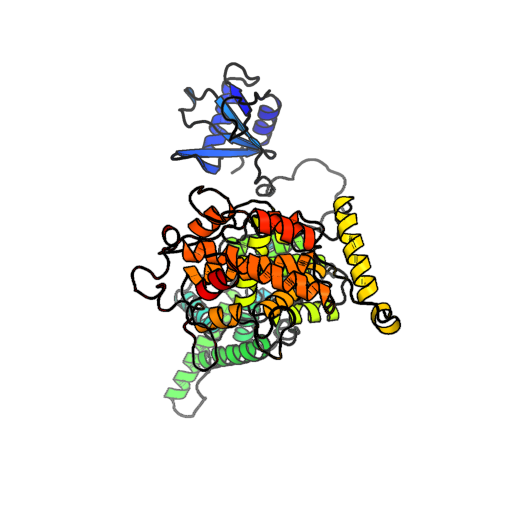6 -20.556 1.00 97.81 520 SER A C 1
ATOM 4310 O O . SER A 1 520 ? 16.897 12.189 -20.892 1.00 97.81 520 SER A O 1
ATOM 4312 N N . LEU A 1 521 ? 15.663 10.637 -19.834 1.00 97.50 521 LEU A N 1
ATOM 4313 C CA . LEU A 1 521 ? 14.704 11.592 -19.277 1.00 97.50 521 LEU A CA 1
ATOM 4314 C C . LEU A 1 521 ? 15.407 12.589 -18.350 1.00 97.50 521 LEU A C 1
ATOM 4316 O O . LEU A 1 521 ? 15.172 13.794 -18.430 1.00 97.50 521 LEU A O 1
ATOM 4320 N N . ARG A 1 522 ? 16.288 12.105 -17.468 1.00 95.75 522 ARG A N 1
ATOM 4321 C CA . ARG A 1 522 ? 16.990 12.976 -16.523 1.00 95.75 522 ARG A CA 1
ATOM 4322 C C . ARG A 1 522 ? 17.900 13.983 -17.215 1.00 95.75 522 ARG A C 1
ATOM 4324 O O . ARG A 1 522 ? 17.868 15.158 -16.842 1.00 95.75 522 ARG A O 1
ATOM 4331 N N . ALA A 1 523 ? 18.671 13.524 -18.197 1.00 95.19 523 ALA A N 1
ATOM 4332 C CA . ALA A 1 523 ? 19.649 14.310 -18.932 1.00 95.19 523 ALA A CA 1
ATOM 4333 C C . ALA A 1 523 ? 18.996 15.429 -19.749 1.00 95.19 523 ALA A C 1
ATOM 4335 O O . ALA A 1 523 ? 19.529 16.536 -19.805 1.00 95.19 523 ALA A O 1
ATOM 4336 N N . GLN A 1 524 ? 17.817 15.182 -20.327 1.00 95.19 524 GLN A N 1
ATOM 4337 C CA . GLN A 1 524 ? 17.137 16.112 -21.239 1.00 95.19 524 GLN A CA 1
ATOM 4338 C C . GLN A 1 524 ? 16.325 17.222 -20.543 1.00 95.19 524 GLN A C 1
ATOM 4340 O O . GLN A 1 524 ? 15.722 18.066 -21.214 1.00 95.19 524 GLN A O 1
ATOM 4345 N N . TYR A 1 525 ? 16.320 17.271 -19.204 1.00 93.06 525 TYR A N 1
ATOM 4346 C CA . TYR A 1 525 ? 15.573 18.256 -18.415 1.00 93.06 525 TYR A CA 1
ATOM 4347 C C . TYR A 1 525 ? 16.461 19.014 -17.422 1.00 93.06 525 TYR A C 1
ATOM 4349 O O . TYR A 1 525 ? 17.195 18.428 -16.632 1.00 93.06 525 TYR A O 1
ATOM 4357 N N . THR A 1 526 ? 16.323 20.346 -17.391 1.00 88.62 526 THR A N 1
ATOM 4358 C CA . THR A 1 526 ? 16.907 21.169 -16.316 1.00 88.62 526 THR A CA 1
ATOM 4359 C C . THR A 1 526 ? 16.146 20.983 -15.002 1.00 88.62 526 THR A C 1
ATOM 4361 O O . THR A 1 526 ? 16.763 20.853 -13.952 1.00 88.62 526 THR A O 1
ATOM 4364 N N . ASN A 1 527 ? 14.810 20.941 -15.069 1.00 90.00 527 ASN A N 1
ATOM 4365 C CA . ASN A 1 527 ? 13.923 20.664 -13.942 1.00 90.00 527 ASN A CA 1
ATOM 4366 C C . ASN A 1 527 ? 13.006 19.504 -14.335 1.00 90.00 527 ASN A C 1
ATOM 4368 O O . ASN A 1 527 ? 12.152 19.666 -15.206 1.00 90.00 527 ASN A O 1
ATOM 4372 N N . LEU A 1 528 ? 13.203 18.342 -13.716 1.00 94.38 528 LEU A N 1
ATOM 4373 C CA . LEU A 1 528 ? 12.410 17.144 -13.977 1.00 94.38 528 LEU A CA 1
ATOM 4374 C C . LEU A 1 528 ? 11.337 16.970 -12.894 1.00 94.38 528 LEU A C 1
ATOM 4376 O O . LEU A 1 528 ? 11.658 16.886 -11.707 1.00 94.38 528 LEU A O 1
ATOM 4380 N N . GLY A 1 529 ? 10.075 16.905 -13.323 1.00 95.44 529 GLY A N 1
ATOM 4381 C CA . GLY A 1 529 ? 8.911 16.620 -12.484 1.00 95.44 529 GLY A CA 1
ATOM 4382 C C . GLY A 1 529 ? 8.021 15.519 -13.070 1.00 95.44 529 GLY A C 1
ATOM 4383 O O . GLY A 1 529 ? 8.231 15.053 -14.190 1.00 95.44 529 GLY A O 1
ATOM 4384 N N . TRP A 1 530 ? 6.999 15.116 -12.314 1.00 94.69 530 TRP A N 1
ATOM 4385 C CA . TRP A 1 530 ? 6.144 13.968 -12.644 1.00 94.69 530 TRP A CA 1
ATOM 4386 C C . TRP A 1 530 ? 5.400 14.083 -13.974 1.00 94.69 530 TRP A C 1
ATOM 4388 O O . TRP A 1 530 ? 5.320 13.103 -14.711 1.00 94.69 530 TRP A O 1
ATOM 4398 N N . LEU A 1 531 ? 4.907 15.274 -14.325 1.00 94.12 531 LEU A N 1
ATOM 4399 C CA . LEU A 1 531 ? 4.251 15.489 -15.618 1.00 94.12 531 LEU A CA 1
ATOM 4400 C C . LEU A 1 531 ? 5.205 15.202 -16.787 1.00 94.12 531 LEU A C 1
ATOM 4402 O O . LEU A 1 531 ? 4.803 14.606 -17.783 1.00 94.12 531 LEU A O 1
ATOM 4406 N N . SER A 1 532 ? 6.478 15.582 -16.652 1.00 95.38 532 SER A N 1
ATOM 4407 C CA . SER A 1 532 ? 7.504 15.319 -17.663 1.00 95.38 532 SER A CA 1
ATOM 4408 C C . SER A 1 532 ? 7.807 13.827 -17.786 1.00 95.38 532 SER A C 1
ATOM 4410 O O . SER A 1 532 ? 7.883 13.327 -18.901 1.00 95.38 532 SER A O 1
ATOM 4412 N N . ALA A 1 533 ? 7.902 13.106 -16.664 1.00 96.44 533 ALA A N 1
ATOM 4413 C CA . ALA A 1 533 ? 8.095 11.655 -16.671 1.00 96.44 533 ALA A CA 1
ATOM 4414 C C . ALA A 1 533 ? 6.928 10.914 -17.334 1.00 96.44 533 ALA A C 1
ATOM 4416 O O . ALA A 1 533 ? 7.136 10.046 -18.173 1.00 96.44 533 ALA A O 1
ATOM 4417 N N . GLN A 1 534 ? 5.693 11.311 -17.023 1.00 95.44 534 GLN A N 1
ATOM 4418 C CA . GLN A 1 534 ? 4.502 10.738 -17.648 1.00 95.44 534 GLN A CA 1
ATOM 4419 C C . GLN A 1 534 ? 4.477 11.017 -19.153 1.00 95.44 534 GLN A C 1
ATOM 4421 O O . GLN A 1 534 ? 4.216 10.115 -19.932 1.00 95.44 534 GLN A O 1
ATOM 4426 N N . ASN A 1 535 ? 4.796 12.241 -19.582 1.00 95.12 535 ASN A N 1
ATOM 4427 C CA . ASN A 1 535 ? 4.880 12.582 -21.006 1.00 95.12 535 ASN A CA 1
ATOM 4428 C C . ASN A 1 535 ? 5.963 11.780 -21.740 1.00 95.12 535 ASN A C 1
ATOM 4430 O O . ASN A 1 535 ? 5.757 11.399 -22.888 1.00 95.12 535 ASN A O 1
ATOM 4434 N N . PHE A 1 536 ? 7.086 11.509 -21.071 1.00 97.31 536 PHE A N 1
ATOM 4435 C CA . PHE A 1 536 ? 8.181 10.702 -21.604 1.00 97.31 536 PHE A CA 1
ATOM 4436 C C . PHE A 1 536 ? 7.783 9.233 -21.811 1.00 97.31 536 PHE A C 1
ATOM 4438 O O . PHE A 1 536 ? 8.072 8.661 -22.860 1.00 97.31 536 PHE A O 1
ATOM 4445 N N . ILE A 1 537 ? 7.064 8.643 -20.851 1.00 97.56 537 ILE A N 1
ATOM 4446 C CA . ILE A 1 537 ? 6.534 7.273 -20.961 1.00 97.56 537 ILE A CA 1
ATOM 4447 C C . ILE A 1 537 ? 5.411 7.207 -22.008 1.00 97.56 537 ILE A C 1
ATOM 4449 O O . ILE A 1 537 ? 5.330 6.241 -22.755 1.00 97.56 537 ILE A O 1
ATOM 4453 N N . MET A 1 538 ? 4.549 8.227 -22.074 1.00 95.69 538 MET A N 1
ATOM 4454 C CA . MET A 1 538 ? 3.377 8.272 -22.962 1.00 95.69 538 MET A CA 1
ATOM 4455 C C . MET A 1 538 ? 3.684 8.742 -24.390 1.00 95.69 538 MET A C 1
ATOM 4457 O O . MET A 1 538 ? 2.754 8.897 -25.175 1.00 95.69 538 MET A O 1
ATOM 4461 N N . GLU A 1 539 ? 4.951 9.003 -24.721 1.00 93.31 539 GLU A N 1
ATOM 4462 C CA . GLU A 1 539 ? 5.383 9.396 -26.074 1.00 93.31 539 GLU A CA 1
ATOM 4463 C C . GLU A 1 539 ? 4.730 10.698 -26.569 1.00 93.31 539 GLU A C 1
ATOM 4465 O O . GLU A 1 539 ? 4.530 10.901 -27.760 1.00 93.31 539 GLU A O 1
ATOM 4470 N N . THR A 1 540 ? 4.390 11.623 -25.662 1.00 89.50 540 THR A N 1
ATOM 4471 C CA . THR A 1 540 ? 3.649 12.842 -26.043 1.00 89.50 540 THR A CA 1
ATOM 4472 C C . THR A 1 540 ? 4.538 13.990 -26.520 1.00 89.50 540 THR A C 1
ATOM 4474 O O . THR A 1 540 ? 4.029 15.071 -26.804 1.00 89.50 540 THR A O 1
ATOM 4477 N N . ASN A 1 541 ? 5.862 13.826 -26.519 1.00 84.75 541 ASN A N 1
ATOM 4478 C CA . ASN A 1 541 ? 6.798 14.846 -26.987 1.00 84.75 541 ASN A CA 1
ATOM 4479 C C . ASN A 1 541 ? 7.830 14.225 -27.927 1.00 84.75 541 ASN A C 1
ATOM 4481 O O . ASN A 1 541 ? 8.818 13.649 -27.478 1.00 84.75 541 ASN A O 1
ATOM 4485 N N . GLU A 1 542 ? 7.617 14.419 -29.225 1.00 80.75 542 GLU A N 1
ATOM 4486 C CA . GLU A 1 542 ? 8.452 13.876 -30.304 1.00 80.75 542 GLU A CA 1
ATOM 4487 C C . GLU A 1 542 ? 9.901 14.388 -30.277 1.00 80.75 542 GLU A C 1
ATOM 4489 O O . GLU A 1 542 ? 10.796 13.759 -30.833 1.00 80.75 542 GLU A O 1
ATOM 4494 N N . ASN A 1 543 ? 10.161 15.511 -29.598 1.00 86.38 543 ASN A N 1
ATOM 4495 C CA . ASN A 1 543 ? 11.506 16.078 -29.497 1.00 86.38 543 ASN A CA 1
ATOM 4496 C C . ASN A 1 543 ? 12.377 15.400 -28.429 1.00 86.38 543 ASN A C 1
ATOM 4498 O O . ASN A 1 543 ? 13.557 15.724 -28.326 1.00 86.38 543 ASN A O 1
ATOM 4502 N N . LEU A 1 544 ? 11.816 14.522 -27.589 1.00 93.50 544 LEU A N 1
ATOM 4503 C CA . LEU A 1 544 ? 12.585 13.815 -26.567 1.00 93.50 544 LEU A CA 1
ATOM 4504 C C . LEU A 1 544 ? 13.133 12.506 -27.121 1.00 93.50 544 LEU A C 1
ATOM 4506 O O . LEU A 1 544 ? 12.384 11.610 -27.511 1.00 93.50 544 LEU A O 1
ATOM 4510 N N . LYS A 1 545 ? 14.455 12.356 -27.068 1.00 96.12 545 LYS A N 1
ATOM 4511 C CA . LYS A 1 545 ? 15.115 11.087 -27.364 1.00 96.12 545 LYS A CA 1
ATOM 4512 C C . LYS A 1 545 ? 14.750 10.042 -26.325 1.00 96.12 545 LYS A C 1
ATOM 4514 O O . LYS A 1 545 ? 14.621 10.357 -25.140 1.00 96.12 545 LYS A O 1
ATOM 4519 N N . ASN A 1 546 ? 14.617 8.800 -26.782 1.00 97.56 546 ASN A N 1
ATOM 4520 C CA . ASN A 1 546 ? 14.306 7.628 -25.960 1.00 97.56 546 ASN A CA 1
ATOM 4521 C C . ASN A 1 546 ? 12.962 7.721 -25.214 1.00 97.56 546 ASN A C 1
ATOM 4523 O O . ASN A 1 546 ? 12.729 6.965 -24.275 1.00 97.56 546 ASN A O 1
ATOM 4527 N N . SER A 1 547 ? 12.069 8.624 -25.636 1.00 97.62 547 SER A N 1
ATOM 4528 C CA . SER A 1 547 ? 10.699 8.698 -25.134 1.00 97.62 547 SER A CA 1
ATOM 4529 C C . SER A 1 547 ? 9.908 7.520 -25.695 1.00 97.62 547 SER A C 1
ATOM 4531 O O . SER A 1 547 ? 9.582 7.506 -26.877 1.00 97.62 547 SER A O 1
ATOM 4533 N N . PHE A 1 548 ? 9.660 6.517 -24.855 1.00 97.25 548 PHE A N 1
ATOM 4534 C CA . PHE A 1 548 ? 8.777 5.386 -25.139 1.00 97.25 548 PHE A CA 1
ATOM 4535 C C . PHE A 1 548 ? 8.330 4.677 -23.866 1.00 97.25 548 PHE A C 1
ATOM 4537 O O . PHE A 1 548 ? 8.989 4.758 -22.822 1.00 97.25 548 PHE A O 1
ATOM 4544 N N . ASN A 1 549 ? 7.222 3.939 -23.960 1.00 97.81 549 ASN A N 1
ATOM 4545 C CA . ASN A 1 549 ? 6.714 3.148 -22.843 1.00 97.81 549 ASN A CA 1
ATOM 4546 C C . ASN A 1 549 ? 7.516 1.842 -22.655 1.00 97.81 549 ASN A C 1
ATOM 4548 O O . ASN A 1 549 ? 7.154 0.791 -23.188 1.00 97.81 549 ASN A O 1
ATOM 4552 N N . MET A 1 550 ? 8.594 1.909 -21.865 1.00 98.25 550 MET A N 1
ATOM 4553 C CA . MET A 1 550 ? 9.434 0.759 -21.495 1.00 98.25 550 MET A CA 1
ATOM 4554 C C . MET A 1 550 ? 8.625 -0.398 -20.887 1.00 98.25 550 MET A C 1
ATOM 4556 O O . MET A 1 550 ? 8.833 -1.553 -21.243 1.00 98.25 550 MET A O 1
ATOM 4560 N N . TYR A 1 551 ? 7.655 -0.102 -20.021 1.00 98.38 551 TYR A N 1
ATOM 4561 C CA . TYR A 1 551 ? 6.867 -1.117 -19.312 1.00 98.38 551 TYR A CA 1
ATOM 4562 C C . TYR A 1 551 ? 6.022 -1.962 -20.264 1.00 98.38 551 TYR A C 1
ATOM 4564 O O . TYR A 1 551 ? 5.985 -3.184 -20.154 1.00 98.38 551 TYR A O 1
ATOM 4572 N N . LYS A 1 552 ? 5.399 -1.318 -21.252 1.00 97.38 552 LYS A N 1
ATOM 4573 C CA . LYS A 1 552 ? 4.630 -1.996 -22.299 1.00 97.38 552 LYS A CA 1
ATOM 4574 C C . LYS A 1 552 ? 5.514 -2.838 -23.214 1.00 97.38 552 LYS A C 1
ATOM 4576 O O . LYS A 1 552 ? 5.045 -3.848 -23.729 1.00 97.38 552 LYS A O 1
ATOM 4581 N N . LEU A 1 553 ? 6.765 -2.431 -23.441 1.00 97.25 553 LEU A N 1
ATOM 4582 C CA . LEU A 1 553 ? 7.720 -3.260 -24.174 1.00 97.25 553 LEU A CA 1
ATOM 4583 C C . LEU A 1 553 ? 8.045 -4.511 -23.370 1.00 97.25 553 LEU A C 1
ATOM 4585 O O . LEU A 1 553 ? 7.796 -5.592 -23.882 1.00 97.25 553 LEU A O 1
ATOM 4589 N N . ILE A 1 554 ? 8.485 -4.373 -22.116 1.00 98.25 554 ILE A N 1
ATOM 4590 C CA . ILE A 1 554 ? 8.794 -5.514 -21.240 1.00 98.25 554 ILE A CA 1
ATOM 4591 C C . ILE A 1 554 ? 7.602 -6.479 -21.181 1.00 98.25 554 ILE A C 1
ATOM 4593 O O . ILE A 1 554 ? 7.755 -7.655 -21.499 1.00 98.25 554 ILE A O 1
ATOM 4597 N N . ALA A 1 555 ? 6.399 -5.969 -20.898 1.00 96.56 555 ALA A N 1
ATOM 4598 C CA . ALA A 1 555 ? 5.185 -6.768 -20.722 1.00 96.56 555 ALA A CA 1
ATOM 4599 C C . ALA A 1 555 ? 4.662 -7.472 -21.995 1.00 96.56 555 ALA A C 1
ATOM 4601 O O . ALA A 1 555 ? 3.722 -8.264 -21.931 1.00 96.56 555 ALA A O 1
ATOM 4602 N N . ARG A 1 556 ? 5.231 -7.190 -23.170 1.00 95.44 556 ARG A N 1
ATOM 4603 C CA . ARG A 1 556 ? 4.831 -7.815 -24.443 1.00 95.44 556 ARG A CA 1
ATOM 4604 C C . ARG A 1 556 ? 5.811 -8.859 -24.951 1.00 95.44 556 ARG A C 1
ATOM 4606 O O . ARG A 1 556 ? 5.481 -9.545 -25.908 1.00 95.44 556 ARG A O 1
ATOM 4613 N N . GLN A 1 557 ? 7.008 -8.935 -24.379 1.00 96.44 557 GLN A N 1
ATOM 4614 C CA . GLN A 1 557 ? 8.048 -9.833 -24.872 1.00 96.44 557 GLN A CA 1
ATOM 4615 C C . GLN A 1 557 ? 7.970 -11.182 -24.177 1.00 96.44 557 GLN A C 1
ATOM 4617 O O . GLN A 1 557 ? 7.747 -11.246 -22.970 1.00 96.44 557 GLN A O 1
ATOM 4622 N N . ASP A 1 558 ? 8.180 -12.251 -24.933 1.00 93.50 558 ASP A N 1
ATOM 4623 C CA . ASP A 1 558 ? 8.160 -13.610 -24.388 1.00 93.50 558 ASP A CA 1
ATOM 4624 C C . ASP A 1 558 ? 9.523 -14.019 -23.816 1.00 93.50 558 ASP A C 1
ATOM 4626 O O . ASP A 1 558 ? 9.591 -14.895 -22.960 1.00 93.50 558 ASP A O 1
ATOM 4630 N N . THR A 1 559 ? 10.617 -13.379 -24.258 1.00 96.06 559 THR A N 1
ATOM 4631 C CA . THR A 1 559 ? 11.979 -13.694 -23.801 1.00 96.06 559 THR A CA 1
ATOM 4632 C C . THR A 1 559 ? 12.832 -12.435 -23.587 1.00 96.06 559 THR A C 1
ATOM 4634 O O . THR A 1 559 ? 12.589 -11.405 -24.230 1.00 96.06 559 THR A O 1
ATOM 4637 N N . PRO A 1 560 ? 13.886 -12.506 -22.751 1.00 96.62 560 PRO A N 1
ATOM 4638 C CA . PRO A 1 560 ? 14.865 -11.429 -22.612 1.00 96.62 560 PRO A CA 1
ATOM 4639 C C . PRO A 1 560 ? 15.526 -11.023 -23.922 1.00 96.62 560 PRO A C 1
ATOM 4641 O O . PRO A 1 560 ? 15.707 -9.841 -24.188 1.00 96.62 560 PRO A O 1
ATOM 4644 N N . THR A 1 561 ? 15.879 -11.995 -24.764 1.00 97.06 561 THR A N 1
ATOM 4645 C CA . THR A 1 561 ? 16.617 -11.741 -26.004 1.00 97.06 561 THR A CA 1
ATOM 4646 C C . THR A 1 561 ? 15.789 -10.915 -26.984 1.00 97.06 561 THR A C 1
ATOM 4648 O O . THR A 1 561 ? 16.312 -9.977 -27.587 1.00 97.06 561 THR A O 1
ATOM 4651 N N . THR A 1 562 ? 14.486 -11.198 -27.112 1.00 97.50 562 THR A N 1
ATOM 4652 C CA . THR A 1 562 ? 13.608 -10.391 -27.973 1.00 97.50 562 THR A CA 1
ATOM 4653 C C . THR A 1 562 ? 13.415 -8.987 -27.407 1.00 97.50 562 THR A C 1
ATOM 4655 O O . THR A 1 562 ? 13.436 -8.020 -28.167 1.00 97.50 562 THR A O 1
ATOM 4658 N N . LEU A 1 563 ? 13.316 -8.845 -26.080 1.00 98.38 563 LEU A N 1
ATOM 4659 C CA . LEU A 1 563 ? 13.285 -7.535 -25.429 1.00 98.38 563 LEU A CA 1
ATOM 4660 C C . LEU A 1 563 ? 14.553 -6.724 -25.701 1.00 98.38 563 LEU A C 1
ATOM 4662 O O . LEU A 1 563 ? 14.449 -5.576 -26.129 1.00 98.38 563 LEU A O 1
ATOM 4666 N N . LEU A 1 564 ? 15.731 -7.307 -25.484 1.00 98.31 564 LEU A N 1
ATOM 4667 C CA . LEU A 1 564 ? 17.008 -6.636 -25.719 1.00 98.31 564 LEU A CA 1
ATOM 4668 C C . LEU A 1 564 ? 17.150 -6.204 -27.182 1.00 98.31 564 LEU A C 1
ATOM 4670 O O . LEU A 1 564 ? 17.548 -5.072 -27.434 1.00 98.31 564 LEU A O 1
ATOM 4674 N N . SER A 1 565 ? 16.741 -7.046 -28.137 1.00 97.94 565 SER A N 1
ATOM 4675 C CA . SER A 1 565 ? 16.737 -6.686 -29.561 1.00 97.94 565 SER A CA 1
ATOM 4676 C C . SER A 1 565 ? 15.841 -5.477 -29.848 1.00 97.94 565 SER A C 1
ATOM 4678 O O . SER A 1 565 ? 16.269 -4.535 -30.507 1.00 97.94 565 SER A O 1
ATOM 4680 N N . VAL A 1 566 ? 14.610 -5.463 -29.324 1.00 97.88 566 VAL A N 1
ATOM 4681 C CA . VAL A 1 566 ? 13.674 -4.341 -29.525 1.00 97.88 566 VAL A CA 1
ATOM 4682 C C . VAL A 1 566 ? 14.182 -3.056 -28.866 1.00 97.88 566 VAL A C 1
ATOM 4684 O O . VAL A 1 566 ? 13.968 -1.961 -29.388 1.00 97.88 566 VAL A O 1
ATOM 4687 N N . LEU A 1 567 ? 14.844 -3.164 -27.712 1.00 98.31 567 LEU A N 1
ATOM 4688 C CA . LEU A 1 567 ? 15.442 -2.017 -27.034 1.00 98.31 567 LEU A CA 1
ATOM 4689 C C . LEU A 1 567 ? 16.666 -1.483 -27.777 1.00 98.31 567 LEU A C 1
ATOM 4691 O O . LEU A 1 567 ? 16.818 -0.266 -27.841 1.00 98.31 567 LEU A O 1
ATOM 4695 N N . ALA A 1 568 ? 17.481 -2.351 -28.378 1.00 97.44 568 ALA A N 1
ATOM 4696 C CA . ALA A 1 568 ? 18.610 -1.944 -29.208 1.00 97.44 568 ALA A CA 1
ATOM 4697 C C . ALA A 1 568 ? 18.161 -1.115 -30.427 1.00 97.44 568 ALA A C 1
ATOM 4699 O O . ALA A 1 568 ? 18.809 -0.125 -30.752 1.00 97.44 568 ALA A O 1
ATOM 4700 N N . ASP A 1 569 ? 17.020 -1.452 -31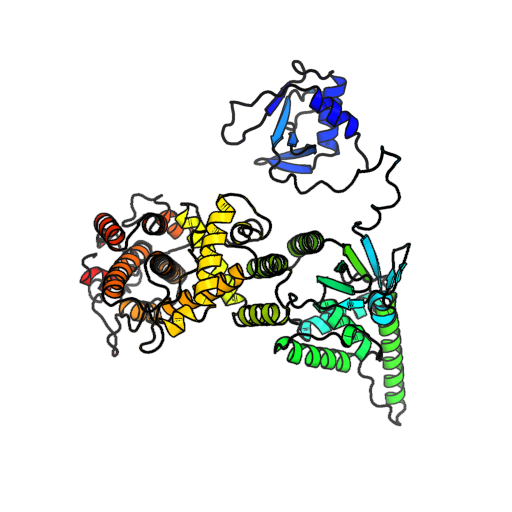.039 1.00 96.56 569 ASP A N 1
ATOM 4701 C CA . ASP A 1 569 ? 16.446 -0.676 -32.152 1.00 96.56 569 ASP A CA 1
ATOM 4702 C C . ASP A 1 569 ? 15.840 0.667 -31.705 1.00 96.56 569 ASP A C 1
ATOM 4704 O O . ASP A 1 569 ? 15.781 1.627 -32.476 1.00 96.56 569 ASP A O 1
ATOM 4708 N N . LYS A 1 570 ? 15.329 0.737 -30.468 1.00 96.12 570 LYS A N 1
ATOM 4709 C CA . LYS A 1 570 ? 14.613 1.915 -29.949 1.00 96.12 570 LYS A CA 1
ATOM 4710 C C . LYS A 1 570 ? 15.504 2.927 -29.245 1.00 96.12 570 LYS A C 1
ATOM 4712 O O . LYS A 1 570 ? 15.194 4.120 -29.274 1.00 96.12 570 LYS A O 1
ATOM 4717 N N . LEU A 1 571 ? 16.541 2.471 -28.550 1.00 97.88 571 LEU A N 1
ATOM 4718 C CA . LEU A 1 571 ? 17.438 3.343 -27.808 1.00 97.88 571 LEU A CA 1
ATOM 4719 C C . LEU A 1 571 ? 18.416 4.022 -28.759 1.00 97.88 571 LEU A C 1
ATOM 4721 O O . LEU A 1 571 ? 19.086 3.395 -29.569 1.00 97.88 571 LEU A O 1
ATOM 4725 N N . THR A 1 572 ? 18.513 5.335 -28.620 1.00 96.94 572 THR A N 1
ATOM 4726 C CA . THR A 1 572 ? 19.342 6.200 -29.452 1.00 96.94 572 THR A CA 1
ATOM 4727 C C . THR A 1 572 ? 20.322 6.990 -28.586 1.00 96.94 572 THR A C 1
ATOM 4729 O O . THR A 1 572 ? 19.967 7.368 -27.461 1.00 96.94 572 THR A O 1
ATOM 4732 N N . PRO A 1 573 ? 21.545 7.256 -29.079 1.00 97.38 573 PRO A N 1
ATOM 4733 C CA . PRO A 1 573 ? 22.488 8.129 -28.392 1.00 97.38 573 PRO A CA 1
ATOM 4734 C C . PRO A 1 573 ? 21.939 9.549 -28.207 1.00 97.38 573 PRO A C 1
ATOM 4736 O O . PRO A 1 573 ? 21.210 10.060 -29.063 1.00 97.38 573 PRO A O 1
ATOM 4739 N N . LEU A 1 574 ? 22.307 10.191 -27.099 1.00 95.12 574 LEU A N 1
ATOM 4740 C CA . LEU A 1 574 ? 22.026 11.605 -26.856 1.00 95.12 574 LEU A CA 1
ATOM 4741 C C . LEU A 1 574 ? 23.147 12.459 -27.432 1.00 95.12 574 LEU A C 1
ATOM 4743 O O . LEU A 1 574 ? 24.307 12.181 -27.188 1.00 95.12 574 LEU A O 1
ATOM 4747 N N . SER A 1 575 ? 22.812 13.541 -28.125 1.00 92.50 575 SER A N 1
ATOM 4748 C CA . SER A 1 575 ? 23.799 14.542 -28.520 1.00 92.50 575 SER A CA 1
ATOM 4749 C C . SER A 1 575 ? 24.069 15.539 -27.391 1.00 92.50 575 SER A C 1
ATOM 4751 O O . SER A 1 575 ? 23.248 15.744 -26.490 1.00 92.50 575 SER A O 1
ATOM 4753 N N . ASP A 1 576 ? 25.166 16.288 -27.512 1.00 87.38 576 ASP A N 1
ATOM 4754 C CA . ASP A 1 576 ? 25.440 17.433 -26.643 1.00 87.38 576 ASP A CA 1
ATOM 4755 C C . ASP A 1 576 ? 24.263 18.414 -26.590 1.00 87.38 576 ASP A C 1
ATOM 4757 O O . ASP A 1 576 ? 24.019 19.011 -25.545 1.00 87.38 576 ASP A O 1
ATOM 4761 N N . SER A 1 577 ? 23.502 18.590 -27.676 1.00 89.25 577 SER A N 1
ATOM 4762 C CA . SER A 1 577 ? 22.355 19.507 -27.702 1.00 89.25 577 SER A CA 1
ATOM 4763 C C . SER A 1 577 ? 21.158 19.018 -26.875 1.00 89.25 577 SER A C 1
ATOM 4765 O O . SER A 1 577 ? 20.409 19.843 -26.342 1.00 89.25 577 SER A O 1
ATOM 4767 N N . ASP A 1 578 ? 21.037 17.703 -26.680 1.00 92.12 578 ASP A N 1
ATOM 4768 C CA . ASP A 1 578 ? 19.947 17.076 -25.929 1.00 92.12 578 ASP A CA 1
ATOM 4769 C C . ASP A 1 578 ? 20.136 17.235 -24.416 1.00 92.12 578 ASP A C 1
ATOM 4771 O O . ASP A 1 578 ? 19.165 17.362 -23.666 1.00 92.12 578 ASP A O 1
ATOM 4775 N N . ILE A 1 579 ? 21.386 17.291 -23.948 1.00 91.56 579 ILE A N 1
ATOM 4776 C CA . ILE A 1 579 ? 21.702 17.389 -22.521 1.00 91.56 579 ILE A CA 1
ATOM 4777 C C . ILE A 1 579 ? 21.342 18.780 -21.996 1.00 91.56 579 ILE A C 1
ATOM 4779 O O . ILE A 1 579 ? 21.873 19.798 -22.438 1.00 91.56 579 ILE A O 1
ATOM 4783 N N . LYS A 1 580 ? 20.470 18.840 -20.992 1.00 90.25 580 LYS A N 1
ATOM 4784 C CA . LYS A 1 580 ? 20.081 20.065 -20.270 1.00 90.25 580 LYS A CA 1
ATOM 4785 C C . LYS A 1 580 ? 20.380 19.990 -18.779 1.00 90.25 580 LYS A C 1
ATOM 4787 O O . LYS A 1 580 ? 20.425 21.033 -18.118 1.00 90.25 580 LYS A O 1
ATOM 4792 N N . ASP A 1 581 ? 20.565 18.787 -18.248 1.00 85.31 581 ASP A N 1
ATOM 4793 C CA . ASP A 1 581 ? 20.944 18.570 -16.862 1.00 85.31 581 ASP A CA 1
ATOM 4794 C C . ASP A 1 581 ? 22.343 19.125 -16.571 1.00 85.31 581 ASP A C 1
ATOM 4796 O O . ASP A 1 581 ? 23.254 19.010 -17.384 1.00 85.31 581 ASP A O 1
ATOM 4800 N N . GLY A 1 582 ? 22.522 19.753 -15.408 1.00 72.62 582 GLY A N 1
ATOM 4801 C CA . GLY A 1 582 ? 23.824 20.203 -14.908 1.00 72.62 582 GLY A CA 1
ATOM 4802 C C . GLY A 1 582 ? 24.527 21.318 -15.699 1.00 72.62 582 GLY A C 1
ATOM 4803 O O . GLY A 1 582 ? 25.421 21.951 -15.134 1.00 72.62 582 GLY A O 1
ATOM 4804 N N . LYS A 1 583 ? 24.105 21.629 -16.936 1.00 69.62 583 LYS A N 1
ATOM 4805 C CA . LYS A 1 583 ? 24.736 22.633 -17.814 1.00 69.62 583 LYS A CA 1
ATOM 4806 C C . LYS A 1 583 ? 24.778 24.035 -17.215 1.00 69.62 583 LYS A C 1
ATOM 4808 O O . LYS A 1 583 ? 25.816 24.684 -17.256 1.00 69.62 583 LYS A O 1
ATOM 4813 N N . LYS A 1 584 ? 23.676 24.501 -16.614 1.00 60.97 584 LYS A N 1
ATOM 4814 C CA . LYS A 1 584 ? 23.597 25.856 -16.029 1.00 60.97 584 LYS A CA 1
ATOM 4815 C C . LYS A 1 584 ? 24.530 26.063 -14.832 1.00 60.97 584 LYS A C 1
ATOM 4817 O O . LYS A 1 584 ? 24.921 27.192 -14.568 1.00 60.97 584 LYS A O 1
ATOM 4822 N N . ASN A 1 585 ? 24.899 24.985 -14.139 1.00 58.38 585 ASN A N 1
ATOM 4823 C CA . ASN A 1 585 ? 25.685 25.047 -12.906 1.00 58.38 585 ASN A CA 1
ATOM 4824 C C . ASN A 1 585 ? 27.102 24.469 -13.087 1.00 58.38 585 ASN A C 1
ATOM 4826 O O . ASN A 1 585 ? 27.781 24.220 -12.097 1.00 58.38 585 ASN A O 1
ATOM 4830 N N . GLY A 1 586 ? 27.526 24.182 -14.328 1.00 61.72 586 GLY A N 1
ATOM 4831 C CA . GLY A 1 586 ? 28.841 23.603 -14.643 1.00 61.72 586 GLY A CA 1
ATOM 4832 C C . GLY A 1 586 ? 29.078 22.185 -14.105 1.00 61.72 586 GLY A C 1
ATOM 4833 O O . GLY A 1 586 ? 30.193 21.679 -14.194 1.00 61.72 586 GLY A O 1
ATOM 4834 N N . ARG A 1 587 ? 28.042 21.542 -13.549 1.00 62.25 587 ARG A N 1
ATOM 4835 C CA . ARG A 1 587 ? 28.120 20.241 -12.863 1.00 62.25 587 ARG A CA 1
ATOM 4836 C C . ARG A 1 587 ? 28.267 19.069 -13.837 1.00 62.25 587 ARG A C 1
ATOM 4838 O O . ARG A 1 587 ? 28.767 18.021 -13.454 1.00 62.25 587 ARG A O 1
ATOM 4845 N N . ILE A 1 588 ? 27.829 19.265 -15.079 1.00 63.62 588 ILE A N 1
ATOM 4846 C CA . ILE A 1 588 ? 27.949 18.314 -16.182 1.00 63.62 588 ILE A CA 1
ATOM 4847 C C . ILE A 1 588 ? 28.614 19.062 -17.340 1.00 63.62 588 ILE A C 1
ATOM 4849 O O . ILE A 1 588 ? 28.012 19.957 -17.933 1.00 63.62 588 ILE A O 1
ATOM 4853 N N . ASN A 1 589 ? 29.876 18.738 -17.615 1.00 61.38 589 ASN A N 1
ATOM 4854 C CA . ASN A 1 589 ? 30.621 19.222 -18.774 1.00 61.38 589 ASN A CA 1
ATOM 4855 C C . ASN A 1 589 ? 31.530 18.101 -19.310 1.00 61.38 589 ASN A C 1
ATOM 4857 O O . ASN A 1 589 ? 31.883 17.181 -18.571 1.00 61.38 589 ASN A O 1
ATOM 4861 N N . ALA A 1 590 ? 31.922 18.190 -20.585 1.00 58.97 590 ALA A N 1
ATOM 4862 C CA . ALA A 1 590 ? 32.761 17.185 -21.247 1.00 58.97 590 ALA A CA 1
ATOM 4863 C C . ALA A 1 590 ? 34.133 16.975 -20.571 1.00 58.97 590 ALA A C 1
ATOM 4865 O O . ALA A 1 590 ? 34.747 15.930 -20.740 1.00 58.97 590 ALA A O 1
ATOM 4866 N N . LYS A 1 591 ? 34.612 17.942 -19.773 1.00 60.25 591 LYS A N 1
ATOM 4867 C CA . LYS A 1 591 ? 35.909 17.867 -19.078 1.00 60.25 591 LYS A CA 1
ATOM 4868 C C . LYS A 1 591 ? 35.885 16.977 -17.830 1.00 60.25 591 LYS A C 1
ATOM 4870 O O . LYS A 1 591 ? 36.936 16.504 -17.421 1.00 60.25 591 LYS A O 1
ATOM 4875 N N . ASN A 1 592 ? 34.707 16.742 -17.249 1.00 71.75 592 ASN A N 1
ATOM 4876 C CA . ASN A 1 592 ? 34.539 15.987 -16.003 1.00 71.75 592 ASN A CA 1
ATOM 4877 C C . ASN A 1 592 ? 33.786 14.662 -16.217 1.00 71.75 592 ASN A C 1
ATOM 4879 O O . ASN A 1 592 ? 33.321 14.065 -15.247 1.00 71.75 592 ASN A O 1
ATOM 4883 N N . LEU A 1 593 ? 33.611 14.232 -17.473 1.00 83.12 593 LEU A N 1
ATOM 4884 C CA . LEU A 1 593 ? 32.831 13.045 -17.824 1.00 83.12 593 LEU A CA 1
ATOM 4885 C C . LEU A 1 593 ? 33.403 11.781 -17.173 1.00 83.12 593 LEU A C 1
ATOM 4887 O O . LEU A 1 593 ? 32.655 11.051 -16.539 1.00 83.12 593 LEU A O 1
ATOM 4891 N N . ASP A 1 594 ? 34.718 11.587 -17.243 1.00 87.19 594 ASP A N 1
ATOM 4892 C CA . ASP A 1 594 ? 35.401 10.396 -16.716 1.00 87.19 594 ASP A CA 1
ATOM 4893 C C . ASP A 1 594 ? 35.952 10.589 -15.293 1.00 87.19 594 ASP A C 1
ATOM 4895 O O . ASP A 1 594 ? 36.722 9.771 -14.795 1.00 87.19 594 ASP A O 1
ATOM 4899 N N . GLY A 1 595 ? 35.574 11.683 -14.622 1.00 88.06 595 GLY A N 1
ATOM 4900 C CA . GLY A 1 595 ? 35.998 11.949 -13.251 1.00 88.06 595 GLY A CA 1
ATOM 4901 C C . GLY A 1 595 ? 35.405 10.932 -12.276 1.00 88.06 595 GLY A C 1
ATOM 4902 O O . GLY A 1 595 ? 34.195 10.702 -12.281 1.00 88.06 595 GLY A O 1
ATOM 4903 N N . HIS A 1 596 ? 36.242 10.375 -11.404 1.00 91.38 596 HIS A N 1
ATOM 4904 C CA . HIS A 1 596 ? 35.849 9.468 -10.327 1.00 91.38 596 HIS A CA 1
ATOM 4905 C C . HIS A 1 596 ? 36.471 9.897 -8.992 1.00 91.38 596 HIS A C 1
ATOM 4907 O O . HIS A 1 596 ? 37.431 10.670 -8.953 1.00 91.38 596 HIS A O 1
ATOM 4913 N N . ASP A 1 597 ? 35.907 9.419 -7.887 1.00 92.00 597 ASP A N 1
ATOM 4914 C CA . ASP A 1 597 ? 36.453 9.626 -6.548 1.00 92.00 597 ASP A CA 1
ATOM 4915 C C . ASP A 1 597 ? 37.571 8.622 -6.203 1.00 92.00 597 ASP A C 1
ATOM 4917 O O . ASP A 1 597 ? 37.992 7.809 -7.033 1.00 92.00 597 ASP A O 1
ATOM 4921 N N . GLY A 1 598 ? 38.084 8.706 -4.970 1.00 89.12 598 GLY A N 1
ATOM 4922 C CA . GLY A 1 598 ? 39.146 7.827 -4.470 1.00 89.12 598 GLY A CA 1
ATOM 4923 C C . GLY A 1 598 ? 38.751 6.351 -4.344 1.00 89.12 598 GLY A C 1
ATOM 4924 O O . GLY A 1 598 ? 39.641 5.509 -4.281 1.00 89.12 598 GLY A O 1
ATOM 4925 N N . ASP A 1 599 ? 37.452 6.032 -4.366 1.00 89.25 599 ASP A N 1
ATOM 4926 C CA . ASP A 1 599 ? 36.937 4.657 -4.353 1.00 89.25 599 ASP A CA 1
ATOM 4927 C C . ASP A 1 599 ? 36.641 4.141 -5.777 1.00 89.25 599 ASP A C 1
ATOM 4929 O O . ASP A 1 599 ? 36.108 3.042 -5.942 1.00 89.25 599 ASP A O 1
ATOM 4933 N N . GLY A 1 600 ? 36.937 4.936 -6.813 1.00 91.00 600 GLY A N 1
ATOM 4934 C CA . GLY A 1 600 ? 36.642 4.608 -8.207 1.00 91.00 600 GLY A CA 1
ATOM 4935 C C . GLY A 1 600 ? 35.172 4.793 -8.602 1.00 91.00 600 GLY A C 1
ATOM 4936 O O . GLY A 1 600 ? 34.763 4.287 -9.645 1.00 91.00 600 GLY A O 1
ATOM 4937 N N . VAL A 1 601 ? 34.361 5.504 -7.806 1.00 93.56 601 VAL A N 1
ATOM 4938 C CA . VAL A 1 601 ? 32.961 5.812 -8.144 1.00 93.56 601 VAL A CA 1
ATOM 4939 C C . VAL A 1 601 ? 32.895 7.089 -8.978 1.00 93.56 601 VAL A C 1
ATOM 4941 O O . VAL A 1 601 ? 33.458 8.120 -8.609 1.00 93.56 601 VAL A O 1
ATOM 4944 N N . TYR A 1 602 ? 32.188 7.041 -10.105 1.00 93.50 602 TYR A N 1
ATOM 4945 C CA . TYR A 1 602 ? 32.135 8.149 -11.057 1.00 93.50 602 TYR A CA 1
ATOM 4946 C C . TYR A 1 602 ? 31.318 9.331 -10.530 1.00 93.50 602 TYR A C 1
ATOM 4948 O O . TYR A 1 602 ? 30.299 9.172 -9.863 1.00 93.50 602 TYR A O 1
ATOM 4956 N N . LEU A 1 603 ? 31.748 10.547 -10.862 1.00 91.50 603 LEU A N 1
ATOM 4957 C CA . LEU A 1 603 ? 31.102 11.790 -10.431 1.00 91.50 603 LEU A CA 1
ATOM 4958 C C . LEU A 1 603 ? 29.915 12.181 -11.329 1.00 91.50 603 LEU A C 1
ATOM 4960 O O . LEU A 1 603 ? 29.081 13.003 -10.939 1.00 91.50 603 LEU A O 1
ATOM 4964 N N . ASN A 1 604 ? 29.841 11.616 -12.538 1.00 91.38 604 ASN A N 1
ATOM 4965 C CA . ASN A 1 604 ? 28.864 11.962 -13.564 1.00 91.38 604 ASN A CA 1
ATOM 4966 C C . ASN A 1 604 ? 28.259 10.700 -14.196 1.00 91.38 604 ASN A C 1
ATOM 4968 O O . ASN A 1 604 ? 28.968 9.914 -14.816 1.00 91.38 604 ASN A O 1
ATOM 4972 N N . TYR A 1 605 ? 26.936 10.532 -14.101 1.00 93.69 605 TYR A N 1
ATOM 4973 C CA . TYR A 1 605 ? 26.259 9.364 -14.677 1.00 93.69 605 TYR A CA 1
ATOM 4974 C C . TYR A 1 605 ? 26.361 9.303 -16.211 1.00 93.69 605 TYR A C 1
ATOM 4976 O O . TYR A 1 605 ? 26.245 8.219 -16.776 1.00 93.69 605 TYR A O 1
ATOM 4984 N N . LEU A 1 606 ? 26.604 10.427 -16.902 1.00 94.19 606 LEU A N 1
ATOM 4985 C CA . LEU A 1 606 ? 26.798 10.433 -18.358 1.00 94.19 606 LEU A CA 1
ATOM 4986 C C . LEU A 1 606 ? 28.070 9.694 -18.794 1.00 94.19 606 LEU A C 1
ATOM 4988 O O . LEU A 1 606 ? 28.158 9.302 -19.955 1.00 94.19 606 LEU A O 1
ATOM 4992 N N . HIS A 1 607 ? 29.011 9.430 -17.879 1.00 94.56 607 HIS A N 1
ATOM 4993 C CA . HIS A 1 607 ? 30.112 8.499 -18.132 1.00 94.56 607 HIS A CA 1
ATOM 4994 C C . HIS A 1 607 ? 29.588 7.164 -18.676 1.00 94.56 607 HIS A C 1
ATOM 4996 O O . HIS A 1 607 ? 30.065 6.655 -19.688 1.00 94.56 607 HIS A O 1
ATOM 5002 N N . PHE A 1 608 ? 28.529 6.641 -18.051 1.00 96.44 608 PHE A N 1
ATOM 5003 C CA . PHE A 1 608 ? 27.934 5.366 -18.432 1.00 96.44 608 PHE A CA 1
ATOM 5004 C C . PHE A 1 608 ? 27.184 5.431 -19.763 1.00 96.44 608 PHE A C 1
ATOM 5006 O O . PHE A 1 608 ? 27.063 4.407 -20.426 1.00 96.44 608 PHE A O 1
ATOM 5013 N N . PHE A 1 609 ? 26.729 6.611 -20.196 1.00 96.31 609 PHE A N 1
ATOM 5014 C CA . PHE A 1 609 ? 26.221 6.780 -21.559 1.00 96.31 609 PHE A CA 1
ATOM 5015 C C . PHE A 1 609 ? 27.372 6.652 -22.563 1.00 96.31 609 PHE A C 1
ATOM 5017 O O . PHE A 1 609 ? 27.264 5.887 -23.515 1.00 96.31 609 PHE A O 1
ATOM 5024 N N . ASN A 1 610 ? 28.500 7.321 -22.314 1.00 94.19 610 ASN A N 1
ATOM 5025 C CA . ASN A 1 610 ? 29.663 7.309 -23.205 1.00 94.19 610 ASN A CA 1
ATOM 5026 C C . ASN A 1 610 ? 30.284 5.912 -23.372 1.00 94.19 610 ASN A C 1
ATOM 5028 O O . ASN A 1 610 ? 30.446 5.433 -24.496 1.00 94.19 610 ASN A O 1
ATOM 5032 N N . VAL A 1 611 ? 30.583 5.215 -22.269 1.00 95.69 611 VAL A N 1
ATOM 5033 C CA . VAL A 1 611 ? 31.217 3.879 -22.334 1.00 95.69 611 VAL A CA 1
ATOM 5034 C C . VAL A 1 611 ? 30.318 2.828 -22.989 1.00 95.69 611 VAL A C 1
ATOM 5036 O O . VAL A 1 611 ? 30.827 1.911 -23.626 1.00 95.69 611 VAL A O 1
ATOM 5039 N N . ASN A 1 612 ? 28.993 3.002 -22.906 1.00 96.00 612 ASN A N 1
ATOM 5040 C CA . ASN A 1 612 ? 28.009 2.142 -23.566 1.00 96.00 612 ASN A CA 1
ATOM 5041 C C . ASN A 1 612 ? 27.559 2.668 -24.944 1.00 96.00 612 ASN A C 1
ATOM 5043 O O . ASN A 1 612 ? 26.625 2.120 -25.516 1.00 96.00 612 ASN A O 1
ATOM 5047 N N . ARG A 1 613 ? 28.229 3.691 -25.504 1.00 96.25 613 ARG A N 1
ATOM 5048 C CA . ARG A 1 613 ? 27.980 4.249 -26.853 1.00 96.25 613 ARG A CA 1
ATOM 5049 C C . ARG A 1 613 ? 26.602 4.909 -27.050 1.00 96.25 613 ARG A C 1
ATOM 5051 O O . ARG A 1 613 ? 26.053 4.876 -28.146 1.00 96.25 613 ARG A O 1
ATOM 5058 N N . PHE A 1 614 ? 26.078 5.554 -26.009 1.00 96.25 614 PHE A N 1
ATOM 5059 C CA . PHE A 1 614 ? 24.823 6.323 -26.007 1.00 96.25 614 PHE A CA 1
ATOM 5060 C C . PHE A 1 614 ? 25.010 7.840 -25.785 1.00 96.25 614 PHE A C 1
ATOM 5062 O O . PHE A 1 614 ? 24.039 8.526 -25.455 1.00 96.25 614 PHE A O 1
ATOM 5069 N N . LEU A 1 615 ? 26.227 8.371 -25.954 1.00 90.25 615 LEU A N 1
ATOM 5070 C CA . LEU A 1 615 ? 26.552 9.803 -25.871 1.00 90.25 615 LEU A CA 1
ATOM 5071 C C . LEU A 1 615 ? 27.363 10.263 -27.085 1.00 90.25 615 LEU A C 1
ATOM 5073 O O . LEU A 1 615 ? 28.188 9.444 -27.552 1.00 90.25 615 LEU A O 1
#

Radius of gyration: 31.42 Å; chains: 1; bounding box: 88×61×90 Å

InterPro domains:
  IPR004919 GmrSD restriction endonucleases, N-terminal domain [PF03235] (144-319)
  IPR057156 Domain of unknown function DUF7834 [PF25202] (331-575)

Sequence (615 aa):
MNYDEVKLRRLIGKCQWTFAKTMPTCPHEYIVRNKCALSDEEFVFFVQSQREFGVPQQWWKYNFPYLHIDGYKYWTMGDTIENTTIINRAKDDNSQIHIVEQQSVEQQSVEQQSQKD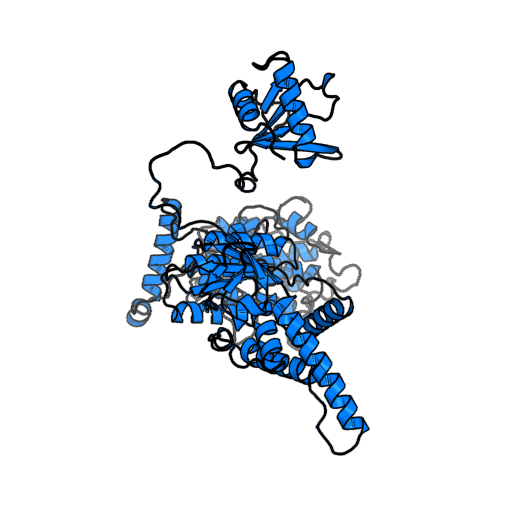KLTLSITTIGDLLLRQTISNGGEHINGVNLSIPIYQRPYKWTARNAIQLLDDIIEAMNENKESYRVGTLILHRASSQDSYDIVDGLQRIITFSLLLKALGKNDIAFLQQKLYDNEYNARNISNNYRALERRISKPDLKESQQQKEDYYVKERECRRLEEFVENRCELIVVVTSDVSEAFQFFDSQNARGKALYPHDLLKAYHLREMIGIEENEVERIVKGWEQISQSGLADFFGNYLYRIKEWVNGNRAEVLDERNIHMFKGITRSARTPYAQFYKSAYCYADMVNSSAMPFVSGTRNINAFQLDAPIIAGKPFFEYTKHYYAILKDIRDNSKYEGFYINDNIIVKTLDRYFKKGVGNGIARLLFDTSVLLYVDRFCPESYPTKEDMELFEQFVVYAFVWAYSLRAQYTNLGWLSAQNFIMETNENLKNSFNMYKLIARQDTPTTLLSVLADKLTPLSDSDIKDGKKNGRINAKNLDGHDGDGVYLNYLHFFNVNRFL

pLDDT: mean 86.51, std 14.44, range [27.28, 98.75]

=== Feature glossary ===
A reading guide for the features in this record.

Start from the sequence.

  · Sequence gives the chain of amino acids in standard one-letter code (A=alanine, C=cysteine, …, Y=tyrosine), read N→C. It is the only feature that is directly encoded by the gene; all structural features are derived from the folded form of this sequence.

Fold it, and you get atomic coordinates and the backbone conformation that goes with them.

  · The mmCIF table is the protein's shape written out atom by atom. For each backbone N, Cα, C, and carbonyl O, it records an (x, y, z) coordinate triple in Å plus the residue type, chain letter, and residue number.

  · Backbone dihedral angles. Every residue except chain termini has a φ (preceding-C → N → Cα → C) and a ψ (N → Cα → C → next-N). They are reported in degrees following the IUPAC sign convention. Secondary structure is essentially a statement about which (φ, ψ) basin each residue occupies.

  · DSSP 8-state secondary structure assigns each residue one of H (α-helix), G (3₁₀-helix), I (π-helix), E (extended β-strand), B (isolated β-bridge), T (hydrogen-bonded turn), S (bend), or '-' (coil). The assignment is computed from backbone hydrogen-bond geometry via the Kabsch–Sander algorithm.

  · P-SEA three-state annotation labels each residue as helix, strand, or coil based purely on the geometry of the Cα trace. It serves as a fallback when the full backbone (and thus DSSP) is unavailable.

Summarize the fold with a handful of shape descriptors and a per-residue structural alphabet.

  · Radius of gyration (Rg) is the root-mean-square distance of Cα atoms from their centroid — a single number for overall size and compactness. A globular domain of N residues has Rg ≈ 2.2·N^0.38 Å; an extended or disordered chain has a much larger Rg. The Cα contact count is the number of residue pairs whose Cα atoms are within 8 Å and are more than four positions apart in sequence — a standard proxy for tertiary packing density. The bounding box is the smallest axis-aligned box enclosing all Cα atoms.

  · Foldseek's 3Di representation compresses backbone geometry into a per-residue letter drawn from a learned twenty-state alphabet. It captures the tertiary interaction pattern around each residue — which residues are packed against it in space, regardless of where they are in sequence.

  · Accessible surface area quantifies burial. A residue with SASA near zero is packed into the hydrophobic core; one with SASA >100 Å² sits on the surface. Computed here via the Shrake–Rupley numerical algorithm with a 1.4 Å probe.

Ask how reliable the model is.

  · For AlphaFold models, the B-factor field carries pLDDT — the model's own estimate of local accuracy on a 0–100 scale. Regions with pLDDT<50 should be treated as essentially unmodeled; they often correspond to intrinsically disordered segments.

  · For experimental (PDB) structures, the B-factor (temperature factor) quantifies the positional spread of each atom in the crystal — a combination of thermal vibration and static disorder — in units of Å². High B-factors mark flexible loops or poorly resolved regions; low B-factors mark the rigid, well-ordered core.

  · PAE(i, j) answers: if I align the predicted and true structures on residue i, how far off (in Å) do I expect residue j to be? A block-diagonal PAE matrix with low values on the blocks and high values off-diagonal is the signature of a multi-domain protein with confidently predicted domains but uncertain inter-domain orientation.

Place it in context: what it resembles, what it is annotated as, and how it looks.

  · Structural nearest neighbors (via Foldseek easy-search vs the PDB). Reported per hit: target PDB id, E-value, and alignment TM-score. A TM-score above ~0.5 is the conventional threshold for 'same fold'.

  · Functional annotations link the protein to curated databases. InterPro entries identify conserved domains and families by matching the sequence against member-database signatures (Pfam, PROSITE, CDD, …). Gene Ontology (GO) terms describe molecular function, biological process, and cellular component in a controlled vocabulary. CATH places the structure in a hierarchical fold classification (Class/Architecture/Topology/Homologous-superfamily). The organism is the source species.

  · Plot images: a contact map (which residues are close in 3D, as an N×N binary image), a Ramachandran scatter (backbone torsion angles, revealing secondary-structure composition at a glance), and — for AlphaFold structures — a PAE heatmap (pairwise prediction confidence).

  · Structure images are PyMOL renders from six orthogonal camera directions. Cartoon representation draws helices as coils and strands as arrows; sticks shows the backbone as bonds; surface shows the solvent-excluded envelope. Rainbow coloring maps sequence position to hue (blue→red, N→C); chain coloring assigns a distinct color per polypeptide.